Protein AF-A0AAV9GHD7-F1 (afdb_monomer_lite)

Foldseek 3Di:
DDDDDDDDDDDDDDDDDDDDPPPDPDDDDDDDDPVPVVVVVVVVVVVVVVVVVVVCVVVVVVVVVVVVVVVVVVVVVVVVVVVVVVVVVVVVVVVVVVVVVVVVVVVVVVVVVVVVVVVVVVVVVVVVVVVVVVCVVCVPVVPPPPPPDDDDPDPDDDDDDDDDDDDDDDDDDDDDDDDDDDDPDDDDPDDPPPPDPLAAADELCRQQVVLPPPDQGFQKDWDQDDPVPDDRPDTFIWWFAQPVVRDGQPDPLDDPQHSLNVLLVCCVPPVPDNDQDSVNSCSRGIHTYPPDDPLSNCVRVVVSNPPLPADALDWDWDQDPVVRFIWTKGFHFQFDACVVNVDGDTCQVCQLVADPQWDDDPSGFDQDPPRGTDTDPQCDRSGPCVVVDDTDMDTPDTDDPPDPDDDD

Sequence (408 aa):
MTGIVVSNTNNVSPELRHQDDRRQFYSSLIKTSDYRCGLHIECERRQAEKKKIRLFEPIAAKEKAIKDEEAIDISTALALHAQRREIDRQLRELEDRTKLREVAKQEVLKLRSEWEQEAAAIDAEVAGRRSWWQRVENPEAAIPTLVALPDSPSLADLKAKPDGDAEANCETRKRKQTDDQPEPAKQKKTKPDSNNHGYPTIEFDEVYHDGVANGKPHEIMRYTGKPASLQKGTGSWYVLQCGVHGLRFASDGGTLDSPLRAATRHWGQFHGDSDCADELAISKFGKMVLNCTDSKVEMNNAMILGLINPEPGRPYVWFDRKHHTWSVVMVLPTGGSFSPFGLTGCFDDYADNAPLCYLRVSGRLFRGEHGKLHWAQNFGAGEPRVRKRKVLVHRFGNLQTLEHGKVD

Radius of gyration: 45.44 Å; chains: 1; bounding box: 84×94×168 Å

pLDDT: mean 74.25, std 19.32, range [31.89, 98.12]

Structure (mmCIF, N/CA/C/O backbone):
data_AF-A0AAV9GHD7-F1
#
_entry.id   AF-A0AAV9GHD7-F1
#
loop_
_atom_site.group_PDB
_atom_site.id
_atom_site.type_symbol
_atom_site.label_atom_id
_atom_site.label_alt_id
_atom_site.label_comp_id
_atom_site.label_asym_id
_atom_site.label_entity_id
_atom_site.label_seq_id
_atom_site.pdbx_PDB_ins_code
_atom_site.Cartn_x
_atom_site.Cartn_y
_atom_site.Cartn_z
_atom_site.occupancy
_atom_site.B_iso_or_equiv
_atom_site.auth_seq_id
_atom_site.auth_comp_id
_atom_site.auth_asym_id
_atom_site.auth_atom_id
_atom_site.pdbx_PDB_model_num
ATOM 1 N N . MET A 1 1 ? 15.854 -1.718 31.591 1.00 39.44 1 MET A N 1
ATOM 2 C CA . MET A 1 1 ? 16.206 -0.458 32.279 1.00 39.44 1 MET A CA 1
ATOM 3 C C . MET A 1 1 ? 15.107 0.556 32.002 1.00 39.44 1 MET A C 1
ATOM 5 O O . MET A 1 1 ? 14.564 0.524 30.907 1.00 39.44 1 MET A O 1
ATOM 9 N N . THR A 1 2 ? 14.761 1.337 33.033 1.00 37.47 2 THR A N 1
ATOM 10 C CA . THR A 1 2 ? 13.671 2.336 33.146 1.00 37.47 2 THR A CA 1
ATOM 11 C C . THR A 1 2 ? 12.238 1.815 32.975 1.00 37.47 2 THR A C 1
ATOM 13 O O . THR A 1 2 ? 11.650 1.900 31.902 1.00 37.47 2 THR A O 1
ATOM 16 N N . GLY A 1 3 ? 11.676 1.303 34.077 1.00 31.89 3 GLY A N 1
ATOM 17 C CA . GLY A 1 3 ? 10.233 1.209 34.307 1.00 31.89 3 GLY A CA 1
ATOM 18 C C . GLY A 1 3 ? 9.756 2.410 35.131 1.00 31.89 3 GLY A C 1
ATOM 19 O O . GLY A 1 3 ? 10.459 2.854 36.038 1.00 31.89 3 GLY A O 1
ATOM 20 N N . ILE A 1 4 ? 8.582 2.939 34.791 1.00 41.38 4 ILE A N 1
ATOM 21 C CA . ILE A 1 4 ? 7.908 4.029 35.501 1.00 41.38 4 ILE A CA 1
ATOM 22 C C . ILE A 1 4 ? 6.938 3.390 36.500 1.00 41.38 4 ILE A C 1
ATOM 24 O O . ILE A 1 4 ? 6.017 2.674 36.112 1.00 41.38 4 ILE A O 1
ATOM 28 N N . VAL A 1 5 ? 7.179 3.639 37.786 1.00 38.88 5 VAL A N 1
ATOM 29 C CA . VAL A 1 5 ? 6.296 3.297 38.905 1.00 38.88 5 VAL A CA 1
ATOM 30 C C . VAL A 1 5 ? 5.434 4.522 39.198 1.00 38.88 5 VAL A C 1
ATOM 32 O O . VAL A 1 5 ? 5.967 5.595 39.467 1.00 38.88 5 VAL A O 1
ATOM 35 N N . VAL A 1 6 ? 4.111 4.369 39.141 1.00 42.38 6 VAL A N 1
ATOM 36 C CA . VAL A 1 6 ? 3.154 5.381 39.611 1.00 42.38 6 VAL A CA 1
ATOM 37 C C . VAL A 1 6 ? 2.835 5.060 41.068 1.00 42.38 6 VAL A C 1
ATOM 39 O O . VAL A 1 6 ? 2.155 4.078 41.362 1.00 42.38 6 VAL A O 1
ATOM 42 N N . SER A 1 7 ? 3.375 5.859 41.984 1.00 37.72 7 SER A N 1
ATOM 43 C CA . SER A 1 7 ? 3.077 5.804 43.412 1.00 37.72 7 SER A CA 1
ATOM 44 C C . SER A 1 7 ? 1.814 6.602 43.735 1.00 37.72 7 SER A C 1
ATOM 46 O O . SER A 1 7 ? 1.628 7.743 43.322 1.00 37.72 7 SER A O 1
ATOM 48 N N . ASN A 1 8 ? 0.947 5.943 44.495 1.00 38.12 8 ASN A N 1
ATOM 49 C CA . ASN A 1 8 ? -0.317 6.414 45.035 1.00 38.12 8 ASN A CA 1
ATOM 50 C C . ASN A 1 8 ? -0.044 7.147 46.360 1.00 38.12 8 ASN A C 1
ATOM 52 O O . ASN A 1 8 ? 0.446 6.529 47.305 1.00 38.12 8 ASN A O 1
ATOM 56 N N . THR A 1 9 ? -0.327 8.447 46.443 1.00 40.94 9 THR A N 1
ATOM 57 C CA . THR A 1 9 ? -0.191 9.232 47.679 1.00 40.94 9 THR A CA 1
ATOM 58 C C . THR A 1 9 ? -1.569 9.580 48.231 1.00 40.94 9 THR A C 1
ATOM 60 O O . THR A 1 9 ? -2.150 10.605 47.880 1.00 40.94 9 THR A O 1
ATOM 63 N N . ASN A 1 10 ? -2.069 8.736 49.132 1.00 38.22 10 ASN A N 1
ATOM 64 C CA . ASN A 1 10 ? -3.073 9.125 50.115 1.00 38.22 10 ASN A CA 1
ATOM 65 C C . ASN A 1 10 ? -2.349 9.764 51.307 1.00 38.22 10 ASN A C 1
ATOM 67 O O . ASN A 1 10 ? -1.789 9.064 52.148 1.00 38.22 10 ASN A O 1
ATOM 71 N N . ASN A 1 11 ? -2.362 11.096 51.364 1.00 38.94 11 ASN A N 1
ATOM 72 C CA . ASN A 1 11 ? -2.028 11.857 52.564 1.00 38.94 11 ASN A CA 1
ATOM 73 C C . ASN A 1 11 ? -3.262 11.892 53.475 1.00 38.94 11 ASN A C 1
ATOM 75 O O . ASN A 1 11 ? -4.194 12.657 53.237 1.00 38.94 11 ASN A O 1
ATOM 79 N N . VAL A 1 12 ? -3.257 11.070 54.524 1.00 42.75 12 VAL A N 1
ATOM 80 C CA . VAL A 1 12 ? -4.120 11.254 55.696 1.00 42.75 12 VAL A CA 1
ATOM 81 C C . VAL A 1 12 ? -3.250 11.868 56.784 1.00 42.75 12 VAL A C 1
ATOM 83 O O . VAL A 1 12 ? -2.304 11.245 57.259 1.00 42.75 12 VAL A O 1
ATOM 86 N N . SER A 1 13 ? -3.558 13.114 57.133 1.00 41.19 13 SER A N 1
ATOM 87 C CA . SER A 1 13 ? -2.923 13.846 58.228 1.00 41.19 13 SER A CA 1
ATOM 88 C C . SER A 1 13 ? -3.456 13.338 59.576 1.00 41.19 13 SER A C 1
ATOM 90 O O . SER A 1 13 ? -4.671 13.163 59.705 1.00 41.19 13 SER A O 1
ATOM 92 N N . PRO A 1 14 ? -2.602 13.115 60.589 1.00 54.38 14 PRO A N 1
ATOM 93 C CA . PRO A 1 14 ? -3.030 12.935 61.968 1.00 54.38 14 PRO A CA 1
ATOM 94 C C . PRO A 1 14 ? -3.110 14.298 62.680 1.00 54.38 14 PRO A C 1
ATOM 96 O O . PRO A 1 14 ? -2.682 15.309 62.136 1.00 54.38 14 PRO A O 1
ATOM 99 N N . GLU A 1 15 ? -3.609 14.277 63.918 1.00 39.12 15 GLU A N 1
ATOM 100 C CA . GLU A 1 15 ? -3.595 15.367 64.912 1.00 39.12 15 GLU A CA 1
ATOM 101 C C . GLU A 1 15 ? -4.783 16.338 64.915 1.00 39.12 15 GLU A C 1
ATOM 103 O O . GLU A 1 15 ? -4.783 17.392 64.294 1.00 39.12 15 GLU A O 1
ATOM 108 N N . LEU A 1 16 ? -5.764 16.012 65.763 1.00 40.94 16 LEU A N 1
ATOM 109 C CA . LEU A 1 16 ? -6.344 16.962 66.719 1.00 40.94 16 LEU A CA 1
ATOM 110 C C . LEU A 1 16 ? -7.000 16.172 67.863 1.00 40.94 16 LEU A C 1
ATOM 112 O O . LEU A 1 16 ? -8.202 15.928 67.907 1.00 40.94 16 LEU A O 1
ATOM 116 N N . ARG A 1 17 ? -6.151 15.726 68.797 1.00 47.44 17 ARG A N 1
ATOM 117 C CA . ARG A 1 17 ? -6.541 15.421 70.177 1.00 47.44 17 ARG A CA 1
ATOM 118 C C . ARG A 1 17 ? -6.403 16.716 70.970 1.00 47.44 17 ARG A C 1
ATOM 120 O O . ARG A 1 17 ? -5.280 17.131 71.212 1.00 47.44 17 ARG A O 1
ATOM 127 N N . HIS A 1 18 ? -7.517 17.324 71.358 1.00 50.34 18 HIS A N 1
ATOM 128 C CA . HIS A 1 18 ? -7.693 18.014 72.641 1.00 50.34 18 HIS A CA 1
ATOM 129 C C . HIS A 1 18 ? -9.016 18.773 72.630 1.00 50.34 18 HIS A C 1
ATOM 131 O O . HIS A 1 18 ? -9.112 19.807 71.984 1.00 50.34 18 HIS A O 1
ATOM 137 N N . GLN A 1 19 ? -9.994 18.256 73.374 1.00 47.16 19 GLN A N 1
ATOM 138 C CA . GLN A 1 19 ? -10.974 18.987 74.190 1.00 47.16 19 GLN A CA 1
ATOM 139 C C . GLN A 1 19 ? -12.179 18.074 74.400 1.00 47.16 19 GLN A C 1
ATOM 141 O O . GLN A 1 19 ? -13.071 18.049 73.568 1.00 47.16 19 GLN A O 1
ATOM 146 N N . ASP A 1 20 ? -12.189 17.318 75.498 1.00 43.88 20 ASP A N 1
ATOM 147 C CA . ASP A 1 20 ? -13.440 16.942 76.170 1.00 43.88 20 ASP A CA 1
ATOM 148 C C . ASP A 1 20 ? -13.141 16.343 77.552 1.00 43.88 20 ASP A C 1
ATOM 150 O O . ASP A 1 20 ? -13.371 15.173 77.824 1.00 43.88 20 ASP A O 1
ATOM 154 N N . ASP A 1 21 ? -12.601 17.184 78.440 1.00 43.78 21 ASP A N 1
ATOM 155 C CA . ASP A 1 21 ? -12.350 16.850 79.854 1.00 43.78 21 ASP A CA 1
ATOM 156 C C . ASP A 1 21 ? -12.985 17.883 80.809 1.00 43.78 21 ASP A C 1
ATOM 158 O O . ASP A 1 21 ? -12.449 18.239 81.857 1.00 43.78 21 ASP A O 1
ATOM 162 N N . ARG A 1 22 ? -14.163 18.419 80.454 1.00 46.66 22 ARG A N 1
ATOM 163 C CA . ARG A 1 22 ? -14.908 19.367 81.313 1.00 46.66 22 ARG A CA 1
ATOM 164 C C . ARG A 1 22 ? -16.416 19.122 81.387 1.00 46.66 22 ARG A C 1
ATOM 166 O O . ARG A 1 22 ? -17.208 20.061 81.408 1.00 46.66 22 ARG A O 1
ATOM 173 N N . ARG A 1 23 ? -16.836 17.860 81.506 1.00 45.59 23 ARG A N 1
ATOM 174 C CA . ARG A 1 23 ? -18.217 17.507 81.897 1.00 45.59 23 ARG A CA 1
ATOM 175 C C . ARG A 1 23 ? -18.274 16.372 82.917 1.00 45.59 23 ARG A C 1
ATOM 177 O O . ARG A 1 23 ? -18.974 15.386 82.742 1.00 45.59 23 ARG A O 1
ATOM 184 N N . GLN A 1 24 ? -17.578 16.549 84.032 1.00 47.59 24 GLN A N 1
ATOM 185 C CA . GLN A 1 24 ? -17.869 15.812 85.261 1.00 47.59 24 GLN A CA 1
ATOM 186 C C . GLN A 1 24 ? -17.739 16.740 86.462 1.00 47.59 24 GLN A C 1
ATOM 188 O O . GLN A 1 24 ? -16.850 16.562 87.266 1.00 47.59 24 GLN A O 1
ATOM 193 N N . PHE A 1 25 ? -18.585 17.761 86.576 1.00 46.50 25 PHE A N 1
ATOM 194 C CA . PHE A 1 25 ? -18.836 18.440 87.854 1.00 46.50 25 PHE A CA 1
ATOM 195 C C . PHE A 1 25 ? -20.078 19.311 87.678 1.00 46.50 25 PHE A C 1
ATOM 197 O O . PHE A 1 25 ? -19.978 20.387 87.115 1.00 46.50 25 PHE A O 1
ATOM 204 N N . TYR A 1 26 ? -21.243 18.759 88.025 1.00 43.41 26 TYR A N 1
ATOM 205 C CA . TYR A 1 26 ? -22.494 19.398 88.483 1.00 43.41 26 TYR A CA 1
ATOM 206 C C . TYR A 1 26 ? -23.615 18.354 88.348 1.00 43.41 26 TYR A C 1
ATOM 208 O O . TYR A 1 26 ? -24.490 18.434 87.493 1.00 43.41 26 TYR A O 1
ATOM 216 N N . SER A 1 27 ? -23.545 17.313 89.180 1.00 43.62 27 SER A N 1
ATOM 217 C CA . SER A 1 27 ? -24.625 16.334 89.369 1.00 43.62 27 SER A CA 1
ATOM 218 C C . SER A 1 27 ? -24.845 16.106 90.863 1.00 43.62 27 SER A C 1
ATOM 220 O O . SER A 1 27 ? -24.870 14.980 91.360 1.00 43.62 27 SER A O 1
ATOM 222 N N . SER A 1 28 ? -24.983 17.195 91.607 1.00 50.19 28 SER A N 1
ATOM 223 C CA . SER A 1 28 ? -25.476 17.136 92.973 1.00 50.19 28 SER A CA 1
ATOM 224 C C . SER A 1 28 ? -26.380 18.335 93.236 1.00 50.19 28 SER A C 1
ATOM 226 O O . SER A 1 28 ? -25.997 19.483 93.042 1.00 50.19 28 SER A O 1
ATOM 228 N N . LEU A 1 29 ? -27.597 18.008 93.681 1.00 52.00 29 LEU A N 1
ATOM 229 C CA . LEU A 1 29 ? -28.625 18.885 94.245 1.00 52.00 29 LEU A CA 1
ATOM 230 C C . LEU A 1 29 ? -29.410 19.793 93.287 1.00 52.00 29 LEU A C 1
ATOM 232 O O . LEU A 1 29 ? -29.269 21.009 93.330 1.00 52.00 29 LEU A O 1
ATOM 236 N N . ILE A 1 30 ? -30.404 19.225 92.591 1.00 47.97 30 ILE A N 1
ATOM 237 C CA . ILE A 1 30 ? -31.698 19.912 92.430 1.00 47.97 30 ILE A CA 1
ATOM 238 C C . ILE A 1 30 ? -32.834 18.945 92.769 1.00 47.97 30 ILE A C 1
ATOM 240 O O . ILE A 1 30 ? -32.892 17.806 92.311 1.00 47.97 30 ILE A O 1
ATOM 244 N N . LYS A 1 31 ? -33.700 19.434 93.653 1.00 47.34 31 LYS A N 1
ATOM 245 C CA . LYS A 1 31 ? -34.805 18.746 94.308 1.00 47.34 31 LYS A CA 1
ATOM 246 C C . LYS A 1 31 ? -35.835 18.230 93.298 1.00 47.34 31 LYS A C 1
ATOM 248 O O . LYS A 1 31 ? -36.307 18.944 92.419 1.00 47.34 31 LYS A O 1
ATOM 253 N N . THR A 1 32 ? -36.194 16.970 93.481 1.00 53.81 32 THR A N 1
ATOM 254 C CA . THR A 1 32 ? -37.260 16.235 92.808 1.00 53.81 32 THR A CA 1
ATOM 255 C C . THR A 1 32 ? -38.636 16.696 93.298 1.00 53.81 32 THR A C 1
ATOM 257 O O . THR A 1 32 ? -38.968 16.455 94.456 1.00 53.81 32 THR A O 1
ATOM 260 N N . SER A 1 33 ? -39.452 17.317 92.442 1.00 47.78 33 SER A N 1
ATOM 261 C CA . SER A 1 33 ? -40.903 17.017 92.354 1.00 47.78 33 SER A CA 1
ATOM 262 C C . SER A 1 33 ? -41.636 17.800 91.259 1.00 47.78 33 SER A C 1
ATOM 264 O O . SER A 1 33 ? -42.476 17.195 90.606 1.00 47.78 33 SER A O 1
ATOM 266 N N . ASP A 1 34 ? -41.253 19.040 90.934 1.00 49.38 34 ASP A N 1
ATOM 267 C CA . ASP A 1 34 ? -42.045 19.858 89.984 1.00 49.38 34 ASP A CA 1
ATOM 268 C C . ASP A 1 34 ? -41.522 19.900 88.531 1.00 49.38 34 ASP A C 1
ATOM 270 O O . ASP A 1 34 ? -42.239 20.292 87.612 1.00 49.38 34 ASP A O 1
ATOM 274 N N . TYR A 1 35 ? -40.313 19.395 88.257 1.00 48.94 35 TYR A N 1
ATOM 275 C CA . TYR A 1 35 ? -39.756 19.324 86.889 1.00 48.94 35 TYR A CA 1
ATOM 276 C C . TYR A 1 35 ? -40.306 18.174 86.027 1.00 48.94 35 TYR A C 1
ATOM 278 O O . TYR A 1 35 ? -40.030 18.111 84.827 1.00 48.94 35 TYR A O 1
ATOM 286 N N . ARG A 1 36 ? -41.098 17.256 86.601 1.00 49.16 36 ARG A N 1
ATOM 287 C CA . ARG A 1 36 ? -41.667 16.122 85.848 1.00 49.16 36 ARG A CA 1
ATOM 288 C C . ARG A 1 36 ? -42.751 16.540 84.851 1.00 49.16 36 ARG A C 1
ATOM 290 O O . ARG A 1 36 ? -42.945 15.827 83.874 1.00 49.16 36 ARG A O 1
ATOM 297 N N . CYS A 1 37 ? -43.408 17.686 85.047 1.00 51.81 37 CYS A N 1
ATOM 298 C CA . CYS A 1 37 ? -44.487 18.132 84.159 1.00 51.81 37 CYS A CA 1
ATOM 299 C C . CYS A 1 37 ? -43.961 18.876 82.911 1.00 51.81 37 CYS A C 1
ATOM 301 O O . CYS A 1 37 ? -44.372 18.576 81.792 1.00 51.81 37 CYS A O 1
ATOM 303 N N . GLY A 1 38 ? -42.967 19.765 83.059 1.00 55.44 38 GLY A N 1
ATOM 304 C CA . GLY A 1 38 ? -42.378 20.503 81.927 1.00 55.44 38 GLY A CA 1
ATOM 305 C C . GLY A 1 38 ? -41.585 19.622 80.951 1.00 55.44 38 GLY A C 1
ATOM 306 O O . GLY A 1 38 ? -41.715 19.765 79.736 1.00 55.44 38 GLY A O 1
ATOM 307 N N . LEU A 1 39 ? -40.833 18.641 81.468 1.00 58.50 39 LEU A N 1
ATOM 308 C CA . LEU A 1 39 ? -40.078 17.691 80.638 1.00 58.50 39 LEU A CA 1
ATOM 309 C C . LEU A 1 39 ? -40.987 16.748 79.836 1.00 58.50 39 LEU A C 1
ATOM 311 O O . LEU A 1 39 ? -40.603 16.313 78.751 1.00 58.50 39 LEU A O 1
ATOM 315 N N . HIS A 1 40 ? -42.191 16.447 80.333 1.00 66.44 40 HIS A N 1
ATOM 316 C CA . HIS A 1 40 ? -43.161 15.634 79.600 1.00 66.44 40 HIS A CA 1
ATOM 317 C C . HIS A 1 40 ? -43.729 16.399 78.400 1.00 66.44 40 HIS A C 1
ATOM 319 O O . HIS A 1 40 ? -43.755 15.865 77.294 1.00 66.44 40 HIS A O 1
ATOM 325 N N . ILE A 1 41 ? -44.100 17.671 78.588 1.00 72.12 41 ILE A N 1
ATOM 326 C CA . ILE A 1 41 ? -44.628 18.528 77.515 1.00 72.12 41 ILE A CA 1
ATOM 327 C C . ILE A 1 41 ? -43.558 18.783 76.441 1.00 72.12 41 ILE A C 1
ATOM 329 O O . ILE A 1 41 ? -43.847 18.710 75.246 1.00 72.12 41 ILE A O 1
ATOM 333 N N . GLU A 1 42 ? -42.301 19.022 76.826 1.00 77.06 42 GLU A N 1
ATOM 334 C CA . GLU A 1 42 ? -41.203 19.145 75.857 1.00 77.06 42 GLU A CA 1
ATOM 335 C C . GLU A 1 42 ? -40.892 17.827 75.137 1.00 77.06 42 GLU A C 1
ATOM 337 O O . GLU A 1 42 ? -40.576 17.834 73.944 1.00 77.06 42 GLU A O 1
ATOM 342 N N . CYS A 1 43 ? -41.001 16.689 75.828 1.00 76.31 43 CYS A N 1
ATOM 343 C CA . CYS A 1 43 ? -40.843 15.375 75.212 1.00 76.31 43 CYS A CA 1
ATOM 344 C C . CYS A 1 43 ? -41.944 15.122 74.176 1.00 76.31 43 CYS A C 1
ATOM 346 O O . CYS A 1 43 ? -41.636 14.745 73.046 1.00 76.31 43 CYS A O 1
ATOM 348 N N . GLU A 1 44 ? -43.203 15.403 74.508 1.00 78.81 44 GLU A N 1
ATOM 349 C CA . GLU A 1 44 ? -44.328 15.278 73.579 1.00 78.81 44 GLU A CA 1
ATOM 350 C C . GLU A 1 44 ? -44.218 16.248 72.405 1.00 78.81 44 GLU A C 1
ATOM 352 O O . GLU A 1 44 ? -44.439 15.845 71.264 1.00 78.81 44 GLU A O 1
ATOM 357 N N . ARG A 1 45 ? -43.779 17.492 72.635 1.00 80.44 45 ARG A N 1
ATOM 358 C CA . ARG A 1 45 ? -43.517 18.456 71.558 1.00 80.44 45 ARG A CA 1
ATOM 359 C C . ARG A 1 45 ? -42.406 17.970 70.626 1.00 80.44 45 ARG A C 1
ATOM 361 O O . ARG A 1 45 ? -42.586 17.994 69.411 1.00 80.44 45 ARG A O 1
ATOM 368 N N . ARG A 1 46 ? -41.301 17.441 71.164 1.00 80.88 46 ARG A N 1
ATOM 369 C CA . ARG A 1 46 ? -40.222 16.830 70.363 1.00 80.88 46 ARG A CA 1
ATOM 370 C C . ARG A 1 46 ? -40.684 15.569 69.638 1.00 80.88 46 ARG A C 1
ATOM 372 O O . ARG A 1 46 ? -40.247 15.316 68.519 1.00 80.88 46 ARG A O 1
ATOM 379 N N . GLN A 1 47 ? -41.556 14.765 70.242 1.00 80.62 47 GLN A N 1
ATOM 380 C CA . GLN A 1 47 ? -42.144 13.598 69.585 1.00 80.62 47 GLN A CA 1
ATOM 381 C C . GLN A 1 47 ? -43.114 14.005 68.468 1.00 80.62 47 GLN A C 1
ATOM 383 O O . GLN A 1 47 ? -43.112 13.373 67.413 1.00 80.62 47 GLN A O 1
ATOM 388 N N . ALA A 1 48 ? -43.887 15.076 68.653 1.00 79.50 48 ALA A N 1
ATOM 389 C CA . ALA A 1 48 ? -44.767 15.644 67.638 1.00 79.50 48 ALA A CA 1
ATOM 390 C C . ALA A 1 48 ? -43.976 16.278 66.480 1.00 79.50 48 ALA A C 1
ATOM 392 O O . ALA A 1 48 ? -44.318 16.059 65.319 1.00 79.50 48 ALA A O 1
ATOM 393 N N . GLU A 1 49 ? -42.879 16.986 66.763 1.00 80.69 49 GLU A N 1
ATOM 394 C CA . GLU A 1 49 ? -41.956 17.503 65.742 1.00 80.69 49 GLU A CA 1
ATOM 395 C C . GLU A 1 49 ? -41.256 16.371 64.984 1.00 80.69 49 GLU A C 1
ATOM 397 O O . GLU A 1 49 ? -41.231 16.385 63.756 1.00 80.69 49 GLU A O 1
ATOM 402 N N . LYS A 1 50 ? -40.790 15.322 65.676 1.00 80.38 50 LYS A N 1
ATOM 403 C CA . LYS A 1 50 ? -40.251 14.114 65.027 1.00 80.38 50 LYS A CA 1
ATOM 404 C C . LYS A 1 50 ? -41.298 13.401 64.169 1.00 80.38 50 LYS A C 1
ATOM 406 O O . LYS A 1 50 ? -40.964 12.921 63.090 1.00 80.38 50 LYS A O 1
ATOM 411 N N . LYS A 1 51 ? -42.560 13.339 64.613 1.00 81.06 51 LYS A N 1
ATOM 412 C CA . LYS A 1 51 ? -43.671 12.800 63.809 1.00 81.06 51 LYS A CA 1
ATOM 413 C C . LYS A 1 51 ? -43.950 13.662 62.578 1.00 81.06 51 LYS A C 1
ATOM 415 O O . LYS A 1 51 ? -44.150 13.097 61.510 1.00 81.06 51 LYS A O 1
ATOM 420 N N . LYS A 1 52 ? -43.913 14.996 62.694 1.00 80.88 52 LYS A N 1
ATOM 421 C CA . LYS A 1 52 ? -44.016 15.902 61.539 1.00 80.88 52 LYS A CA 1
ATOM 422 C C . LYS A 1 52 ? -42.875 15.673 60.550 1.00 80.88 52 LYS A C 1
ATOM 424 O O . LYS A 1 52 ? -43.151 15.470 59.379 1.00 80.88 52 LYS A O 1
ATOM 429 N N . ILE A 1 53 ? -41.624 15.623 61.009 1.00 76.31 53 ILE A N 1
ATOM 430 C CA . ILE A 1 53 ? -40.459 15.374 60.141 1.00 76.31 53 ILE A CA 1
ATOM 431 C C . ILE A 1 53 ? -40.601 14.032 59.402 1.00 76.31 53 ILE A C 1
ATOM 433 O O . ILE A 1 53 ? -40.472 13.995 58.181 1.00 76.31 53 ILE A O 1
ATOM 437 N N . ARG A 1 54 ? -41.000 12.961 60.103 1.00 74.06 54 ARG A N 1
ATOM 438 C CA . ARG A 1 54 ? -41.256 11.643 59.489 1.00 74.06 54 ARG A CA 1
ATOM 439 C C . ARG A 1 54 ? -42.384 11.637 58.454 1.00 74.06 54 ARG A C 1
ATOM 441 O O . ARG A 1 54 ? -42.388 10.777 57.583 1.00 74.06 54 ARG A O 1
ATOM 448 N N . LEU A 1 55 ? -43.345 12.558 58.543 1.00 77.81 55 LEU A N 1
ATOM 449 C CA . LEU A 1 55 ? -44.412 12.697 57.545 1.00 77.81 55 LEU A CA 1
ATOM 450 C C . LEU A 1 55 ? -43.941 13.433 56.279 1.00 77.81 55 LEU A C 1
ATOM 452 O O . LEU A 1 55 ? -44.513 13.207 55.216 1.00 77.81 55 LEU A O 1
ATOM 456 N N . PHE A 1 56 ? -42.900 14.271 56.366 1.00 77.19 56 PHE A N 1
ATOM 457 C CA . PHE A 1 56 ? -42.359 15.024 55.225 1.00 77.19 56 PHE A CA 1
ATOM 458 C C . PHE A 1 56 ? -41.196 14.322 54.506 1.00 77.19 56 PHE A C 1
ATOM 460 O O . PHE A 1 56 ? -41.008 14.548 53.311 1.00 77.19 56 PHE A O 1
ATOM 467 N N . GLU A 1 57 ? -40.458 13.429 55.174 1.00 81.00 57 GLU A N 1
ATOM 468 C CA . GLU A 1 57 ? -39.398 12.615 54.549 1.00 81.00 57 GLU A CA 1
ATOM 469 C C . GLU A 1 57 ? -39.853 11.851 53.281 1.00 81.00 57 GLU A C 1
ATOM 471 O O . GLU A 1 5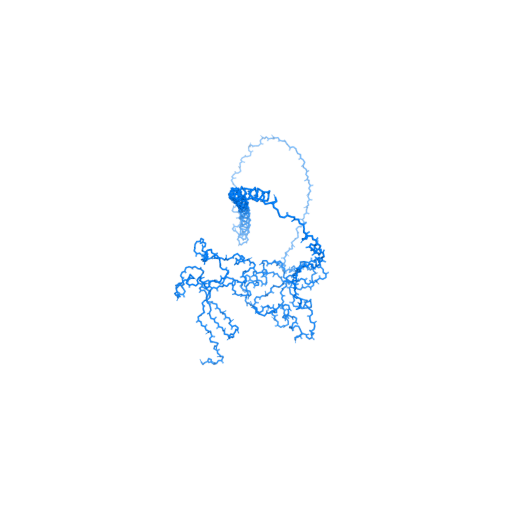7 ? -39.137 11.900 52.278 1.00 81.00 57 GLU A O 1
ATOM 476 N N . PRO A 1 58 ? -41.044 11.212 53.236 1.00 84.25 58 PRO A N 1
ATOM 477 C CA . PRO A 1 58 ? -41.517 10.519 52.038 1.00 84.25 58 PRO A CA 1
ATOM 478 C C . PRO A 1 58 ? -41.830 11.469 50.877 1.00 84.25 58 PRO A C 1
ATOM 480 O O . PRO A 1 58 ? -41.707 11.079 49.718 1.00 84.25 58 PRO A O 1
ATOM 483 N N . ILE A 1 59 ? -42.247 12.705 51.173 1.00 82.75 59 ILE A N 1
ATOM 484 C CA . ILE A 1 59 ? -42.579 13.714 50.157 1.00 82.75 59 ILE A CA 1
ATOM 485 C C . ILE A 1 59 ? -41.288 14.238 49.522 1.00 82.75 59 ILE A C 1
ATOM 487 O O . ILE A 1 59 ? -41.162 14.216 48.301 1.00 82.75 59 ILE A O 1
ATOM 491 N N . ALA A 1 60 ? -40.292 14.594 50.338 1.00 83.06 60 ALA A N 1
ATOM 492 C CA . ALA A 1 60 ? -38.981 15.021 49.849 1.00 83.06 60 ALA A CA 1
ATOM 493 C C . ALA A 1 60 ? -38.270 13.916 49.043 1.00 83.06 60 ALA A C 1
ATOM 495 O O . ALA A 1 60 ? -37.631 14.196 48.029 1.00 83.06 60 ALA A O 1
ATOM 496 N N . ALA A 1 61 ? -38.416 12.649 49.452 1.00 84.69 61 ALA A N 1
ATOM 497 C CA . ALA A 1 61 ? -37.883 11.511 48.704 1.00 84.69 61 ALA A CA 1
ATOM 498 C C . ALA A 1 61 ? -38.551 11.346 47.326 1.00 84.69 61 ALA A C 1
ATOM 500 O O . ALA A 1 61 ? -37.859 11.082 46.345 1.00 84.69 61 ALA A O 1
ATOM 501 N N . LYS A 1 62 ? -39.874 11.544 47.232 1.00 88.56 62 LYS A N 1
ATOM 502 C CA . LYS A 1 62 ? -40.604 11.504 45.953 1.00 88.56 62 LYS A CA 1
ATOM 503 C C . LYS A 1 62 ? -40.237 12.666 45.032 1.00 88.56 62 LYS A C 1
ATOM 505 O O . LYS A 1 62 ? -40.011 12.435 43.852 1.00 88.56 62 LYS A O 1
ATOM 510 N N . GLU A 1 63 ? -40.125 13.887 45.554 1.00 88.81 63 GLU A N 1
ATOM 511 C CA . GLU A 1 63 ? -39.680 15.041 44.757 1.00 88.81 63 GLU A CA 1
ATOM 512 C C . GLU A 1 63 ? -38.261 14.857 44.220 1.00 88.81 63 GLU A C 1
ATOM 514 O O . GLU A 1 63 ? -37.980 15.219 43.079 1.00 88.81 63 GLU A O 1
ATOM 519 N N . LYS A 1 64 ? -37.364 14.278 45.027 1.00 90.38 64 LYS A N 1
ATOM 520 C CA . LYS A 1 64 ? -36.016 13.939 44.572 1.00 90.38 64 LYS A CA 1
ATOM 521 C C . LYS A 1 64 ? -36.054 12.897 43.450 1.00 90.38 64 LYS A C 1
ATOM 523 O O . LYS A 1 64 ? -35.401 13.104 42.438 1.00 90.38 64 LYS A O 1
ATOM 528 N N . ALA A 1 65 ? -36.851 11.837 43.598 1.00 85.25 65 ALA A N 1
ATOM 529 C CA . ALA A 1 65 ? -36.981 10.800 42.574 1.00 85.25 65 ALA A CA 1
ATOM 530 C C . ALA A 1 65 ? -37.497 11.351 41.231 1.00 85.25 65 ALA A C 1
ATOM 532 O O . ALA A 1 65 ? -36.943 11.007 40.195 1.00 85.25 65 ALA A O 1
ATOM 533 N N . ILE A 1 66 ? -38.487 12.255 41.250 1.00 87.56 66 ILE A N 1
ATOM 534 C CA . ILE A 1 66 ? -39.007 12.907 40.033 1.00 87.56 66 ILE A CA 1
ATOM 535 C C . ILE A 1 66 ? -37.922 13.760 39.360 1.00 87.56 66 ILE A C 1
ATOM 537 O O . ILE A 1 66 ? -37.735 13.680 38.151 1.00 87.56 66 ILE A O 1
ATOM 541 N N . LYS A 1 67 ? -37.162 14.545 40.136 1.00 89.31 67 LYS A N 1
ATOM 542 C CA . LYS A 1 67 ? -36.060 15.362 39.595 1.00 89.31 67 LYS A CA 1
ATOM 543 C C . LYS A 1 67 ? -34.929 14.510 39.022 1.00 89.31 67 LYS A C 1
ATOM 545 O O . LYS A 1 67 ? -34.339 14.887 38.013 1.00 89.31 67 LYS A O 1
ATOM 550 N N . ASP A 1 68 ? -34.622 13.387 39.665 1.00 85.88 68 ASP A N 1
ATOM 551 C CA . ASP A 1 68 ? -33.611 12.445 39.186 1.00 85.88 68 ASP A CA 1
ATOM 552 C C . ASP A 1 68 ? -34.068 11.782 37.865 1.00 85.88 68 ASP A C 1
ATOM 554 O O . ASP A 1 68 ? -33.253 11.612 36.961 1.00 85.88 68 ASP A O 1
ATOM 558 N N . GLU A 1 69 ? -35.365 11.484 37.705 1.00 84.69 69 GLU A N 1
ATOM 559 C CA . GLU A 1 69 ? -35.955 10.957 36.462 1.00 84.69 69 GLU A CA 1
ATOM 560 C C . GLU A 1 69 ? -35.936 11.994 35.321 1.00 84.69 69 GLU A C 1
ATOM 562 O O . GLU A 1 69 ? -35.423 11.708 34.239 1.00 84.69 69 GLU A O 1
ATOM 567 N N . GLU A 1 70 ? -36.354 13.240 35.579 1.00 90.31 70 GLU A N 1
ATOM 568 C CA . GLU A 1 70 ? -36.259 14.338 34.599 1.00 90.31 70 GLU A CA 1
ATOM 569 C C . GLU A 1 70 ? -34.805 14.613 34.168 1.00 90.31 70 GLU A C 1
ATOM 571 O O . GLU A 1 70 ? -34.527 14.899 32.999 1.00 90.31 70 GLU A O 1
ATOM 576 N N . ALA A 1 71 ? -33.845 14.502 35.093 1.00 88.19 71 ALA A N 1
ATOM 577 C CA . ALA A 1 71 ? -32.427 14.668 34.783 1.00 88.19 71 ALA A CA 1
ATOM 578 C C . ALA A 1 71 ? -31.895 13.560 33.854 1.00 88.19 71 ALA A C 1
ATOM 580 O O . ALA A 1 71 ? -31.054 13.834 32.988 1.00 88.19 71 ALA A O 1
ATOM 581 N N . ILE A 1 72 ? -32.390 12.325 33.998 1.00 88.69 72 ILE A N 1
ATOM 582 C CA . ILE A 1 72 ? -32.050 11.203 33.110 1.00 88.69 72 ILE A CA 1
ATOM 583 C C . ILE A 1 72 ? -32.599 11.452 31.699 1.00 88.69 72 ILE A C 1
ATOM 585 O O . ILE A 1 72 ? -31.866 11.254 30.722 1.00 88.69 72 ILE A O 1
ATOM 589 N N . ASP A 1 73 ? -33.828 11.954 31.577 1.00 92.50 73 ASP A N 1
ATOM 590 C CA . ASP A 1 73 ? -34.442 12.263 30.281 1.00 92.50 73 ASP A CA 1
ATOM 591 C C . ASP A 1 73 ? -33.703 13.388 29.545 1.00 92.50 73 ASP A C 1
ATOM 593 O O . ASP A 1 73 ? -33.382 13.256 28.359 1.00 92.50 73 ASP A O 1
ATOM 597 N N . ILE A 1 74 ? -33.330 14.464 30.248 1.00 92.94 74 ILE A N 1
ATOM 598 C CA . ILE A 1 74 ? -32.548 15.566 29.663 1.00 92.94 74 ILE A CA 1
ATOM 599 C C . ILE A 1 74 ? -31.161 15.080 29.226 1.00 92.94 74 ILE A C 1
ATOM 601 O O . ILE A 1 74 ? -30.709 15.401 28.123 1.00 92.94 74 ILE A O 1
ATOM 605 N N . SER A 1 75 ? -30.482 14.283 30.056 1.00 93.00 75 SER A N 1
ATOM 606 C CA . SER A 1 75 ? -29.173 13.707 29.720 1.00 93.00 75 SER A CA 1
ATOM 607 C C . SER A 1 75 ? -29.251 12.832 28.463 1.00 93.00 75 SER A C 1
ATOM 609 O O . SER A 1 75 ? -28.440 12.971 27.542 1.00 93.00 75 SER A O 1
ATOM 611 N N . THR A 1 76 ? -30.287 11.994 28.371 1.00 93.88 76 THR A N 1
ATOM 612 C CA . THR A 1 76 ? -30.536 11.129 27.211 1.00 93.88 76 THR A CA 1
ATOM 613 C C . THR A 1 76 ? -30.831 11.949 25.954 1.00 93.88 76 THR A C 1
ATOM 615 O O . THR A 1 76 ? -30.254 11.688 24.896 1.00 93.88 76 THR A O 1
ATOM 618 N N . ALA A 1 77 ? -31.652 12.998 26.059 1.00 93.62 77 ALA A N 1
ATOM 619 C CA . ALA A 1 77 ? -31.943 13.901 24.948 1.00 93.62 77 ALA A CA 1
ATOM 620 C C . ALA A 1 77 ? -30.683 14.627 24.439 1.00 93.62 77 ALA A C 1
ATOM 622 O O . ALA A 1 77 ? -30.469 14.732 23.227 1.00 93.62 77 ALA A O 1
ATOM 623 N N . LEU A 1 78 ? -29.805 15.079 25.341 1.00 95.62 78 LEU A N 1
ATOM 624 C CA . LEU A 1 78 ? -28.529 15.703 24.977 1.00 95.62 78 LEU A CA 1
ATOM 625 C C . LEU A 1 78 ? -27.577 14.715 24.293 1.00 95.62 78 LEU A C 1
ATOM 627 O O . LEU A 1 78 ? -26.926 15.081 23.309 1.00 95.62 78 LEU A O 1
ATOM 631 N N . ALA A 1 79 ? -27.521 13.468 24.768 1.00 94.06 79 ALA A N 1
ATOM 632 C CA . ALA A 1 79 ? -26.725 12.412 24.149 1.00 94.06 79 ALA A CA 1
ATOM 633 C C . ALA A 1 79 ? -27.212 12.099 22.723 1.00 94.06 79 ALA A C 1
ATOM 635 O O . ALA A 1 79 ? -26.406 12.062 21.790 1.00 94.06 79 ALA A O 1
ATOM 636 N N . LEU A 1 80 ? -28.527 11.970 22.524 1.00 94.50 80 LEU A N 1
ATOM 637 C CA . LEU A 1 80 ? -29.129 11.772 21.201 1.00 94.50 80 LEU A CA 1
ATOM 638 C C . LEU A 1 80 ? -28.874 12.964 20.269 1.00 94.50 80 LEU A C 1
ATOM 640 O O . LEU A 1 80 ? -28.538 12.783 19.099 1.00 94.50 80 LEU A O 1
ATOM 644 N N . HIS A 1 81 ? -28.958 14.194 20.779 1.00 95.44 81 HIS A N 1
ATOM 645 C CA . HIS A 1 81 ? -28.640 15.389 19.999 1.00 95.44 81 HIS A CA 1
ATOM 646 C C . HIS A 1 81 ? -27.151 15.455 19.606 1.00 95.44 81 HIS A C 1
ATOM 648 O O . HIS A 1 81 ? -26.809 15.886 18.503 1.00 95.44 81 HIS A O 1
ATOM 654 N N . ALA A 1 82 ? -26.241 15.013 20.479 1.00 94.56 82 ALA A N 1
ATOM 655 C CA . ALA A 1 82 ? -24.822 14.888 20.148 1.00 94.56 82 ALA A CA 1
ATOM 656 C C . ALA A 1 82 ? -24.582 13.825 19.063 1.00 94.56 82 ALA A C 1
ATOM 658 O O . ALA A 1 82 ? -23.874 14.104 18.096 1.00 94.56 82 ALA A O 1
ATOM 659 N N . GLN A 1 83 ? -25.230 12.660 19.168 1.00 95.50 83 GLN A N 1
ATOM 660 C CA . GLN A 1 83 ? -25.166 11.617 18.140 1.00 95.50 83 GLN A CA 1
ATOM 661 C C . GLN A 1 83 ? -25.692 12.108 16.788 1.00 95.50 83 GLN A C 1
ATOM 663 O O . GLN A 1 83 ? -25.047 11.888 15.766 1.00 95.50 83 GLN A O 1
ATOM 668 N N . ARG A 1 84 ? -26.816 12.835 16.769 1.00 96.50 84 ARG A N 1
ATOM 669 C CA . ARG A 1 84 ? -27.363 13.413 15.535 1.00 96.50 84 ARG A CA 1
ATOM 670 C C . ARG A 1 84 ? -26.379 14.368 14.857 1.00 96.50 84 ARG A C 1
ATOM 672 O O . ARG A 1 84 ? -26.166 14.264 13.655 1.00 96.50 84 ARG A O 1
ATOM 679 N N . ARG A 1 85 ? -25.727 15.250 15.624 1.00 96.94 85 ARG A N 1
ATOM 680 C CA . ARG A 1 85 ? -24.705 16.167 15.084 1.00 96.94 85 ARG A CA 1
ATOM 681 C C . ARG A 1 85 ? -23.509 15.430 14.485 1.00 96.94 85 ARG A C 1
ATOM 683 O O . ARG A 1 85 ? -22.968 15.878 13.476 1.00 96.94 85 ARG A O 1
ATOM 690 N N . GLU A 1 86 ? -23.107 14.318 15.093 1.00 96.62 86 GLU A N 1
ATOM 691 C CA . GLU A 1 86 ? -22.031 13.475 14.570 1.00 96.62 86 GLU A CA 1
ATOM 692 C C . GLU A 1 86 ? -22.440 12.774 13.265 1.00 96.62 86 GLU A C 1
ATOM 694 O O . GLU A 1 86 ? -21.666 12.773 12.310 1.00 96.62 86 GLU A O 1
ATOM 699 N N . ILE A 1 87 ? -23.676 12.275 13.167 1.00 92.94 87 ILE A N 1
ATOM 700 C CA . ILE A 1 87 ? -24.222 11.718 11.917 1.00 92.94 87 ILE A CA 1
ATOM 701 C C . ILE A 1 87 ? -24.253 12.786 10.814 1.00 92.94 87 ILE A C 1
ATOM 703 O O . ILE A 1 87 ? -23.773 12.540 9.708 1.00 92.94 87 ILE A O 1
ATOM 707 N N . ASP A 1 88 ? -24.730 13.997 11.112 1.00 95.88 88 ASP A N 1
ATOM 708 C CA . ASP A 1 88 ? -24.764 15.101 10.141 1.00 95.88 88 ASP A CA 1
ATOM 709 C C . ASP A 1 88 ? -23.354 15.503 9.672 1.00 95.88 88 ASP A C 1
ATOM 711 O O . ASP A 1 88 ? -23.154 15.888 8.517 1.00 95.88 88 ASP A O 1
ATOM 715 N N . ARG A 1 89 ? -22.350 15.416 10.556 1.00 97.75 89 ARG A N 1
ATOM 716 C CA . ARG A 1 89 ? -20.940 15.637 10.203 1.00 97.75 89 ARG A CA 1
ATOM 717 C C . ARG A 1 89 ? -20.445 14.567 9.228 1.00 97.75 89 ARG A C 1
ATOM 719 O O . ARG A 1 89 ? -19.829 14.916 8.224 1.00 97.75 89 ARG A O 1
ATOM 726 N N . GLN A 1 90 ? -20.734 13.296 9.505 1.00 95.31 90 GLN A N 1
ATOM 727 C CA . GLN A 1 90 ? -20.347 12.174 8.647 1.00 95.31 90 GLN A CA 1
ATOM 728 C C . GLN A 1 90 ? -21.027 12.234 7.272 1.00 95.31 90 GLN A C 1
ATOM 730 O O . GLN A 1 90 ? -20.386 11.938 6.265 1.00 95.31 90 GLN A O 1
ATOM 735 N N . LEU A 1 91 ? -22.290 12.669 7.206 1.00 95.44 91 LEU A N 1
ATOM 736 C CA . LEU A 1 91 ? -23.000 12.865 5.938 1.00 95.44 91 LEU A CA 1
ATOM 737 C C . LEU A 1 91 ? -22.333 13.932 5.063 1.00 95.44 91 LEU A C 1
ATOM 739 O O . LEU A 1 91 ? -22.063 13.664 3.895 1.00 95.44 91 LEU A O 1
ATOM 743 N N . ARG A 1 92 ? -21.974 15.093 5.629 1.00 96.00 92 ARG A N 1
ATOM 744 C CA . ARG A 1 92 ? -21.233 16.135 4.891 1.00 96.00 92 ARG A CA 1
ATOM 745 C C . ARG A 1 92 ? -19.879 15.636 4.383 1.00 96.00 92 ARG A C 1
ATOM 747 O O . ARG A 1 92 ? -19.520 15.881 3.238 1.00 96.00 92 ARG A O 1
ATOM 754 N N . GLU A 1 93 ? -19.152 14.881 5.206 1.00 95.62 93 GLU A N 1
ATOM 755 C CA . GLU A 1 93 ? -17.868 14.289 4.813 1.00 95.62 93 GLU A CA 1
ATOM 756 C C . GLU A 1 93 ? -18.025 13.299 3.642 1.00 95.62 93 GLU A C 1
ATOM 758 O O . GLU A 1 93 ? -17.199 13.267 2.726 1.00 95.62 93 GLU A O 1
ATOM 763 N N . LEU A 1 94 ? -19.103 12.509 3.624 1.00 90.19 94 LEU A N 1
ATOM 764 C CA . LEU A 1 94 ? -19.419 11.623 2.502 1.00 90.19 94 LEU A CA 1
ATOM 765 C C . LEU A 1 94 ? -19.793 12.403 1.236 1.00 90.19 94 LEU A C 1
ATOM 767 O O . LEU A 1 94 ? -19.297 12.061 0.161 1.00 90.19 94 LEU A O 1
ATOM 771 N N . GLU A 1 95 ? -20.604 13.455 1.347 1.00 97.00 95 GLU A N 1
ATOM 772 C CA . GLU A 1 95 ? -20.941 14.330 0.218 1.00 97.00 95 GLU A CA 1
ATOM 773 C C . GLU A 1 95 ? -19.682 14.946 -0.405 1.00 97.00 95 GLU A C 1
ATOM 775 O O . GLU A 1 95 ? -19.486 14.859 -1.619 1.00 97.00 95 GLU A O 1
ATOM 780 N N . ASP A 1 96 ? -18.769 15.477 0.407 1.00 96.56 96 ASP A N 1
ATOM 781 C CA . ASP A 1 96 ? -17.516 16.058 -0.083 1.00 96.56 96 ASP A CA 1
ATOM 782 C C . ASP A 1 96 ? -16.625 15.011 -0.763 1.00 96.56 96 ASP A C 1
ATOM 784 O O . ASP A 1 96 ? -16.071 15.258 -1.838 1.00 96.56 96 ASP A O 1
ATOM 788 N N . ARG A 1 97 ? -16.562 13.786 -0.226 1.00 91.69 97 ARG A N 1
ATOM 789 C CA . ARG A 1 97 ? -15.861 12.670 -0.884 1.00 91.69 97 ARG A CA 1
ATOM 790 C C . ARG A 1 97 ? -16.487 12.294 -2.225 1.00 91.69 97 ARG A C 1
ATOM 792 O O . ARG A 1 97 ? -15.754 11.939 -3.148 1.00 91.69 97 ARG A O 1
ATOM 799 N N . THR A 1 98 ? -17.813 12.349 -2.361 1.00 94.94 98 THR A N 1
ATOM 800 C CA . THR A 1 98 ? -18.471 12.084 -3.652 1.00 94.94 98 THR A CA 1
ATOM 801 C C . THR A 1 98 ? -18.188 13.179 -4.674 1.00 94.94 98 THR A C 1
ATOM 803 O O . THR A 1 98 ? -17.870 12.854 -5.817 1.00 94.94 98 THR A O 1
ATOM 806 N N . LYS A 1 99 ? -18.182 14.453 -4.258 1.00 96.88 99 LYS A N 1
ATOM 807 C CA . LYS A 1 99 ? -17.789 15.580 -5.116 1.00 96.88 99 LYS A CA 1
ATOM 808 C C . LYS A 1 99 ? -16.341 15.442 -5.588 1.00 96.88 99 LYS A C 1
ATOM 810 O O . LYS A 1 99 ? -16.083 15.558 -6.781 1.00 96.88 99 LYS A O 1
ATOM 815 N N . LEU A 1 100 ? -15.411 15.108 -4.688 1.00 93.31 100 LEU A N 1
ATOM 816 C CA . LEU A 1 100 ? -14.004 14.864 -5.038 1.00 93.31 100 LEU A CA 1
ATOM 817 C C . LEU A 1 100 ? -13.840 13.707 -6.032 1.00 93.31 100 LEU A C 1
ATOM 819 O O . LEU A 1 100 ? -13.051 13.806 -6.968 1.00 93.31 100 LEU A O 1
ATOM 823 N N . ARG A 1 101 ? -14.603 12.619 -5.866 1.00 91.81 101 ARG A N 1
ATOM 824 C CA . ARG A 1 101 ? -14.607 11.505 -6.828 1.00 91.81 101 ARG A CA 1
ATOM 825 C C . ARG A 1 101 ? -15.107 11.932 -8.201 1.00 91.81 101 ARG A C 1
ATOM 827 O O . ARG A 1 101 ? -14.577 11.451 -9.195 1.00 91.81 101 ARG A O 1
ATOM 834 N N . GLU A 1 102 ? -16.114 12.795 -8.264 1.00 96.81 102 GLU A N 1
ATOM 835 C CA . GLU A 1 102 ? -16.634 13.278 -9.541 1.00 96.81 102 GLU A CA 1
ATOM 836 C C . GLU A 1 102 ? -15.628 14.196 -10.243 1.00 96.81 102 GLU A C 1
ATOM 838 O O . GLU A 1 102 ? -15.362 14.001 -11.424 1.00 96.81 102 GLU A O 1
ATOM 843 N N . VAL A 1 103 ? -14.964 15.095 -9.509 1.00 96.38 103 VAL A N 1
ATOM 844 C CA . VAL A 1 103 ? -13.852 15.900 -10.048 1.00 96.38 103 VAL A CA 1
ATOM 845 C C . VAL A 1 103 ? -12.735 15.003 -10.593 1.00 96.38 103 VAL A C 1
ATOM 847 O O . VAL A 1 103 ? -12.312 15.182 -11.732 1.00 96.38 103 VAL A O 1
ATOM 850 N N . ALA A 1 104 ? -12.318 13.983 -9.835 1.00 90.88 104 ALA A N 1
ATOM 851 C CA . ALA A 1 104 ? -11.288 13.044 -10.279 1.00 90.88 104 ALA A CA 1
ATOM 852 C C . ALA A 1 104 ? -11.696 12.269 -11.546 1.00 90.88 104 ALA A C 1
ATOM 854 O O . ALA A 1 104 ? -10.869 12.044 -12.426 1.00 90.88 104 ALA A O 1
ATOM 855 N N . LYS A 1 105 ? -12.971 11.878 -11.684 1.00 96.06 105 LYS A N 1
ATOM 856 C CA . LYS A 1 105 ? -13.467 11.248 -12.920 1.00 96.06 105 LYS A CA 1
ATOM 857 C C . LYS A 1 105 ? -13.387 12.191 -14.117 1.00 96.06 105 LYS A C 1
ATOM 859 O O . LYS A 1 105 ? -12.979 11.752 -15.189 1.00 96.06 105 LYS A O 1
ATOM 864 N N . GLN A 1 106 ? -13.767 13.458 -13.946 1.00 97.69 106 GLN A N 1
ATOM 865 C CA . GLN A 1 106 ? -13.679 14.456 -15.016 1.00 97.69 106 GLN A CA 1
ATOM 866 C C . GLN A 1 106 ? -12.225 14.678 -15.450 1.00 97.69 106 GLN A C 1
ATOM 868 O O . GLN A 1 106 ? -11.941 14.756 -16.642 1.00 97.69 106 GLN A O 1
ATOM 873 N N . GLU A 1 107 ? -11.290 14.698 -14.500 1.00 97.06 107 GLU A N 1
ATOM 874 C CA . GLU A 1 107 ? -9.859 14.818 -14.790 1.00 97.06 107 GLU A CA 1
ATOM 875 C C . GLU A 1 107 ? -9.312 13.597 -15.544 1.00 97.06 107 GLU A C 1
ATOM 877 O O . GLU A 1 107 ? -8.608 13.755 -16.538 1.00 97.06 107 GLU A O 1
ATOM 882 N N . VAL A 1 108 ? -9.713 12.379 -15.163 1.00 94.94 108 VAL A N 1
ATOM 883 C CA . VAL A 1 108 ? -9.359 11.154 -15.903 1.00 94.94 108 VAL A CA 1
ATOM 884 C C . VAL A 1 108 ? -9.921 11.169 -17.328 1.00 94.94 108 VAL A C 1
ATOM 886 O O . VAL A 1 108 ? -9.220 10.784 -18.261 1.00 94.94 108 VAL A O 1
ATOM 889 N N . LEU A 1 109 ? -11.165 11.621 -17.523 1.00 97.19 109 LEU A N 1
ATOM 890 C CA . LEU A 1 109 ? -11.757 11.749 -18.860 1.00 97.19 109 LEU A CA 1
ATOM 891 C C . LEU A 1 109 ? -11.013 12.776 -19.720 1.00 97.19 109 LEU A C 1
ATOM 893 O O . LEU A 1 109 ? -10.807 12.533 -20.907 1.00 97.19 109 LEU A O 1
ATOM 897 N N . LYS A 1 110 ? -10.579 13.887 -19.119 1.00 97.94 110 LYS A N 1
ATOM 898 C CA . LYS A 1 110 ? -9.765 14.901 -19.792 1.00 97.94 110 LYS A CA 1
ATOM 899 C C . LYS A 1 110 ? -8.397 14.351 -20.204 1.00 97.94 110 LYS A C 1
ATOM 901 O O . LYS A 1 110 ? -8.011 14.490 -21.355 1.00 97.94 110 LYS A O 1
ATOM 906 N N . LEU A 1 111 ? -7.689 13.677 -19.297 1.00 95.75 111 LEU A N 1
ATOM 907 C CA . LEU A 1 111 ? -6.399 13.055 -19.617 1.00 95.75 111 LEU A CA 1
ATOM 908 C C . LEU A 1 111 ? -6.545 12.001 -20.718 1.00 95.75 111 LEU A C 1
ATOM 910 O O . LEU A 1 111 ? -5.712 11.917 -21.614 1.00 95.75 111 LEU A O 1
ATOM 914 N N . ARG A 1 112 ? -7.633 11.224 -20.692 1.00 96.94 112 ARG A N 1
ATOM 915 C CA . ARG A 1 112 ? -7.922 10.247 -21.741 1.00 96.94 112 ARG A CA 1
ATOM 916 C C . ARG A 1 112 ? -8.096 10.906 -23.111 1.00 96.94 112 ARG A C 1
ATOM 918 O O . ARG A 1 112 ? -7.545 10.396 -24.079 1.00 96.94 112 ARG A O 1
ATOM 925 N N . SER A 1 113 ? -8.838 12.010 -23.205 1.00 97.94 113 SER A N 1
ATOM 926 C CA . SER A 1 113 ? -9.021 12.696 -24.489 1.00 97.94 113 SER A CA 1
ATOM 927 C C . SER A 1 113 ? -7.731 13.351 -24.991 1.00 97.94 113 SER A C 1
ATOM 929 O O . SER A 1 113 ? -7.477 13.322 -26.192 1.00 97.94 113 SER A O 1
ATOM 931 N N . GLU A 1 114 ? -6.889 13.878 -24.097 1.00 97.31 114 GLU A N 1
ATOM 932 C CA . GLU A 1 114 ? -5.549 14.380 -24.439 1.00 97.31 114 GLU A CA 1
ATOM 933 C C . GLU A 1 114 ? -4.665 13.258 -25.014 1.00 97.31 114 GLU A C 1
ATOM 935 O O . GLU A 1 114 ? -4.054 13.432 -26.068 1.00 97.31 114 GLU A O 1
ATOM 940 N N . TRP A 1 115 ? -4.669 12.075 -24.392 1.00 96.38 115 TRP A N 1
ATOM 941 C CA . TRP A 1 115 ? -3.921 10.908 -24.878 1.00 96.38 115 TRP A CA 1
ATOM 942 C C . TRP A 1 115 ? -4.440 10.390 -26.223 1.00 96.38 115 TRP A C 1
ATOM 944 O O . TRP A 1 115 ? -3.651 10.011 -27.084 1.00 96.38 115 TRP A O 1
ATOM 954 N N . GLU A 1 116 ? -5.760 10.376 -26.429 1.00 97.75 116 GLU A N 1
ATOM 955 C CA . GLU A 1 116 ? -6.362 9.986 -27.711 1.00 97.75 116 GLU A CA 1
ATOM 956 C C . GLU A 1 116 ? -5.977 10.967 -28.837 1.00 97.75 116 GLU A C 1
ATOM 958 O O . GLU A 1 116 ? -5.709 10.538 -29.961 1.00 97.75 116 GLU A O 1
ATOM 963 N N . GLN A 1 117 ? -5.876 12.269 -28.542 1.00 97.75 117 GLN A N 1
ATOM 964 C CA . GLN A 1 117 ? -5.390 13.275 -29.495 1.00 97.75 117 GLN A CA 1
ATOM 965 C C . GLN A 1 117 ? -3.900 13.107 -29.812 1.00 97.75 117 GLN A C 1
ATOM 967 O O . GLN A 1 117 ? -3.512 13.188 -30.978 1.00 97.75 117 GLN A O 1
ATOM 972 N N . GLU A 1 118 ? -3.070 12.854 -28.800 1.00 97.56 118 GLU A N 1
ATOM 973 C CA . GLU A 1 118 ? -1.635 12.619 -28.986 1.00 97.56 118 GLU A CA 1
ATOM 974 C C . GLU A 1 118 ? -1.377 11.348 -29.806 1.00 97.56 118 GLU A C 1
ATOM 976 O O . GLU A 1 118 ? -0.603 11.373 -30.763 1.00 97.56 118 GLU A O 1
ATOM 981 N N . ALA A 1 119 ? -2.094 10.260 -29.511 1.00 95.75 119 ALA A N 1
ATOM 982 C CA . ALA A 1 119 ? -2.023 9.024 -30.285 1.00 95.75 119 ALA A CA 1
ATOM 983 C C . ALA A 1 119 ? -2.410 9.249 -31.757 1.00 95.75 119 ALA A C 1
ATOM 985 O O . ALA A 1 119 ? -1.686 8.823 -32.657 1.00 95.75 119 ALA A O 1
ATOM 986 N N . ALA A 1 120 ? -3.495 9.988 -32.017 1.00 97.75 120 ALA A N 1
ATOM 987 C CA . ALA A 1 120 ? -3.909 10.326 -33.377 1.00 97.75 120 ALA A CA 1
ATOM 988 C C . ALA A 1 120 ? -2.868 11.190 -34.118 1.00 97.75 120 ALA A C 1
ATOM 990 O O . ALA A 1 120 ? -2.658 11.011 -35.321 1.00 97.75 120 ALA A O 1
ATOM 991 N N . ALA A 1 121 ? -2.193 12.107 -33.418 1.00 97.75 121 ALA A N 1
ATOM 992 C CA . ALA A 1 121 ? -1.115 12.912 -33.990 1.00 97.75 121 ALA A CA 1
ATOM 993 C C . ALA A 1 121 ? 0.102 12.051 -34.373 1.00 97.75 121 ALA A C 1
ATOM 995 O O . ALA A 1 121 ? 0.653 12.217 -35.465 1.00 97.75 121 ALA A O 1
ATOM 996 N N . ILE A 1 122 ? 0.478 11.094 -33.519 1.00 96.62 122 ILE A N 1
ATOM 997 C CA . ILE A 1 122 ? 1.552 10.131 -33.797 1.00 96.62 122 ILE A CA 1
ATOM 998 C C . ILE A 1 122 ? 1.192 9.262 -35.006 1.00 96.62 122 ILE A C 1
ATOM 1000 O O . ILE A 1 122 ? 2.012 9.105 -35.910 1.00 96.62 122 ILE A O 1
ATOM 1004 N N . ASP A 1 123 ? -0.034 8.741 -35.074 1.00 97.00 123 ASP A N 1
ATOM 1005 C CA . ASP A 1 123 ? -0.490 7.930 -36.208 1.00 97.00 123 ASP A CA 1
ATOM 1006 C C . ASP A 1 123 ? -0.450 8.713 -37.528 1.00 97.00 123 ASP A C 1
ATOM 1008 O O . ASP A 1 123 ? -0.005 8.186 -38.554 1.00 97.00 123 ASP A O 1
ATOM 1012 N N . ALA A 1 124 ? -0.844 9.991 -37.510 1.00 97.75 124 ALA A N 1
ATOM 1013 C CA . ALA A 1 124 ? -0.742 10.872 -38.670 1.00 97.75 124 ALA A CA 1
ATOM 1014 C C . ALA A 1 124 ? 0.720 11.097 -39.100 1.00 97.75 124 ALA A C 1
ATOM 1016 O O . ALA A 1 124 ? 1.030 11.044 -40.296 1.00 97.75 124 ALA A O 1
ATOM 1017 N N . GLU A 1 125 ? 1.640 11.290 -38.149 1.00 98.12 125 GLU A N 1
ATOM 1018 C CA . GLU A 1 125 ? 3.071 11.413 -38.440 1.00 98.12 125 GLU A CA 1
ATOM 1019 C C . GLU A 1 125 ? 3.636 10.117 -39.040 1.00 98.12 125 GLU A C 1
ATOM 1021 O O . GLU A 1 125 ? 4.338 10.145 -40.057 1.00 98.12 125 GLU A O 1
ATOM 1026 N N . VAL A 1 126 ? 3.300 8.965 -38.454 1.00 97.38 126 VAL A N 1
ATOM 1027 C CA . VAL A 1 126 ? 3.721 7.644 -38.937 1.00 97.38 126 VAL A CA 1
ATOM 1028 C C . VAL A 1 126 ? 3.185 7.384 -40.345 1.00 97.38 126 VAL A C 1
ATOM 1030 O O . VAL A 1 126 ? 3.935 6.911 -41.204 1.00 97.38 126 VAL A O 1
ATOM 1033 N N . ALA A 1 127 ? 1.929 7.736 -40.627 1.00 97.12 127 ALA A N 1
ATOM 1034 C CA . ALA A 1 127 ? 1.346 7.643 -41.964 1.00 97.12 127 ALA A CA 1
ATOM 1035 C C . ALA A 1 127 ? 2.071 8.551 -42.974 1.00 97.12 127 ALA A C 1
ATOM 1037 O O . ALA A 1 127 ? 2.376 8.119 -44.093 1.00 97.12 127 ALA A O 1
ATOM 1038 N N . GLY A 1 128 ? 2.419 9.777 -42.569 1.00 96.81 128 GLY A N 1
ATOM 1039 C CA . GLY A 1 128 ? 3.219 10.704 -43.371 1.00 96.81 128 GLY A CA 1
ATOM 1040 C C . GLY A 1 128 ? 4.606 10.144 -43.701 1.00 96.81 128 GLY A C 1
ATOM 1041 O O . GLY A 1 128 ? 5.013 10.133 -44.866 1.00 96.81 128 GLY A O 1
ATOM 1042 N N . ARG A 1 129 ? 5.305 9.591 -42.701 1.00 96.62 129 ARG A N 1
ATOM 1043 C CA . ARG A 1 129 ? 6.611 8.934 -42.882 1.00 96.62 129 ARG A CA 1
ATOM 1044 C C . ARG A 1 129 ? 6.507 7.703 -43.779 1.00 96.62 129 ARG A C 1
ATOM 1046 O O . ARG A 1 129 ? 7.335 7.538 -44.667 1.00 96.62 129 ARG A O 1
ATOM 1053 N N . ARG A 1 130 ? 5.486 6.859 -43.603 1.00 96.31 130 ARG A N 1
ATOM 1054 C CA . ARG A 1 130 ? 5.256 5.678 -44.455 1.00 96.31 130 ARG A CA 1
ATOM 1055 C C . ARG A 1 130 ? 5.032 6.072 -45.916 1.00 96.31 130 ARG A C 1
ATOM 1057 O O . ARG A 1 130 ? 5.627 5.473 -46.805 1.00 96.31 130 ARG A O 1
ATOM 1064 N N . SER A 1 131 ? 4.240 7.115 -46.156 1.00 93.56 131 SER A N 1
ATOM 1065 C CA . SER A 1 131 ? 3.995 7.650 -47.504 1.00 93.56 131 SER A CA 1
ATOM 1066 C C . SER A 1 131 ? 5.264 8.239 -48.132 1.00 93.56 131 SER A C 1
ATOM 1068 O O . SER A 1 131 ? 5.471 8.166 -49.341 1.00 93.56 131 SER A O 1
ATOM 1070 N N . TRP A 1 132 ? 6.137 8.843 -47.322 1.00 94.12 132 TRP A N 1
ATOM 1071 C CA . TRP A 1 132 ? 7.457 9.277 -47.774 1.00 94.12 132 TRP A CA 1
ATOM 1072 C C . TRP A 1 132 ? 8.345 8.087 -48.161 1.00 94.12 132 TRP A C 1
ATOM 1074 O O . TRP A 1 132 ? 8.879 8.085 -49.266 1.00 94.12 132 TRP A O 1
ATOM 1084 N N . TRP A 1 133 ? 8.424 7.048 -47.324 1.00 93.75 133 TRP A N 1
ATOM 1085 C CA . TRP A 1 133 ? 9.200 5.835 -47.615 1.00 93.75 133 TRP A CA 1
ATOM 1086 C C . TRP A 1 133 ? 8.761 5.140 -48.906 1.00 93.75 133 TRP A C 1
ATOM 1088 O O . TRP A 1 133 ? 9.606 4.798 -49.725 1.00 93.75 133 TRP A O 1
ATOM 1098 N N . GLN A 1 134 ? 7.453 5.024 -49.149 1.00 92.38 134 GLN A N 1
ATOM 1099 C CA . GLN A 1 134 ? 6.932 4.446 -50.394 1.00 92.38 134 GLN A CA 1
ATOM 1100 C C . GLN A 1 134 ? 7.382 5.214 -51.649 1.00 92.38 134 GLN A C 1
ATOM 1102 O O . GLN A 1 134 ? 7.642 4.600 -52.681 1.00 92.38 134 GLN A O 1
ATOM 1107 N N . ARG A 1 135 ? 7.519 6.546 -51.567 1.00 88.94 135 ARG A N 1
ATOM 1108 C CA . ARG A 1 135 ? 8.050 7.363 -52.675 1.00 88.94 135 ARG A CA 1
ATOM 1109 C C . ARG A 1 135 ? 9.546 7.151 -52.900 1.00 88.94 135 ARG A C 1
ATOM 1111 O O . ARG A 1 135 ? 9.997 7.251 -54.034 1.00 88.94 135 ARG A O 1
ATOM 1118 N N . VAL A 1 136 ? 10.302 6.878 -51.838 1.00 92.56 136 VAL A N 1
ATOM 1119 C CA . VAL A 1 136 ? 11.744 6.597 -51.924 1.00 92.56 136 VAL A CA 1
ATOM 1120 C C . VAL A 1 136 ? 12.000 5.209 -52.515 1.00 92.56 136 VAL A C 1
ATOM 1122 O O . VAL A 1 136 ? 12.895 5.064 -53.340 1.00 92.56 136 VAL A O 1
ATOM 1125 N N . GLU A 1 137 ? 11.211 4.202 -52.131 1.00 93.12 137 GLU A N 1
ATOM 1126 C CA . GLU A 1 137 ? 11.359 2.828 -52.636 1.00 93.12 137 GLU A CA 1
ATOM 1127 C C . GLU A 1 137 ? 10.900 2.662 -54.090 1.00 93.12 137 GLU A C 1
ATOM 1129 O O . GLU A 1 137 ? 11.414 1.797 -54.796 1.00 93.12 137 GLU A O 1
ATOM 1134 N N . ASN A 1 138 ? 9.961 3.489 -54.558 1.00 91.50 138 ASN A N 1
ATOM 1135 C CA . ASN A 1 138 ? 9.461 3.437 -55.929 1.00 91.50 138 ASN A CA 1
ATOM 1136 C C . ASN A 1 138 ? 9.461 4.828 -56.594 1.00 91.50 138 ASN A C 1
ATOM 1138 O O . ASN A 1 138 ? 8.404 5.453 -56.735 1.00 91.50 138 ASN A O 1
ATOM 1142 N N . PRO A 1 139 ? 10.637 5.329 -57.013 1.00 83.00 139 PRO A N 1
ATOM 1143 C CA . PRO A 1 139 ? 10.756 6.655 -57.615 1.00 83.00 139 PRO A CA 1
ATOM 1144 C C . PRO A 1 139 ? 10.049 6.765 -58.977 1.00 83.00 139 PRO A C 1
ATOM 1146 O O . PRO A 1 139 ? 9.616 7.856 -59.343 1.00 83.00 139 PRO A O 1
ATOM 1149 N N . GLU A 1 140 ? 9.875 5.658 -59.709 1.00 79.31 140 GLU A N 1
ATOM 1150 C CA . GLU A 1 140 ? 9.193 5.645 -61.014 1.00 79.31 140 GLU A CA 1
ATOM 1151 C C . GLU A 1 140 ? 7.667 5.764 -60.885 1.00 79.31 140 GLU A C 1
ATOM 1153 O O . GLU A 1 140 ? 7.036 6.447 -61.690 1.00 79.31 140 GLU A O 1
ATOM 1158 N N . ALA A 1 141 ? 7.065 5.189 -59.836 1.00 70.81 141 ALA A N 1
ATOM 1159 C CA . ALA A 1 141 ? 5.638 5.371 -59.542 1.00 70.81 141 ALA A CA 1
ATOM 1160 C C . ALA A 1 141 ? 5.304 6.755 -58.954 1.00 70.81 141 ALA A C 1
ATOM 1162 O O . ALA A 1 141 ? 4.132 7.121 -58.868 1.00 70.81 141 ALA A O 1
ATOM 1163 N N . ALA A 1 142 ? 6.317 7.519 -58.532 1.00 63.12 142 ALA A N 1
ATOM 1164 C CA . ALA A 1 142 ? 6.163 8.858 -57.971 1.00 63.12 142 ALA A CA 1
ATOM 1165 C C . ALA A 1 142 ? 6.299 9.981 -59.011 1.00 63.12 142 ALA A C 1
ATOM 1167 O O . ALA A 1 142 ? 6.118 11.147 -58.651 1.00 63.12 142 ALA A O 1
ATOM 1168 N N . ILE A 1 143 ? 6.587 9.664 -60.282 1.00 67.62 143 ILE A N 1
ATOM 1169 C CA . ILE A 1 143 ? 6.426 10.634 -61.366 1.00 67.62 143 ILE A CA 1
ATOM 1170 C C . ILE A 1 143 ? 4.928 10.939 -61.406 1.00 67.62 143 ILE A C 1
ATOM 1172 O O . ILE A 1 143 ? 4.147 10.026 -61.686 1.00 67.62 143 ILE A O 1
ATOM 1176 N N . PRO A 1 144 ? 4.490 12.174 -61.095 1.00 64.94 144 PRO A N 1
ATOM 1177 C CA . PRO A 1 144 ? 3.101 12.533 -61.288 1.00 64.94 144 PRO A CA 1
ATOM 1178 C C . PRO A 1 144 ? 2.821 12.231 -62.748 1.00 64.94 144 PRO A C 1
ATOM 1180 O O . PRO A 1 144 ? 3.462 12.825 -63.620 1.00 64.94 144 PRO A O 1
ATOM 1183 N N . THR A 1 145 ? 1.923 11.284 -63.021 1.00 60.78 145 THR A N 1
ATOM 1184 C CA . THR A 1 145 ? 1.307 11.183 -64.336 1.00 60.78 145 THR A CA 1
ATOM 1185 C C . THR A 1 145 ? 0.897 12.607 -64.656 1.00 60.78 145 THR A C 1
ATOM 1187 O O . THR A 1 145 ? 0.060 13.174 -63.952 1.00 60.78 145 THR A O 1
ATOM 1190 N N . LEU A 1 146 ? 1.591 13.222 -65.615 1.00 55.12 146 LEU A N 1
ATOM 1191 C CA . LEU A 1 146 ? 1.256 14.513 -66.185 1.00 55.12 146 LEU A CA 1
ATOM 1192 C C . LEU A 1 146 ? -0.117 14.299 -66.815 1.00 55.12 146 LEU A C 1
ATOM 1194 O O . LEU A 1 146 ? -0.241 13.963 -67.989 1.00 55.12 146 LEU A O 1
ATOM 1198 N N . VAL A 1 147 ? -1.153 14.371 -65.980 1.00 56.59 147 VAL A N 1
ATOM 1199 C CA . VAL A 1 147 ? -2.530 14.469 -66.413 1.00 56.59 147 VAL A CA 1
ATOM 1200 C C . VAL A 1 147 ? -2.521 15.697 -67.294 1.00 56.59 147 VAL A C 1
ATOM 1202 O O . VAL A 1 147 ? -2.131 16.779 -66.849 1.00 56.59 147 VAL A O 1
ATOM 1205 N N . ALA A 1 148 ? -2.832 15.457 -68.565 1.00 57.22 148 ALA A N 1
ATOM 1206 C CA . ALA A 1 148 ? -2.977 16.465 -69.587 1.00 57.22 148 ALA A CA 1
ATOM 1207 C C . ALA A 1 148 ? -3.600 17.715 -68.966 1.00 57.22 148 ALA A C 1
ATOM 1209 O O . ALA A 1 148 ? -4.668 17.641 -68.352 1.00 57.22 148 ALA A O 1
ATOM 1210 N N . LEU A 1 149 ? -2.874 18.829 -69.080 1.00 52.34 149 LEU A N 1
ATOM 1211 C CA . LEU A 1 149 ? -3.397 20.153 -68.797 1.00 52.34 149 LEU A CA 1
ATOM 1212 C C . LEU A 1 149 ? -4.805 20.230 -69.405 1.00 52.34 149 LEU A C 1
ATOM 1214 O O . LEU A 1 149 ? -4.915 20.054 -70.621 1.00 52.34 149 LEU A O 1
ATOM 1218 N N . PRO A 1 150 ? -5.873 20.445 -68.616 1.00 58.44 150 PRO A N 1
ATOM 1219 C CA . PRO A 1 150 ? -7.133 20.849 -69.208 1.00 58.44 150 PRO A CA 1
ATOM 1220 C C . PRO A 1 150 ? -6.860 22.125 -70.001 1.00 58.44 150 PRO A C 1
ATOM 1222 O O . PRO A 1 150 ? -6.145 23.015 -69.527 1.00 58.44 150 PRO A O 1
ATOM 1225 N N . ASP A 1 151 ? -7.368 22.146 -71.230 1.00 49.28 151 ASP A N 1
ATOM 1226 C CA . ASP A 1 151 ? -7.180 23.223 -72.186 1.00 49.28 151 ASP A CA 1
ATOM 1227 C C . ASP A 1 151 ? -7.301 24.587 -71.512 1.00 49.28 151 ASP A C 1
ATOM 1229 O O . ASP A 1 151 ? -8.229 24.872 -70.750 1.00 49.28 151 ASP A O 1
ATOM 1233 N N . SER A 1 152 ? -6.297 25.412 -71.787 1.00 54.34 152 SER A N 1
ATOM 1234 C CA . SER A 1 152 ? -6.182 26.770 -71.289 1.00 54.34 152 SER A CA 1
ATOM 1235 C C . SER A 1 152 ? -7.503 27.522 -71.492 1.00 54.34 152 SER A C 1
ATOM 1237 O O . SER A 1 152 ? -7.964 27.620 -72.633 1.00 54.34 152 SER A O 1
ATOM 1239 N N . PRO A 1 153 ? -8.122 28.091 -70.441 1.00 49.75 153 PRO A N 1
ATOM 1240 C CA . PRO A 1 153 ? -9.221 29.011 -70.651 1.00 49.75 153 PRO A CA 1
ATOM 1241 C C . PRO A 1 153 ? -8.703 30.219 -71.438 1.00 49.75 153 PRO A C 1
ATOM 1243 O O . PRO A 1 153 ? -7.711 30.858 -71.087 1.00 49.75 153 PRO A O 1
ATOM 1246 N N . SER A 1 154 ? -9.390 30.459 -72.550 1.00 53.06 154 SER A N 1
ATOM 1247 C CA . SER A 1 154 ? -9.248 31.576 -73.475 1.00 53.06 154 SER A CA 1
ATOM 1248 C C . SER A 1 154 ? -8.934 32.912 -72.788 1.00 53.06 154 SER A C 1
ATOM 1250 O O . SER A 1 154 ? -9.586 33.328 -71.832 1.00 53.06 154 SER A O 1
ATOM 1252 N N . LEU A 1 155 ? -7.963 33.609 -73.374 1.00 48.72 155 LEU A N 1
ATOM 1253 C CA . LEU A 1 155 ? -7.346 34.886 -73.001 1.00 48.72 155 LEU A CA 1
ATOM 1254 C C . LEU A 1 155 ? -8.279 36.113 -73.174 1.00 48.72 155 LEU A C 1
ATOM 1256 O O . LEU A 1 155 ? -7.816 37.187 -73.552 1.00 48.72 155 LEU A O 1
ATOM 1260 N N . ALA A 1 156 ? -9.590 35.970 -72.948 1.00 51.69 156 ALA A N 1
ATOM 1261 C CA . ALA A 1 156 ? -10.579 36.996 -73.300 1.00 51.69 156 ALA A CA 1
ATOM 1262 C C . ALA A 1 156 ? -11.131 37.841 -72.136 1.00 51.69 156 ALA A C 1
ATOM 1264 O O . ALA A 1 156 ? -11.576 38.952 -72.399 1.00 51.69 156 ALA A O 1
ATOM 1265 N N . ASP A 1 157 ? -11.060 37.413 -70.872 1.00 51.56 157 ASP A N 1
ATOM 1266 C CA . ASP A 1 157 ? -11.772 38.116 -69.788 1.00 51.56 157 ASP A CA 1
ATOM 1267 C C . ASP A 1 157 ? -10.905 38.394 -68.555 1.00 51.56 157 ASP A C 1
ATOM 1269 O O . ASP A 1 157 ? -11.067 37.778 -67.508 1.00 51.56 157 ASP A O 1
ATOM 1273 N N . LEU A 1 158 ? -10.008 39.381 -68.650 1.00 43.53 158 LEU A N 1
ATOM 1274 C CA . LEU A 1 158 ? -9.475 40.090 -67.477 1.00 43.53 158 LEU A CA 1
ATOM 1275 C C . LEU A 1 158 ? -9.324 41.591 -67.777 1.00 43.53 158 LEU A C 1
ATOM 1277 O O . LEU A 1 158 ? -8.233 42.118 -67.991 1.00 43.53 158 LEU A O 1
ATOM 1281 N N . LYS A 1 159 ? -10.457 42.300 -67.757 1.00 52.94 159 LYS A N 1
ATOM 1282 C CA . LYS A 1 159 ? -10.534 43.739 -67.471 1.00 52.94 159 LYS A CA 1
ATOM 1283 C C . LYS A 1 159 ? -11.245 43.908 -66.128 1.00 52.94 159 LYS A C 1
ATOM 1285 O O . LYS A 1 159 ? -12.465 43.846 -66.096 1.00 52.94 159 LYS A O 1
ATOM 1290 N N . ALA A 1 160 ? -10.488 44.137 -65.056 1.00 44.62 160 ALA A N 1
ATOM 1291 C CA . ALA A 1 160 ? -10.839 45.054 -63.963 1.00 44.62 160 ALA A CA 1
ATOM 1292 C C . ALA A 1 160 ? -9.790 44.987 -62.839 1.00 44.62 160 ALA A C 1
ATOM 1294 O O . ALA A 1 160 ? -9.676 44.005 -62.113 1.00 44.62 160 ALA A O 1
ATOM 1295 N N . LYS A 1 161 ? -9.049 46.088 -62.715 1.00 48.00 161 LYS A N 1
ATOM 1296 C CA . LYS A 1 161 ? -8.431 46.620 -61.487 1.00 48.00 161 LYS A CA 1
ATOM 1297 C C . LYS A 1 161 ? -9.515 46.868 -60.405 1.00 48.00 161 LYS A C 1
ATOM 1299 O O . LYS A 1 161 ? -10.665 47.061 -60.807 1.00 48.00 161 LYS A O 1
ATOM 1304 N N . PRO A 1 162 ? -9.208 46.903 -59.086 1.00 56.81 162 PRO A N 1
ATOM 1305 C CA . PRO A 1 162 ? -8.367 47.964 -58.511 1.00 56.81 162 PRO A CA 1
ATOM 1306 C C . PRO A 1 162 ? -7.363 47.547 -57.421 1.00 56.81 162 PRO A C 1
ATOM 1308 O O . PRO A 1 162 ? -7.636 46.728 -56.552 1.00 56.81 162 PRO A O 1
ATOM 1311 N N . ASP A 1 163 ? -6.179 48.149 -57.544 1.00 51.25 163 ASP A N 1
ATOM 1312 C CA . ASP A 1 163 ? -5.464 48.976 -56.564 1.00 51.25 163 ASP A CA 1
ATOM 1313 C C . ASP A 1 163 ? -5.715 48.713 -55.061 1.00 51.25 163 ASP A C 1
ATOM 1315 O O . ASP A 1 163 ? -6.817 48.875 -54.539 1.00 51.25 163 ASP A O 1
ATOM 1319 N N . GLY A 1 164 ? -4.627 48.396 -54.358 1.00 41.41 164 GLY A N 1
ATOM 1320 C CA . GLY A 1 164 ? -4.559 48.283 -52.905 1.00 41.41 164 GLY A CA 1
ATOM 1321 C C . GLY A 1 164 ? -3.104 48.147 -52.471 1.00 41.41 164 GLY A C 1
ATOM 1322 O O . GLY A 1 164 ? -2.580 47.041 -52.373 1.00 41.41 164 GLY A O 1
ATOM 1323 N N . ASP A 1 165 ? -2.457 49.296 -52.311 1.00 45.31 165 ASP A N 1
ATOM 1324 C CA . ASP A 1 165 ? -1.062 49.484 -51.922 1.00 45.31 165 ASP A CA 1
ATOM 1325 C C . ASP A 1 165 ? -0.726 48.896 -50.540 1.00 45.31 165 ASP A C 1
ATOM 1327 O O . ASP A 1 165 ? -1.564 48.912 -49.641 1.00 45.31 165 ASP A O 1
ATOM 1331 N N . ALA A 1 166 ? 0.534 48.465 -50.374 1.00 43.53 166 ALA A N 1
ATOM 1332 C CA . ALA A 1 166 ? 1.454 48.890 -49.303 1.00 43.53 166 ALA A CA 1
ATOM 1333 C C . ALA A 1 166 ? 2.392 47.775 -48.783 1.00 43.53 166 ALA A C 1
ATOM 1335 O O . ALA A 1 166 ? 1.971 46.782 -48.200 1.00 43.53 166 ALA A O 1
ATOM 1336 N N . GLU A 1 167 ? 3.688 48.059 -48.960 1.00 44.25 167 GLU A N 1
ATOM 1337 C CA . GLU A 1 167 ? 4.830 47.728 -48.089 1.00 44.25 167 GLU A CA 1
ATOM 1338 C C . GLU A 1 167 ? 5.276 46.255 -48.009 1.00 44.25 167 GLU A C 1
ATOM 1340 O O . GLU A 1 167 ? 4.776 45.431 -47.257 1.00 44.25 167 GLU A O 1
ATOM 1345 N N . ALA A 1 168 ? 6.212 45.828 -48.859 1.00 47.91 168 ALA A N 1
ATOM 1346 C CA . ALA A 1 168 ? 7.658 46.041 -48.705 1.00 47.91 168 ALA A CA 1
ATOM 1347 C C . ALA A 1 168 ? 8.230 45.510 -47.375 1.00 47.91 168 ALA A C 1
ATOM 1349 O O . ALA A 1 168 ? 8.321 46.237 -46.394 1.00 47.91 168 ALA A O 1
ATOM 1350 N N . ASN A 1 169 ? 8.790 44.297 -47.399 1.00 46.91 169 ASN A N 1
ATOM 1351 C CA . ASN A 1 169 ? 10.152 44.143 -46.895 1.00 46.91 169 ASN A CA 1
ATOM 1352 C C . ASN A 1 169 ? 10.904 43.038 -47.646 1.00 46.91 169 ASN A C 1
ATOM 1354 O O . ASN A 1 169 ? 10.482 41.885 -47.725 1.00 46.91 169 ASN A O 1
ATOM 1358 N N . CYS A 1 170 ? 12.022 43.458 -48.218 1.00 36.09 170 CYS A N 1
ATOM 1359 C CA . CYS A 1 170 ? 12.996 42.683 -48.953 1.00 36.09 170 CYS A CA 1
ATOM 1360 C C . CYS A 1 170 ? 14.095 42.281 -47.973 1.00 36.09 170 CYS A C 1
ATOM 1362 O O . CYS A 1 170 ? 14.731 43.158 -47.405 1.00 36.09 170 CYS A O 1
ATOM 1364 N N . GLU A 1 171 ? 14.394 40.988 -47.846 1.00 43.03 171 GLU A N 1
ATOM 1365 C CA . GLU A 1 171 ? 15.771 40.598 -47.550 1.00 43.03 171 GLU A CA 1
ATOM 1366 C C . GLU A 1 171 ? 16.109 39.236 -48.160 1.00 43.03 171 GLU A C 1
ATOM 1368 O O . GLU A 1 171 ? 15.833 38.151 -47.649 1.00 43.03 171 GLU A O 1
ATOM 1373 N N . THR A 1 172 ? 16.745 39.326 -49.322 1.00 49.19 172 THR A N 1
ATOM 1374 C CA . THR A 1 172 ? 17.496 38.264 -49.977 1.00 49.19 172 THR A CA 1
ATOM 1375 C C . THR A 1 172 ? 18.620 37.746 -49.080 1.00 49.19 172 THR A C 1
ATOM 1377 O O . THR A 1 172 ? 19.580 38.467 -48.803 1.00 49.19 172 THR A O 1
ATOM 1380 N N . ARG A 1 173 ? 18.607 36.450 -48.752 1.00 43.47 173 ARG A N 1
ATOM 1381 C CA . ARG A 1 173 ? 19.827 35.709 -48.403 1.00 43.47 173 ARG A CA 1
ATOM 1382 C C . ARG A 1 173 ? 20.016 34.525 -49.339 1.00 43.47 173 ARG A C 1
ATOM 1384 O O . ARG A 1 173 ? 19.425 33.465 -49.178 1.00 43.47 173 ARG A O 1
ATOM 1391 N N . LYS A 1 174 ? 20.927 34.726 -50.294 1.00 51.12 174 LYS A N 1
ATOM 1392 C CA . LYS A 1 174 ? 21.666 33.664 -50.980 1.00 51.12 174 LYS A CA 1
ATOM 1393 C C . LYS A 1 174 ? 22.279 32.749 -49.917 1.00 51.12 174 LYS A C 1
ATOM 1395 O O . LYS A 1 174 ? 23.111 33.209 -49.134 1.00 51.12 174 LYS A O 1
ATOM 1400 N N . ARG A 1 175 ? 21.939 31.459 -49.917 1.00 42.88 175 ARG A N 1
ATOM 1401 C CA . ARG A 1 175 ? 22.794 30.445 -49.298 1.00 42.88 175 ARG A CA 1
ATOM 1402 C C . ARG A 1 175 ? 23.120 29.339 -50.286 1.00 42.88 175 ARG A C 1
ATOM 1404 O O . ARG A 1 175 ? 22.266 28.764 -50.946 1.00 42.88 175 ARG A O 1
ATOM 1411 N N . LYS A 1 176 ? 24.432 29.180 -50.377 1.00 44.38 176 LYS A N 1
ATOM 1412 C CA . LYS A 1 176 ? 25.244 28.297 -51.187 1.00 44.38 176 LYS A CA 1
ATOM 1413 C C . LYS A 1 176 ? 24.971 26.856 -50.765 1.00 44.38 176 LYS A C 1
ATOM 1415 O O . LYS A 1 176 ? 25.030 26.540 -49.581 1.00 44.38 176 LYS A O 1
ATOM 1420 N N . GLN A 1 177 ? 24.662 26.038 -51.755 1.00 47.56 177 GLN A N 1
ATOM 1421 C CA . GLN A 1 177 ? 24.580 24.591 -51.683 1.00 47.56 177 GLN A CA 1
ATOM 1422 C C . GLN A 1 177 ? 25.998 24.052 -51.435 1.00 47.56 177 GLN A C 1
ATOM 1424 O O . GLN A 1 177 ? 26.895 24.278 -52.248 1.00 47.56 177 GLN A O 1
ATOM 1429 N N . THR A 1 178 ? 26.210 23.406 -50.292 1.00 40.50 178 THR A N 1
ATOM 1430 C CA . THR A 1 178 ? 27.337 22.497 -50.064 1.00 40.50 178 THR A CA 1
ATOM 1431 C C . THR A 1 178 ? 26.758 21.171 -49.611 1.00 40.50 178 THR A C 1
ATOM 1433 O O . THR A 1 178 ? 26.028 21.097 -48.625 1.00 40.50 178 THR A O 1
ATOM 1436 N N . ASP A 1 179 ? 27.048 20.189 -50.445 1.00 49.72 179 ASP A N 1
ATOM 1437 C CA . ASP A 1 179 ? 26.847 18.762 -50.302 1.00 49.72 179 ASP A CA 1
ATOM 1438 C C . ASP A 1 179 ? 27.766 18.257 -49.179 1.00 49.72 179 ASP A C 1
ATOM 1440 O O . ASP A 1 179 ? 28.980 18.399 -49.286 1.00 49.72 179 ASP A O 1
ATOM 1444 N N . ASP A 1 180 ? 27.186 17.754 -48.090 1.00 41.38 180 ASP A N 1
ATOM 1445 C CA . ASP A 1 180 ? 27.881 16.992 -47.050 1.00 41.38 180 ASP A CA 1
ATOM 1446 C C . ASP A 1 180 ? 26.884 15.977 -46.472 1.00 41.38 180 ASP A C 1
ATOM 1448 O O . ASP A 1 180 ? 25.935 16.319 -45.760 1.00 41.38 180 ASP A O 1
ATOM 1452 N N . GLN A 1 181 ? 27.089 14.706 -46.821 1.00 47.72 181 GLN A N 1
ATOM 1453 C CA . GLN A 1 181 ? 26.426 13.565 -46.195 1.00 47.72 181 GLN A CA 1
ATOM 1454 C C . GLN A 1 181 ? 26.789 13.483 -44.702 1.00 47.72 181 GLN A C 1
ATOM 1456 O O . GLN A 1 181 ? 27.977 13.472 -44.373 1.00 47.72 181 GLN A O 1
ATOM 1461 N N . PRO A 1 182 ? 25.825 13.298 -43.783 1.00 45.03 182 PRO A N 1
ATOM 1462 C CA . PRO A 1 182 ? 26.147 12.858 -42.437 1.00 45.03 182 PRO A CA 1
ATOM 1463 C C . PRO A 1 182 ? 26.269 11.328 -42.391 1.00 45.03 182 PRO A C 1
ATOM 1465 O O . PRO A 1 182 ? 25.292 10.595 -42.556 1.00 45.03 182 PRO A O 1
ATOM 1468 N N . GLU A 1 183 ? 27.487 10.858 -42.114 1.00 51.00 183 GLU A N 1
ATOM 1469 C CA . GLU A 1 183 ? 27.766 9.530 -41.556 1.00 51.00 183 GLU A CA 1
ATOM 1470 C C . GLU A 1 183 ? 26.852 9.241 -40.343 1.00 51.00 183 GLU A C 1
ATOM 1472 O O . GLU A 1 183 ? 26.557 10.152 -39.558 1.00 51.00 183 GLU A O 1
ATOM 1477 N N . PRO A 1 184 ? 26.431 7.980 -40.117 1.00 44.31 184 PRO A N 1
ATOM 1478 C CA . PRO A 1 184 ? 25.593 7.629 -38.979 1.00 44.31 184 PRO A CA 1
ATOM 1479 C C . PRO A 1 184 ? 26.344 7.875 -37.665 1.00 44.31 184 PRO A C 1
ATOM 1481 O O . PRO A 1 184 ? 27.249 7.135 -37.269 1.00 44.31 184 PRO A O 1
ATOM 1484 N N . ALA A 1 185 ? 25.937 8.937 -36.970 1.00 43.59 185 ALA A N 1
ATOM 1485 C CA . ALA A 1 185 ? 26.435 9.292 -35.656 1.00 43.59 185 ALA A CA 1
ATOM 1486 C C . ALA A 1 185 ? 26.207 8.131 -34.678 1.00 43.59 185 ALA A C 1
ATOM 1488 O O . ALA A 1 185 ? 25.079 7.801 -34.304 1.00 43.59 185 ALA A O 1
ATOM 1489 N N . LYS A 1 186 ? 27.314 7.535 -34.226 1.00 43.31 186 LYS A N 1
ATOM 1490 C CA . LYS A 1 186 ? 27.367 6.683 -33.037 1.00 43.31 186 LYS A CA 1
ATOM 1491 C C . LYS A 1 186 ? 26.625 7.395 -31.908 1.00 43.31 186 LYS A C 1
ATOM 1493 O O . LYS A 1 186 ? 26.990 8.514 -31.544 1.00 43.31 186 LYS A O 1
ATOM 1498 N N . GLN A 1 187 ? 25.601 6.741 -31.365 1.00 43.09 187 GLN A N 1
ATOM 1499 C CA . GLN A 1 187 ? 24.834 7.214 -30.217 1.00 43.09 187 GLN A CA 1
ATOM 1500 C C . GL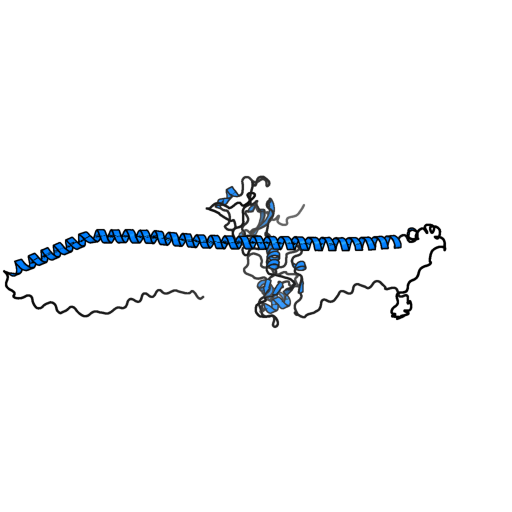N A 1 187 ? 25.797 7.581 -29.078 1.00 43.09 187 GLN A C 1
ATOM 1502 O O . GLN A 1 187 ? 26.349 6.720 -28.388 1.00 43.09 187 GLN A O 1
ATOM 1507 N N . LYS A 1 188 ? 26.031 8.884 -28.896 1.00 40.00 188 LYS A N 1
ATOM 1508 C CA . LYS A 1 188 ? 26.662 9.422 -27.695 1.00 40.00 188 LYS A CA 1
ATOM 1509 C C . LYS A 1 188 ? 25.700 9.136 -26.551 1.00 40.00 188 LYS A C 1
ATOM 1511 O O . LYS A 1 188 ? 24.667 9.788 -26.449 1.00 40.00 188 LYS A O 1
ATOM 1516 N N . LYS A 1 189 ? 26.054 8.174 -25.694 1.00 45.41 189 LYS A N 1
ATOM 1517 C CA . LYS A 1 189 ? 25.488 8.063 -24.347 1.00 45.41 189 LYS A CA 1
ATOM 1518 C C . LYS A 1 189 ? 25.595 9.443 -23.702 1.00 45.41 189 LYS A C 1
ATOM 1520 O O . LYS A 1 189 ? 26.702 9.914 -23.430 1.00 45.41 189 LYS A O 1
ATOM 1525 N N . THR A 1 190 ? 24.462 10.105 -23.526 1.00 37.78 190 THR A N 1
ATOM 1526 C CA . THR A 1 190 ? 24.336 11.291 -22.689 1.00 37.78 190 THR A CA 1
ATOM 1527 C C . THR A 1 190 ? 24.846 10.905 -21.306 1.00 37.78 190 THR A C 1
ATOM 1529 O O . THR A 1 190 ? 24.328 9.991 -20.668 1.00 37.78 190 THR A O 1
ATOM 1532 N N . LYS A 1 191 ? 25.948 11.533 -20.881 1.00 43.03 191 LYS A N 1
ATOM 1533 C CA . LYS A 1 191 ? 26.407 11.434 -19.496 1.00 43.03 191 LYS A CA 1
ATOM 1534 C C . LYS A 1 191 ? 25.292 12.034 -18.632 1.00 43.03 191 LYS A C 1
ATOM 1536 O O . LYS A 1 191 ? 24.945 13.184 -18.893 1.00 43.03 191 LYS A O 1
ATOM 1541 N N . PRO A 1 192 ? 24.721 11.295 -17.668 1.00 44.97 192 PRO A N 1
ATOM 1542 C CA . PRO A 1 192 ? 23.772 11.883 -16.737 1.00 44.97 192 PRO A CA 1
ATOM 1543 C C . PRO A 1 192 ? 24.483 12.989 -15.956 1.00 44.97 192 PRO A C 1
ATOM 1545 O O . PRO A 1 192 ? 25.636 12.814 -15.549 1.00 44.97 192 PRO A O 1
ATOM 1548 N N . ASP A 1 193 ? 23.807 14.128 -15.804 1.00 43.12 193 ASP A N 1
ATOM 1549 C CA . ASP A 1 193 ? 24.295 15.278 -15.052 1.00 43.12 193 ASP A CA 1
ATOM 1550 C C . ASP A 1 193 ? 24.727 14.831 -13.655 1.00 43.12 193 ASP A C 1
ATOM 1552 O O . ASP A 1 193 ? 23.931 14.435 -12.802 1.00 43.12 193 ASP A O 1
ATOM 1556 N N . SER A 1 194 ? 26.039 14.854 -13.441 1.00 46.06 194 SER A N 1
ATOM 1557 C CA . SER A 1 194 ? 26.697 14.432 -12.218 1.00 46.06 194 SER A CA 1
ATOM 1558 C C . SER A 1 194 ? 26.534 15.503 -11.143 1.00 46.06 194 SER A C 1
ATOM 1560 O O . SER A 1 194 ? 27.510 16.127 -10.733 1.00 46.06 194 SER A O 1
ATOM 1562 N N . ASN A 1 195 ? 25.314 15.702 -10.646 1.00 47.38 195 ASN A N 1
ATOM 1563 C CA . ASN A 1 195 ? 25.093 16.410 -9.387 1.00 47.38 195 ASN A CA 1
ATOM 1564 C C . ASN A 1 195 ? 25.252 15.439 -8.201 1.00 47.38 195 ASN A C 1
ATOM 1566 O O . ASN A 1 195 ? 24.335 15.100 -7.467 1.00 47.38 195 ASN A O 1
ATOM 1570 N N . ASN A 1 196 ? 26.481 14.933 -8.100 1.00 53.62 196 ASN A N 1
ATOM 1571 C CA . ASN A 1 196 ? 27.322 14.886 -6.908 1.00 53.62 196 ASN A CA 1
ATOM 1572 C C . ASN A 1 196 ? 26.675 14.560 -5.543 1.00 53.62 196 ASN A C 1
ATOM 1574 O O . ASN A 1 196 ? 26.773 15.334 -4.591 1.00 53.62 196 ASN A O 1
ATOM 1578 N N . HIS A 1 197 ? 26.099 13.366 -5.404 1.00 55.28 197 HIS A N 1
ATOM 1579 C CA . HIS A 1 197 ? 25.803 12.789 -4.084 1.00 55.28 197 HIS A CA 1
ATOM 1580 C C . HIS A 1 197 ? 26.813 11.733 -3.617 1.00 55.28 197 HIS A C 1
ATOM 1582 O O . HIS A 1 197 ? 26.645 11.182 -2.539 1.00 55.28 197 HIS A O 1
ATOM 1588 N N . GLY A 1 198 ? 27.896 11.478 -4.359 1.00 78.81 198 GLY A N 1
ATOM 1589 C CA . GLY A 1 198 ? 29.009 10.611 -3.932 1.00 78.81 198 GLY A CA 1
ATOM 1590 C C . GLY A 1 198 ? 28.696 9.108 -3.826 1.00 78.81 198 GLY A C 1
ATOM 1591 O O . GLY A 1 198 ? 29.622 8.302 -3.853 1.00 78.81 198 GLY A O 1
ATOM 1592 N N . TYR A 1 199 ? 27.421 8.718 -3.763 1.00 82.88 199 TYR A N 1
ATOM 1593 C CA . TYR A 1 199 ? 26.972 7.326 -3.763 1.00 82.88 199 TYR A CA 1
ATOM 1594 C C . TYR A 1 199 ? 26.561 6.879 -5.172 1.00 82.88 199 TYR A C 1
ATOM 1596 O O . TYR A 1 199 ? 25.977 7.670 -5.919 1.00 82.88 199 TYR A O 1
ATOM 1604 N N . PRO A 1 200 ? 26.803 5.608 -5.536 1.00 92.06 200 PRO A N 1
ATOM 1605 C CA . PRO A 1 200 ? 26.184 5.007 -6.709 1.00 92.06 200 PRO A CA 1
ATOM 1606 C C . PRO A 1 200 ? 24.655 5.108 -6.625 1.00 92.06 200 PRO A C 1
ATOM 1608 O O . PRO A 1 200 ? 24.076 4.914 -5.554 1.00 92.06 200 PRO A O 1
ATOM 1611 N N . THR A 1 201 ? 23.994 5.387 -7.744 1.00 94.25 201 THR A N 1
ATOM 1612 C CA . THR A 1 201 ? 22.531 5.488 -7.824 1.00 94.25 201 THR A CA 1
ATOM 1613 C C . THR A 1 201 ? 21.937 4.332 -8.624 1.00 94.25 201 THR A C 1
ATOM 1615 O O . THR A 1 201 ? 22.626 3.705 -9.430 1.00 94.25 201 THR A O 1
ATOM 1618 N N . ILE A 1 202 ? 20.664 4.034 -8.379 1.00 94.62 202 ILE A N 1
ATOM 1619 C CA . ILE A 1 202 ? 19.863 3.053 -9.118 1.00 94.62 202 ILE A CA 1
ATOM 1620 C C . ILE A 1 202 ? 18.426 3.572 -9.228 1.00 94.62 202 ILE A C 1
ATOM 1622 O O . ILE A 1 202 ? 17.904 4.124 -8.262 1.00 94.62 202 ILE A O 1
ATOM 1626 N N . GLU A 1 203 ? 17.785 3.444 -10.387 1.00 95.00 203 GLU A N 1
ATOM 1627 C CA . GLU A 1 203 ? 16.372 3.823 -10.533 1.00 95.00 203 GLU A CA 1
ATOM 1628 C C . GLU A 1 203 ? 15.459 2.788 -9.861 1.00 95.00 203 GLU A C 1
ATOM 1630 O O . GLU A 1 203 ? 15.777 1.600 -9.826 1.00 95.00 203 GLU A O 1
ATOM 1635 N N . PHE A 1 204 ? 14.311 3.211 -9.319 1.00 94.50 204 PHE A N 1
ATOM 1636 C CA . PHE A 1 204 ? 13.381 2.282 -8.657 1.00 94.50 204 PHE A CA 1
ATOM 1637 C C . PHE A 1 204 ? 12.945 1.128 -9.571 1.00 94.50 204 PHE A C 1
ATOM 1639 O O . PHE A 1 204 ? 12.872 -0.014 -9.118 1.00 94.50 204 PHE A O 1
ATOM 1646 N N . ASP A 1 205 ? 12.701 1.407 -10.849 1.00 91.94 205 ASP A N 1
ATOM 1647 C CA . ASP A 1 205 ? 12.217 0.407 -11.805 1.00 91.94 205 ASP A CA 1
ATOM 1648 C C . ASP A 1 205 ? 13.281 -0.678 -12.069 1.00 91.94 205 ASP A C 1
ATOM 1650 O O . ASP A 1 205 ? 12.950 -1.851 -12.246 1.00 91.94 205 ASP A O 1
ATOM 1654 N N . GLU A 1 206 ? 14.570 -0.322 -11.970 1.00 91.19 206 GLU A N 1
ATOM 1655 C CA . GLU A 1 206 ? 15.686 -1.277 -12.014 1.00 91.19 206 GLU A CA 1
ATOM 1656 C C . GLU A 1 206 ? 15.783 -2.136 -10.747 1.00 91.19 206 GLU A C 1
ATOM 1658 O O . GLU A 1 206 ? 16.340 -3.228 -10.790 1.00 91.19 206 GLU A O 1
ATOM 1663 N N . VAL A 1 207 ? 15.268 -1.665 -9.609 1.00 91.69 207 VAL A N 1
ATOM 1664 C CA . VAL A 1 207 ? 15.226 -2.442 -8.361 1.00 91.69 207 VAL A CA 1
ATOM 1665 C C . VAL A 1 207 ? 14.024 -3.388 -8.345 1.00 91.69 207 VAL A C 1
ATOM 1667 O O . VAL A 1 207 ? 14.155 -4.548 -7.949 1.00 91.69 207 VAL A O 1
ATOM 1670 N N . TYR A 1 208 ? 12.863 -2.886 -8.767 1.00 88.81 208 TYR A N 1
ATOM 1671 C CA . TYR A 1 208 ? 11.577 -3.573 -8.682 1.00 88.81 208 TYR A CA 1
ATOM 1672 C C . TYR A 1 208 ? 11.372 -4.618 -9.792 1.00 88.81 208 TYR A C 1
ATOM 1674 O O . TYR A 1 208 ? 10.772 -5.666 -9.540 1.00 88.81 208 TYR A O 1
ATOM 1682 N N . HIS A 1 209 ? 11.887 -4.361 -11.004 1.00 84.25 209 HIS A N 1
ATOM 1683 C CA . HIS A 1 209 ? 11.761 -5.236 -12.180 1.00 84.25 209 HIS A CA 1
ATOM 1684 C C . HIS A 1 209 ? 10.322 -5.718 -12.459 1.00 84.25 209 HIS A C 1
ATOM 1686 O O . HIS A 1 209 ? 10.120 -6.887 -12.791 1.00 84.25 209 HIS A O 1
ATOM 1692 N N . ASP A 1 210 ? 9.316 -4.861 -12.257 1.00 76.06 210 ASP A N 1
ATOM 1693 C CA . ASP A 1 210 ? 7.885 -5.183 -12.414 1.00 76.06 210 ASP A CA 1
ATOM 1694 C C . ASP A 1 210 ? 7.419 -6.451 -11.670 1.00 76.06 210 ASP A C 1
ATOM 1696 O O . ASP A 1 210 ? 6.431 -7.089 -12.031 1.00 76.06 210 ASP A O 1
ATOM 1700 N N . GLY A 1 211 ? 8.142 -6.850 -10.620 1.00 67.00 211 GLY A N 1
ATOM 1701 C CA . GLY A 1 211 ? 7.899 -8.096 -9.895 1.00 67.00 211 GLY A CA 1
ATOM 1702 C C . GLY A 1 211 ? 8.313 -9.381 -10.606 1.00 67.00 211 GLY A C 1
ATOM 1703 O O . GLY A 1 211 ? 8.008 -10.469 -10.120 1.00 67.00 211 GLY A O 1
ATOM 1704 N N . VAL A 1 212 ? 9.047 -9.276 -11.713 1.00 62.72 212 VAL A N 1
ATOM 1705 C CA . VAL A 1 212 ? 9.549 -10.402 -12.519 1.00 62.72 212 VAL A CA 1
ATOM 1706 C C . VAL A 1 212 ? 11.061 -10.583 -12.332 1.00 62.72 212 VAL A C 1
ATOM 1708 O O . VAL A 1 212 ? 11.736 -11.185 -13.161 1.00 62.72 212 VAL A O 1
ATOM 1711 N N . ALA A 1 213 ? 11.640 -10.054 -11.248 1.00 56.00 213 ALA A N 1
ATOM 1712 C CA . ALA A 1 213 ? 13.077 -10.145 -11.015 1.00 56.00 213 ALA A CA 1
ATOM 1713 C C . ALA A 1 213 ? 13.548 -11.614 -11.085 1.00 56.00 213 ALA A C 1
ATOM 1715 O O . ALA A 1 213 ? 13.250 -12.420 -10.206 1.00 56.00 213 ALA A O 1
ATOM 1716 N N . ASN A 1 214 ? 14.353 -11.945 -12.104 1.00 50.00 214 ASN A N 1
ATOM 1717 C CA . ASN A 1 214 ? 14.988 -13.259 -12.310 1.00 50.00 214 ASN A CA 1
ATOM 1718 C C . ASN A 1 214 ? 16.047 -13.603 -11.228 1.00 50.00 214 ASN A C 1
ATOM 1720 O O . ASN A 1 214 ? 16.922 -14.441 -11.428 1.00 50.00 214 ASN A O 1
ATOM 1724 N N . GLY A 1 215 ? 16.001 -12.939 -10.071 1.00 66.75 215 GLY A N 1
ATOM 1725 C CA . GLY A 1 215 ? 16.887 -13.118 -8.931 1.00 66.75 215 GLY A CA 1
ATOM 1726 C C . GLY A 1 215 ? 16.237 -12.600 -7.648 1.00 66.75 215 GLY A C 1
ATOM 1727 O O . GLY A 1 215 ? 15.175 -11.989 -7.678 1.00 66.75 215 GLY A O 1
ATOM 1728 N N . LYS A 1 216 ? 16.881 -12.833 -6.497 1.00 72.06 216 LYS A N 1
ATOM 1729 C CA . LYS A 1 216 ? 16.345 -12.409 -5.191 1.00 72.06 216 LYS A CA 1
ATOM 1730 C C . LYS A 1 216 ? 16.146 -10.883 -5.168 1.00 72.06 216 LYS A C 1
ATOM 1732 O O . LYS A 1 216 ? 17.155 -10.183 -5.301 1.00 72.06 216 LYS A O 1
ATOM 1737 N N . PRO A 1 217 ? 14.916 -10.366 -5.016 1.00 81.69 217 PRO A N 1
ATOM 1738 C CA . PRO A 1 217 ? 14.659 -8.927 -5.032 1.00 81.69 217 PRO A CA 1
ATOM 1739 C C . PRO A 1 217 ? 15.477 -8.200 -3.952 1.00 81.69 217 PRO A C 1
ATOM 1741 O O . PRO A 1 217 ? 15.780 -8.763 -2.898 1.00 81.69 217 PRO A O 1
ATOM 1744 N N . HIS A 1 218 ? 15.898 -6.969 -4.245 1.00 89.25 218 HIS A N 1
ATOM 1745 C CA . HIS A 1 218 ? 16.675 -6.150 -3.314 1.00 89.25 218 HIS A CA 1
ATOM 1746 C C . HIS A 1 218 ? 15.752 -5.491 -2.292 1.00 89.25 218 HIS A C 1
ATOM 1748 O O . HIS A 1 218 ? 14.768 -4.868 -2.680 1.00 89.25 218 HIS A O 1
ATOM 1754 N N . GLU A 1 219 ? 16.092 -5.556 -1.005 1.00 92.31 219 GLU A N 1
ATOM 1755 C CA . GLU A 1 219 ? 15.356 -4.809 0.017 1.00 92.31 219 GLU A CA 1
ATOM 1756 C C . GLU A 1 219 ? 15.773 -3.349 0.029 1.00 92.31 219 GLU A C 1
ATOM 1758 O O . GLU A 1 219 ? 16.956 -3.027 0.152 1.00 92.31 219 GLU A O 1
ATOM 1763 N N . ILE A 1 220 ? 14.779 -2.472 -0.106 1.00 94.12 220 ILE A N 1
ATOM 1764 C CA . ILE A 1 220 ? 14.969 -1.031 -0.036 1.00 94.12 220 ILE A CA 1
ATOM 1765 C C . ILE A 1 220 ? 14.783 -0.605 1.416 1.00 94.12 220 ILE A C 1
ATOM 1767 O O . ILE A 1 220 ? 13.715 -0.780 2.000 1.00 94.12 220 ILE A O 1
ATOM 1771 N N . MET A 1 221 ? 15.810 -0.012 2.009 1.00 94.12 221 MET A N 1
ATOM 1772 C CA . MET A 1 221 ? 15.760 0.515 3.369 1.00 94.12 221 MET A CA 1
ATOM 1773 C C . MET A 1 221 ? 15.876 2.036 3.380 1.00 94.12 221 MET A C 1
ATOM 1775 O O . MET A 1 221 ? 16.593 2.628 2.572 1.00 94.12 221 MET A O 1
ATOM 1779 N N . ARG A 1 222 ? 15.190 2.676 4.332 1.00 93.00 222 ARG A N 1
ATOM 1780 C CA . ARG A 1 222 ? 15.387 4.100 4.614 1.00 93.00 222 ARG A CA 1
ATOM 1781 C C . ARG A 1 222 ? 16.591 4.271 5.520 1.00 93.00 222 ARG A C 1
ATOM 1783 O O . ARG A 1 222 ? 16.655 3.631 6.568 1.00 93.00 222 ARG A O 1
ATOM 1790 N N . TYR A 1 223 ? 17.483 5.186 5.173 1.00 91.06 223 TYR A N 1
ATOM 1791 C CA . TYR A 1 223 ? 18.537 5.623 6.074 1.00 91.06 223 TYR A CA 1
ATOM 1792 C C . TYR A 1 223 ? 18.369 7.098 6.427 1.00 91.06 223 TYR A C 1
ATOM 1794 O O . TYR A 1 223 ? 18.326 7.964 5.555 1.00 91.06 223 TYR A O 1
ATOM 1802 N N . THR A 1 224 ? 18.247 7.372 7.725 1.00 86.44 224 THR A N 1
ATOM 1803 C CA . THR A 1 224 ? 18.051 8.717 8.288 1.00 86.44 224 THR A CA 1
ATOM 1804 C C . THR A 1 224 ? 19.300 9.259 8.981 1.00 86.44 224 THR A C 1
ATOM 1806 O O . THR A 1 224 ? 19.223 10.318 9.607 1.00 86.44 224 THR A O 1
ATOM 1809 N N . GLY A 1 225 ? 20.430 8.541 8.925 1.00 79.44 225 GLY A N 1
ATOM 1810 C CA . GLY A 1 225 ? 21.711 9.090 9.373 1.00 79.44 225 GLY A CA 1
ATOM 1811 C C . GLY A 1 225 ? 22.053 10.342 8.571 1.00 79.44 225 GLY A C 1
ATOM 1812 O O . GLY A 1 225 ? 21.457 10.582 7.525 1.00 79.44 225 GLY A O 1
ATOM 1813 N N . LYS A 1 226 ? 22.955 11.186 9.076 1.00 61.03 226 LYS A N 1
ATOM 1814 C CA . LYS A 1 226 ? 23.329 12.430 8.394 1.00 61.03 226 LYS A CA 1
ATOM 1815 C C . LYS A 1 226 ? 24.304 12.112 7.251 1.00 61.03 226 LYS A C 1
ATOM 1817 O O . LYS A 1 226 ? 25.494 12.008 7.530 1.00 61.03 226 LYS A O 1
ATOM 1822 N N . PRO A 1 227 ? 23.920 12.083 5.962 1.00 53.03 227 PRO A N 1
ATOM 1823 C CA . PRO A 1 227 ? 24.865 12.583 4.983 1.00 53.03 227 PRO A CA 1
ATOM 1824 C C . PRO A 1 227 ? 25.001 14.082 5.275 1.00 53.03 227 PRO A C 1
ATOM 1826 O O . PRO A 1 227 ? 24.002 14.775 5.479 1.00 53.03 227 PRO A O 1
ATOM 1829 N N . ALA A 1 228 ? 26.228 14.589 5.350 1.00 51.91 228 ALA A N 1
ATOM 1830 C CA . ALA A 1 228 ? 26.548 15.962 5.749 1.00 51.91 228 ALA A CA 1
ATOM 1831 C C . ALA A 1 228 ? 25.862 17.081 4.917 1.00 51.91 228 ALA A C 1
ATOM 1833 O O . ALA A 1 228 ? 26.086 18.255 5.196 1.00 51.91 228 ALA A O 1
ATOM 1834 N N . SER A 1 229 ? 25.021 16.754 3.926 1.00 49.44 229 SER A N 1
ATOM 1835 C CA . SER A 1 229 ? 24.422 17.693 2.974 1.00 49.44 229 SER A CA 1
ATOM 1836 C C . SER A 1 229 ? 22.890 17.671 2.848 1.00 49.44 229 SER A C 1
ATOM 1838 O O . SER A 1 229 ? 22.375 18.438 2.039 1.00 49.44 229 SER A O 1
ATOM 1840 N N . LEU A 1 230 ? 22.136 16.833 3.575 1.00 51.12 230 LEU A N 1
ATOM 1841 C CA . LEU A 1 230 ? 20.670 16.766 3.411 1.00 51.12 230 LEU A CA 1
ATOM 1842 C C . LEU A 1 230 ? 19.918 17.258 4.650 1.00 51.12 230 LEU A C 1
ATOM 1844 O O . LEU A 1 230 ? 20.252 16.937 5.791 1.00 51.12 230 LEU A O 1
ATOM 1848 N N . GLN A 1 231 ? 18.897 18.082 4.398 1.00 50.97 231 GLN A N 1
ATOM 1849 C CA . GLN A 1 231 ? 18.047 18.698 5.411 1.00 50.97 231 GLN A CA 1
ATOM 1850 C C . GLN A 1 231 ? 17.515 17.651 6.397 1.00 50.97 231 GLN A C 1
ATOM 1852 O O . GLN A 1 231 ? 16.950 16.620 6.023 1.00 50.97 231 GLN A O 1
ATOM 1857 N N . LYS A 1 232 ? 17.698 17.959 7.683 1.00 50.69 232 LYS A N 1
ATOM 1858 C CA . LYS A 1 232 ? 17.267 17.176 8.845 1.00 50.69 232 LYS A CA 1
ATOM 1859 C C . LYS A 1 232 ? 15.829 16.661 8.642 1.00 50.69 232 LYS A C 1
ATOM 1861 O O . LYS A 1 232 ? 14.888 17.442 8.703 1.00 50.69 232 LYS A O 1
ATOM 1866 N N . GLY A 1 233 ? 15.669 15.355 8.420 1.00 59.12 233 GLY A N 1
ATOM 1867 C CA . GLY A 1 233 ? 14.361 14.680 8.404 1.00 59.12 233 GLY A CA 1
ATOM 1868 C C . GLY A 1 233 ? 13.980 13.959 7.108 1.00 59.12 233 GLY A C 1
ATOM 1869 O O . GLY A 1 233 ? 13.093 13.108 7.140 1.00 59.12 233 GLY A O 1
ATOM 1870 N N . THR A 1 234 ? 14.664 14.203 5.987 1.00 71.38 234 THR A N 1
ATOM 1871 C CA . THR A 1 234 ? 14.400 13.482 4.728 1.00 71.38 234 THR A CA 1
ATOM 1872 C C . THR A 1 234 ? 15.410 12.346 4.544 1.00 71.38 234 THR A C 1
ATOM 1874 O O . THR A 1 234 ? 16.422 12.483 3.873 1.00 71.38 234 THR A O 1
ATOM 1877 N N . GLY A 1 235 ? 15.184 11.207 5.212 1.00 82.75 235 GLY A N 1
ATOM 1878 C CA . GLY A 1 235 ? 16.023 10.019 4.984 1.00 82.75 235 GLY A CA 1
ATOM 1879 C C . GLY A 1 235 ? 15.935 9.539 3.532 1.00 82.75 235 GLY A C 1
ATOM 1880 O O . GLY A 1 235 ? 14.836 9.543 2.977 1.00 82.75 235 GLY A O 1
ATOM 1881 N N . SER A 1 236 ? 17.058 9.119 2.948 1.00 91.75 236 SER A N 1
ATOM 1882 C CA . SER A 1 236 ? 17.132 8.595 1.575 1.00 91.75 236 SER A CA 1
ATOM 1883 C C . SER A 1 236 ? 16.965 7.072 1.548 1.00 91.75 236 SER A C 1
ATOM 1885 O O . SER A 1 236 ? 17.136 6.393 2.566 1.00 91.75 236 SER A O 1
ATOM 1887 N N . TRP A 1 237 ? 16.622 6.536 0.380 1.00 94.94 237 TRP A N 1
ATOM 1888 C CA . TRP A 1 237 ? 16.376 5.112 0.167 1.00 94.94 237 TRP A CA 1
ATOM 1889 C C . TRP A 1 237 ? 17.604 4.425 -0.412 1.00 94.94 237 TRP A C 1
ATOM 1891 O O . TRP A 1 237 ? 18.213 4.942 -1.346 1.00 94.94 237 TRP A O 1
ATOM 1901 N N . TYR A 1 238 ? 17.953 3.256 0.119 1.00 95.75 238 TYR A N 1
ATOM 1902 C CA . TYR A 1 238 ? 19.125 2.500 -0.308 1.00 95.75 238 TYR A CA 1
ATOM 1903 C C . TYR A 1 238 ? 18.808 1.021 -0.472 1.00 95.75 238 TYR A C 1
ATOM 1905 O O . TYR A 1 238 ? 18.057 0.449 0.318 1.00 95.75 238 TYR A O 1
ATOM 1913 N N . VAL A 1 239 ? 19.459 0.394 -1.446 1.00 95.62 239 VAL A N 1
ATOM 191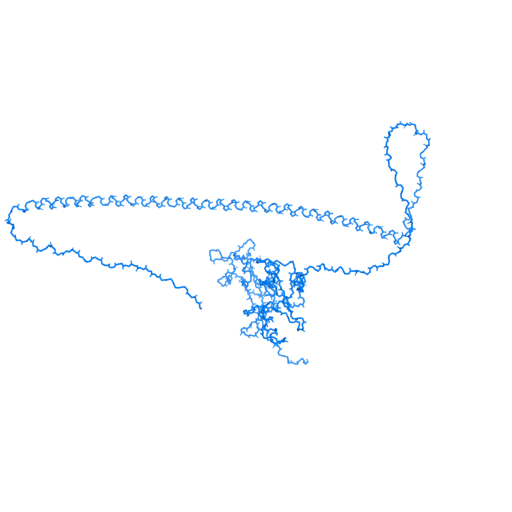4 C CA . VAL A 1 239 ? 19.659 -1.059 -1.490 1.00 95.62 239 VAL A CA 1
ATOM 1915 C C . VAL A 1 239 ? 21.107 -1.360 -1.134 1.00 95.62 239 VAL A C 1
ATOM 1917 O O . VAL A 1 239 ? 22.008 -0.625 -1.540 1.00 95.62 239 VAL A O 1
ATOM 1920 N N . LEU A 1 240 ? 21.348 -2.430 -0.379 1.00 95.94 240 LEU A N 1
ATOM 1921 C CA . LEU A 1 240 ? 22.696 -2.801 0.049 1.00 95.94 240 LEU A CA 1
ATOM 1922 C C . LEU A 1 240 ? 23.158 -4.078 -0.668 1.00 95.94 240 LEU A C 1
ATOM 1924 O O . LEU A 1 240 ? 22.506 -5.125 -0.595 1.00 95.94 240 LEU A O 1
ATOM 1928 N N . GLN A 1 241 ? 24.303 -4.010 -1.347 1.00 95.50 241 GLN A N 1
ATOM 1929 C CA . GLN A 1 241 ? 24.919 -5.156 -2.015 1.00 95.50 241 GLN A CA 1
ATOM 1930 C C . GLN A 1 241 ? 26.447 -5.076 -1.961 1.00 95.50 241 GLN A C 1
ATOM 1932 O O . GLN A 1 241 ? 27.043 -4.054 -2.290 1.00 95.50 241 GLN A O 1
ATOM 1937 N N . CYS A 1 242 ? 27.097 -6.188 -1.623 1.00 96.38 242 CYS A N 1
ATOM 1938 C CA . CYS A 1 242 ? 28.537 -6.327 -1.784 1.00 96.38 242 CYS A CA 1
ATOM 1939 C C . CYS A 1 242 ? 28.880 -6.623 -3.248 1.00 96.38 242 CYS A C 1
ATOM 1941 O O . CYS A 1 242 ? 28.511 -7.671 -3.778 1.00 96.38 242 CYS A O 1
ATOM 1943 N N . GLY A 1 243 ? 29.602 -5.709 -3.901 1.00 94.06 243 GLY A N 1
ATOM 1944 C CA . GLY A 1 243 ? 30.042 -5.883 -5.288 1.00 94.06 243 GLY A CA 1
ATOM 1945 C C . GLY A 1 243 ? 31.084 -6.992 -5.470 1.00 94.06 243 GLY A C 1
ATOM 1946 O O . GLY A 1 243 ? 31.085 -7.647 -6.504 1.00 94.06 243 GLY A O 1
ATOM 1947 N N . VAL A 1 244 ? 31.926 -7.240 -4.458 1.00 94.88 244 VAL A N 1
ATOM 1948 C CA . VAL A 1 244 ? 32.998 -8.254 -4.513 1.00 94.88 244 VAL A CA 1
ATOM 1949 C C . VAL A 1 244 ? 32.426 -9.670 -4.432 1.00 94.88 244 VAL A C 1
ATOM 1951 O O . VAL A 1 244 ? 32.789 -10.532 -5.223 1.00 94.88 244 VAL A O 1
ATOM 1954 N N . HIS A 1 245 ? 31.504 -9.902 -3.496 1.00 94.19 245 HIS A N 1
ATOM 1955 C CA . HIS A 1 245 ? 30.935 -11.229 -3.237 1.00 94.19 245 HIS A CA 1
ATOM 1956 C C . HIS A 1 245 ? 29.568 -11.451 -3.903 1.00 94.19 245 HIS A C 1
ATOM 1958 O O . HIS A 1 245 ? 28.975 -12.516 -3.754 1.00 94.19 245 HIS A O 1
ATOM 1964 N N . GLY A 1 246 ? 29.007 -10.433 -4.563 1.00 91.38 246 GLY A N 1
ATOM 1965 C CA . GLY A 1 246 ? 27.653 -10.466 -5.126 1.00 91.38 246 GLY A CA 1
ATOM 1966 C C . GLY A 1 246 ? 26.526 -10.568 -4.086 1.00 91.38 246 GLY A C 1
ATOM 1967 O O . GLY A 1 246 ? 25.358 -10.682 -4.464 1.00 91.38 246 GLY A O 1
ATOM 1968 N N . LEU A 1 247 ? 26.843 -10.519 -2.787 1.00 92.19 247 LEU A N 1
ATOM 1969 C CA . LEU A 1 247 ? 25.898 -10.735 -1.693 1.00 92.19 247 LEU A CA 1
ATOM 1970 C C . LEU A 1 247 ? 24.942 -9.545 -1.550 1.00 92.19 247 LEU A C 1
ATOM 1972 O O . LEU A 1 247 ? 25.372 -8.416 -1.324 1.00 92.19 247 LEU A O 1
ATOM 1976 N N . ARG A 1 248 ? 23.638 -9.807 -1.660 1.00 92.19 248 ARG A N 1
ATOM 1977 C CA . ARG A 1 248 ? 22.573 -8.830 -1.398 1.00 92.19 248 ARG A CA 1
ATOM 1978 C C . ARG A 1 248 ? 22.164 -8.928 0.064 1.00 92.19 248 ARG A C 1
ATOM 1980 O O . ARG A 1 248 ? 21.868 -10.024 0.539 1.00 92.19 248 ARG A O 1
ATOM 1987 N N . PHE A 1 249 ? 22.138 -7.798 0.758 1.00 93.00 249 PHE A N 1
ATOM 1988 C CA . PHE A 1 249 ? 21.685 -7.757 2.140 1.00 93.00 249 PHE A CA 1
ATOM 1989 C C . PHE A 1 249 ? 20.185 -7.487 2.157 1.00 93.00 249 PHE A C 1
ATOM 1991 O O . PHE A 1 249 ? 19.720 -6.473 1.644 1.00 93.00 249 PHE A O 1
ATOM 1998 N N . ALA A 1 250 ? 19.442 -8.417 2.738 1.00 89.06 250 ALA A N 1
ATOM 1999 C CA . ALA A 1 250 ? 18.023 -8.291 3.018 1.00 89.06 250 ALA A CA 1
ATOM 2000 C C . ALA A 1 250 ? 17.785 -8.817 4.434 1.00 89.06 250 ALA A C 1
ATOM 2002 O O . ALA A 1 250 ? 18.497 -9.716 4.895 1.00 89.06 250 ALA A O 1
ATOM 2003 N N . SER A 1 251 ? 16.790 -8.270 5.116 1.00 82.75 251 SER A N 1
ATOM 2004 C CA . SER A 1 251 ? 16.196 -8.874 6.288 1.00 82.75 251 SER A CA 1
ATOM 2005 C C . SER A 1 251 ? 15.668 -10.234 5.873 1.00 82.75 251 SER A C 1
ATOM 2007 O O . SER A 1 251 ? 14.817 -10.383 4.998 1.00 82.75 251 SER A O 1
ATOM 2009 N N . ASP A 1 252 ? 16.187 -11.268 6.512 1.00 67.12 252 ASP A N 1
ATOM 2010 C CA . ASP A 1 252 ? 15.834 -12.654 6.248 1.00 67.12 252 ASP A CA 1
ATOM 2011 C C . ASP A 1 252 ? 14.446 -13.014 6.812 1.00 67.12 252 ASP A C 1
ATOM 2013 O O . ASP A 1 252 ? 14.261 -14.095 7.367 1.00 67.12 252 ASP A O 1
ATOM 2017 N N . GLY A 1 253 ? 13.455 -12.126 6.695 1.00 56.97 253 GLY A N 1
ATOM 2018 C CA . GLY A 1 253 ? 12.052 -12.365 7.040 1.00 56.97 253 GLY A CA 1
ATOM 2019 C C . GLY A 1 253 ? 11.791 -12.856 8.471 1.00 56.97 253 GLY A C 1
ATOM 2020 O O . GLY A 1 253 ? 10.706 -13.371 8.732 1.00 56.97 253 GLY A O 1
ATOM 2021 N N . GLY A 1 254 ? 12.758 -12.756 9.394 1.00 44.34 254 GLY A N 1
ATOM 2022 C CA . GLY A 1 254 ? 12.601 -13.339 10.727 1.00 44.34 254 GLY A CA 1
ATOM 2023 C C . GLY A 1 254 ? 13.732 -13.131 11.731 1.00 44.34 254 GLY A C 1
ATOM 2024 O O . GLY A 1 254 ? 13.476 -13.319 12.919 1.00 44.34 254 GLY A O 1
ATOM 2025 N N . THR A 1 255 ? 14.943 -12.732 11.334 1.00 46.78 255 THR A N 1
ATOM 2026 C CA . THR A 1 255 ? 15.912 -12.197 12.301 1.00 46.78 255 THR A CA 1
ATOM 2027 C C . THR A 1 255 ? 15.701 -10.700 12.474 1.00 46.78 255 THR A C 1
ATOM 2029 O O . THR A 1 255 ? 15.231 -9.995 11.582 1.00 46.78 255 THR A O 1
ATOM 2032 N N . LEU A 1 256 ? 16.037 -10.205 13.664 1.00 50.09 256 LEU A N 1
ATOM 2033 C CA . LEU A 1 256 ? 15.985 -8.784 14.004 1.00 50.09 256 LEU A CA 1
ATOM 2034 C C . LEU A 1 256 ? 17.083 -7.967 13.290 1.00 50.09 256 LEU A C 1
ATOM 2036 O O . LEU A 1 256 ? 17.293 -6.801 13.625 1.00 50.09 256 LEU A O 1
ATOM 2040 N N . ASP A 1 257 ? 17.826 -8.580 12.365 1.00 63.78 257 ASP A N 1
ATOM 2041 C CA . ASP A 1 257 ? 18.932 -7.940 11.676 1.00 63.78 257 ASP A CA 1
ATOM 2042 C C . ASP A 1 257 ? 18.392 -7.143 10.485 1.00 63.78 257 ASP A C 1
ATOM 2044 O O . ASP A 1 257 ? 17.846 -7.676 9.514 1.00 63.78 257 ASP A O 1
ATOM 2048 N N . SER A 1 258 ? 18.538 -5.822 10.577 1.00 86.25 258 SER A N 1
ATOM 2049 C CA . SER A 1 258 ? 18.321 -4.927 9.446 1.00 86.25 258 SER A CA 1
ATOM 2050 C C . SER A 1 258 ? 19.327 -5.248 8.328 1.00 86.25 258 SER A C 1
ATOM 2052 O O . SER A 1 258 ? 20.435 -5.718 8.625 1.00 86.25 258 SER A O 1
ATOM 2054 N N . PRO A 1 259 ? 19.013 -4.952 7.050 1.00 92.50 259 PRO A N 1
ATOM 2055 C CA . PRO A 1 259 ? 19.967 -5.113 5.949 1.00 92.50 259 PRO A CA 1
ATOM 2056 C C . PRO A 1 259 ? 21.310 -4.434 6.250 1.00 92.50 259 PRO A C 1
ATOM 2058 O O . PRO A 1 259 ? 22.374 -4.958 5.928 1.00 92.50 259 PRO A O 1
ATOM 2061 N N . LEU A 1 260 ? 21.251 -3.302 6.955 1.00 93.12 260 LEU A N 1
ATOM 2062 C CA . LEU A 1 260 ? 22.403 -2.541 7.419 1.00 93.12 260 LEU A CA 1
ATOM 2063 C C . LEU A 1 260 ? 23.286 -3.330 8.388 1.00 93.12 260 LEU A C 1
ATOM 2065 O O . LEU A 1 260 ? 24.490 -3.427 8.183 1.00 93.12 260 LEU A O 1
ATOM 2069 N N . ARG A 1 261 ? 22.694 -3.982 9.393 1.00 91.75 261 ARG A N 1
ATOM 2070 C CA . ARG A 1 261 ? 23.443 -4.807 10.348 1.00 91.75 261 ARG A CA 1
ATOM 2071 C C . ARG A 1 261 ? 24.086 -6.018 9.670 1.00 91.75 261 ARG A C 1
ATOM 2073 O O . ARG A 1 261 ? 25.214 -6.381 10.006 1.00 91.75 261 ARG A O 1
ATOM 2080 N N . ALA A 1 262 ? 23.396 -6.626 8.703 1.00 91.69 262 ALA A N 1
ATOM 2081 C CA . ALA A 1 262 ? 23.954 -7.709 7.895 1.00 91.69 262 ALA A CA 1
ATOM 2082 C C . ALA A 1 262 ? 25.156 -7.236 7.058 1.00 91.69 262 ALA A C 1
ATOM 2084 O O . ALA A 1 262 ? 26.164 -7.942 6.989 1.00 91.69 262 ALA A O 1
ATOM 2085 N N . ALA A 1 263 ? 25.074 -6.031 6.490 1.00 93.81 263 ALA A N 1
ATOM 2086 C CA . ALA A 1 263 ? 26.158 -5.405 5.744 1.00 93.81 263 ALA A CA 1
ATOM 2087 C C . ALA A 1 263 ? 27.370 -5.080 6.638 1.00 93.81 263 ALA A C 1
ATOM 2089 O O . ALA A 1 263 ? 28.490 -5.470 6.314 1.00 93.81 263 ALA A O 1
ATOM 2090 N N . THR A 1 264 ? 27.146 -4.469 7.803 1.00 93.62 264 THR A N 1
ATOM 2091 C CA . THR A 1 264 ? 28.173 -4.183 8.821 1.00 93.62 264 THR A CA 1
ATOM 2092 C C . THR A 1 264 ? 28.894 -5.452 9.279 1.00 93.62 264 THR A C 1
ATOM 2094 O O . THR A 1 264 ? 30.124 -5.503 9.302 1.00 93.62 264 THR A O 1
ATOM 2097 N N . ARG A 1 265 ? 28.146 -6.526 9.570 1.00 92.50 265 ARG A N 1
ATOM 2098 C CA . ARG A 1 265 ? 28.724 -7.829 9.935 1.00 92.50 265 ARG A CA 1
ATOM 2099 C C . ARG A 1 265 ? 29.555 -8.423 8.796 1.00 92.50 265 ARG A C 1
ATOM 2101 O O . ARG A 1 265 ? 30.636 -8.950 9.043 1.00 92.50 265 ARG A O 1
ATOM 2108 N N . HIS A 1 266 ? 29.064 -8.338 7.559 1.00 93.50 266 HIS A N 1
ATOM 2109 C CA . HIS A 1 266 ? 29.799 -8.814 6.388 1.00 93.50 266 HIS A CA 1
ATOM 2110 C C . HIS A 1 266 ? 31.102 -8.038 6.171 1.00 93.50 266 HIS A C 1
ATOM 2112 O O . HIS A 1 266 ? 32.119 -8.653 5.857 1.00 93.50 266 HIS A O 1
ATOM 2118 N N . TRP A 1 267 ? 31.097 -6.718 6.387 1.00 93.94 267 TRP A N 1
ATOM 2119 C CA . TRP A 1 267 ? 32.313 -5.907 6.337 1.00 93.94 267 TRP A CA 1
ATOM 2120 C C . TRP A 1 267 ? 33.365 -6.409 7.326 1.00 93.94 267 TRP A C 1
ATOM 2122 O O . TRP A 1 267 ? 34.470 -6.753 6.912 1.00 93.94 267 TRP A O 1
ATOM 2132 N N . GLY A 1 268 ? 33.000 -6.545 8.604 1.00 92.19 268 GLY A N 1
ATOM 2133 C CA . GLY A 1 268 ? 33.936 -7.008 9.631 1.00 92.19 268 GLY A CA 1
ATOM 2134 C C . GLY A 1 268 ? 34.483 -8.413 9.378 1.00 92.19 268 GLY A C 1
ATOM 2135 O O . GLY A 1 268 ? 35.633 -8.692 9.699 1.00 92.19 268 GLY A O 1
ATOM 2136 N N . GLN A 1 269 ? 33.690 -9.292 8.757 1.00 93.19 269 GLN A N 1
ATOM 2137 C CA . GLN A 1 269 ? 34.095 -10.674 8.498 1.00 93.19 269 GLN A CA 1
ATOM 2138 C C . GLN A 1 269 ? 34.977 -10.841 7.252 1.00 93.19 269 GLN A C 1
ATOM 2140 O O . GLN A 1 269 ? 35.887 -11.666 7.268 1.00 93.19 269 GLN A O 1
ATOM 2145 N N . PHE A 1 270 ? 34.699 -10.108 6.169 1.00 93.56 270 PHE A N 1
ATOM 2146 C CA . PHE A 1 270 ? 35.316 -10.363 4.858 1.00 93.56 270 PHE A CA 1
ATOM 2147 C C . PHE A 1 270 ? 36.166 -9.208 4.318 1.00 93.56 270 PHE A C 1
ATOM 2149 O O . PHE A 1 270 ? 36.909 -9.410 3.360 1.00 93.56 270 PHE A O 1
ATOM 2156 N N . HIS A 1 271 ? 36.070 -8.012 4.904 1.00 91.50 271 HIS A N 1
ATOM 2157 C CA . HIS A 1 271 ? 36.785 -6.817 4.444 1.00 91.50 271 HIS A CA 1
ATOM 2158 C C . HIS A 1 271 ? 37.767 -6.235 5.477 1.00 91.50 271 HIS A C 1
ATOM 2160 O O . HIS A 1 271 ? 38.516 -5.330 5.130 1.00 91.50 271 HIS A O 1
ATOM 2166 N N . GLY A 1 272 ? 37.849 -6.806 6.688 1.00 75.94 272 GLY A N 1
ATOM 2167 C CA . GLY A 1 272 ? 39.014 -6.663 7.574 1.00 75.94 272 GLY A CA 1
ATOM 2168 C C . GLY A 1 272 ? 38.983 -5.540 8.616 1.00 75.94 272 GLY A C 1
ATOM 2169 O O . GLY A 1 272 ? 39.908 -5.491 9.421 1.00 75.94 272 GLY A O 1
ATOM 2170 N N . ASP A 1 273 ? 37.934 -4.710 8.681 1.00 76.25 273 ASP A N 1
ATOM 2171 C CA . ASP A 1 273 ? 37.777 -3.716 9.758 1.00 76.25 273 ASP A CA 1
ATOM 2172 C C . ASP A 1 273 ? 36.621 -4.103 10.687 1.00 76.25 273 ASP A C 1
ATOM 2174 O O . ASP A 1 273 ? 35.463 -4.154 10.266 1.00 76.25 273 ASP A O 1
ATOM 2178 N N . SER A 1 274 ? 36.914 -4.369 11.962 1.00 72.25 274 SER A N 1
ATOM 2179 C CA . SER A 1 274 ? 35.917 -4.831 12.939 1.00 72.25 274 SER A CA 1
ATOM 2180 C C . SER A 1 274 ? 34.851 -3.785 13.288 1.00 72.25 274 SER A C 1
ATOM 2182 O O . SER A 1 274 ? 33.755 -4.163 13.699 1.00 72.25 274 SER A O 1
ATOM 2184 N N . ASP A 1 275 ? 35.127 -2.498 13.055 1.00 77.69 275 ASP A N 1
ATOM 2185 C CA . ASP A 1 275 ? 34.253 -1.384 13.435 1.00 77.69 275 ASP A CA 1
ATOM 2186 C C . ASP A 1 275 ? 33.673 -0.679 12.202 1.00 77.69 275 ASP A C 1
ATOM 2188 O O . ASP A 1 275 ? 34.019 0.452 11.859 1.00 77.69 275 ASP A O 1
ATOM 2192 N N . CYS A 1 276 ? 32.762 -1.358 11.504 1.00 82.31 276 CYS A N 1
ATOM 2193 C CA . CYS A 1 276 ? 32.015 -0.733 10.418 1.00 82.31 276 CYS A CA 1
ATOM 2194 C C . CYS A 1 276 ? 30.826 0.051 10.988 1.00 82.31 276 CYS A C 1
ATOM 2196 O O . CYS A 1 276 ? 29.807 -0.524 11.372 1.00 82.31 276 CYS A O 1
ATOM 2198 N N . ALA A 1 277 ? 30.954 1.376 11.051 1.00 89.56 277 ALA A N 1
ATOM 2199 C CA . ALA A 1 277 ? 29.809 2.242 11.299 1.00 89.56 277 ALA A CA 1
ATOM 2200 C C . ALA A 1 277 ? 28.787 2.111 10.154 1.00 89.56 277 ALA A C 1
ATOM 2202 O O . ALA A 1 277 ? 29.158 1.924 8.995 1.00 89.56 277 ALA A O 1
ATOM 2203 N N . ASP A 1 278 ? 27.504 2.283 10.461 1.00 90.38 278 ASP A N 1
ATOM 2204 C CA . ASP A 1 278 ? 26.403 2.247 9.488 1.00 90.38 278 ASP A CA 1
ATOM 2205 C C . ASP A 1 278 ? 26.651 3.140 8.254 1.00 90.38 278 ASP A C 1
ATOM 2207 O O . ASP A 1 278 ? 26.343 2.766 7.123 1.00 90.38 278 ASP A O 1
ATOM 2211 N N . GLU A 1 279 ? 27.259 4.310 8.466 1.00 90.00 279 GLU A N 1
ATOM 2212 C CA . GLU A 1 279 ? 27.639 5.254 7.407 1.00 90.00 279 GLU A CA 1
ATOM 2213 C C . GLU A 1 279 ? 28.655 4.641 6.433 1.00 90.00 279 GLU A C 1
ATOM 2215 O O . GLU A 1 279 ? 28.534 4.794 5.215 1.00 90.00 279 GLU A O 1
ATOM 2220 N N . LEU A 1 280 ? 29.629 3.892 6.958 1.00 91.00 280 LEU A N 1
ATOM 2221 C CA . LEU A 1 280 ? 30.629 3.202 6.153 1.00 91.00 280 LEU A CA 1
ATOM 2222 C C . LEU A 1 280 ? 29.994 2.047 5.372 1.00 91.00 280 LEU A C 1
ATOM 2224 O O . LEU A 1 280 ? 30.274 1.898 4.184 1.00 91.00 280 LEU A O 1
ATOM 2228 N N . ALA A 1 281 ? 29.094 1.278 5.991 1.00 93.19 281 ALA A N 1
ATOM 2229 C CA . ALA A 1 281 ? 28.373 0.205 5.308 1.00 93.19 281 ALA A CA 1
ATOM 2230 C C . ALA A 1 281 ? 27.552 0.739 4.120 1.00 93.19 281 ALA A C 1
ATOM 2232 O O . ALA A 1 281 ? 27.567 0.149 3.039 1.00 93.19 281 ALA A O 1
ATOM 2233 N N . ILE A 1 282 ? 26.893 1.891 4.276 1.00 93.25 282 ILE A N 1
ATOM 2234 C CA . ILE A 1 282 ? 26.155 2.547 3.186 1.00 93.25 282 ILE A CA 1
ATOM 2235 C C . ILE A 1 282 ? 27.104 3.105 2.129 1.00 93.25 282 ILE A C 1
ATOM 2237 O O . ILE A 1 282 ? 26.846 2.942 0.942 1.00 93.25 282 ILE A O 1
ATOM 2241 N N . SER A 1 283 ? 28.231 3.695 2.524 1.00 92.38 283 SER A N 1
ATOM 2242 C CA . SER A 1 283 ? 29.252 4.159 1.577 1.00 92.38 283 SER A CA 1
ATOM 2243 C C . SER A 1 283 ? 29.842 3.034 0.732 1.00 92.38 283 SER A C 1
ATOM 2245 O O . SER A 1 283 ? 30.112 3.231 -0.452 1.00 92.38 283 SER A O 1
ATOM 2247 N N . LYS A 1 284 ? 30.021 1.847 1.313 1.00 93.94 284 LYS A N 1
ATOM 2248 C CA . LYS A 1 284 ? 30.659 0.715 0.634 1.00 93.94 284 LYS A CA 1
ATOM 2249 C C . LYS A 1 284 ? 29.683 -0.161 -0.142 1.00 93.94 284 LYS A C 1
ATOM 2251 O O . LYS A 1 284 ? 30.048 -0.666 -1.201 1.00 93.94 284 LYS A O 1
ATOM 2256 N N . PHE A 1 285 ? 28.469 -0.349 0.366 1.00 95.50 285 PHE A N 1
ATOM 2257 C CA . PHE A 1 285 ? 27.500 -1.298 -0.192 1.00 95.50 285 PHE A CA 1
ATOM 2258 C C . PHE A 1 285 ? 26.209 -0.653 -0.688 1.00 95.50 285 PHE A C 1
ATOM 2260 O O . PHE A 1 285 ? 25.430 -1.312 -1.378 1.00 95.50 285 PHE A O 1
ATOM 2267 N N . GLY A 1 286 ? 25.949 0.596 -0.311 1.00 95.25 286 GLY A N 1
ATOM 2268 C CA . GLY A 1 286 ? 24.712 1.289 -0.620 1.00 95.25 286 GLY A CA 1
ATOM 2269 C C . GLY A 1 286 ? 24.671 1.808 -2.046 1.00 95.25 286 GLY A C 1
ATOM 2270 O O . GLY A 1 286 ? 25.573 2.509 -2.501 1.00 95.25 286 GLY A O 1
ATOM 2271 N N . LYS A 1 287 ? 23.571 1.504 -2.734 1.00 95.75 287 LYS A N 1
ATOM 2272 C CA . LYS A 1 287 ? 23.143 2.217 -3.937 1.00 95.75 287 LYS A CA 1
ATOM 2273 C C . LYS A 1 287 ? 21.882 2.999 -3.602 1.00 95.75 287 LYS A C 1
ATOM 2275 O O . LYS A 1 287 ? 20.920 2.413 -3.104 1.00 95.75 287 LYS A O 1
ATOM 2280 N N . MET A 1 288 ? 21.899 4.306 -3.835 1.00 94.94 288 MET A N 1
ATOM 2281 C CA . MET A 1 288 ? 20.760 5.175 -3.559 1.00 94.94 288 MET A CA 1
ATOM 2282 C C . MET A 1 288 ? 19.669 4.953 -4.607 1.00 94.94 288 MET A C 1
ATOM 2284 O O . MET A 1 288 ? 19.938 5.044 -5.804 1.00 94.94 288 MET A O 1
ATOM 2288 N N . VAL A 1 289 ? 18.446 4.677 -4.158 1.00 95.25 289 VAL A N 1
ATOM 2289 C CA . VAL A 1 289 ? 17.301 4.429 -5.038 1.00 95.25 289 VAL A CA 1
ATOM 2290 C C . VAL A 1 289 ? 16.640 5.754 -5.404 1.00 95.25 289 VAL A C 1
ATOM 2292 O O . VAL A 1 289 ? 16.074 6.437 -4.546 1.00 95.25 289 VAL A O 1
ATOM 2295 N N . LEU A 1 290 ? 16.716 6.118 -6.680 1.00 94.56 290 LEU A N 1
ATOM 2296 C CA . LEU A 1 290 ? 16.094 7.312 -7.241 1.00 94.56 290 LEU A CA 1
ATOM 2297 C C . LEU A 1 290 ? 14.585 7.108 -7.412 1.00 94.56 290 LEU A C 1
ATOM 2299 O O . LEU A 1 290 ? 14.099 5.982 -7.540 1.00 94.56 290 LEU A O 1
ATOM 2303 N N . ASN A 1 291 ? 13.832 8.212 -7.372 1.00 93.25 291 ASN A N 1
ATOM 2304 C CA . ASN A 1 291 ? 12.381 8.233 -7.605 1.00 93.25 291 ASN A CA 1
ATOM 2305 C C . ASN A 1 291 ? 11.584 7.245 -6.730 1.00 93.25 291 ASN A C 1
ATOM 2307 O O . ASN A 1 291 ? 10.537 6.720 -7.136 1.00 93.25 291 ASN A O 1
ATOM 2311 N N . CYS A 1 292 ? 12.091 6.986 -5.522 1.00 93.50 292 CYS A N 1
ATOM 2312 C CA . CYS A 1 292 ? 11.528 6.041 -4.574 1.00 93.50 292 CYS A CA 1
ATOM 2313 C C . CYS A 1 292 ? 10.718 6.775 -3.495 1.00 93.50 292 CYS A C 1
ATOM 2315 O O . CYS A 1 292 ? 11.204 7.696 -2.838 1.00 93.50 292 CYS A O 1
ATOM 2317 N N . THR A 1 293 ? 9.463 6.367 -3.327 1.00 92.44 293 THR A N 1
ATOM 2318 C CA . THR A 1 293 ? 8.521 6.885 -2.325 1.00 92.44 293 THR A CA 1
ATOM 2319 C C . THR A 1 293 ? 8.210 5.799 -1.299 1.00 92.44 293 THR A C 1
ATOM 2321 O O . THR A 1 293 ? 8.426 4.621 -1.579 1.00 92.44 293 THR A O 1
ATOM 2324 N N . ASP A 1 294 ? 7.649 6.155 -0.138 1.00 87.81 294 ASP A N 1
ATOM 2325 C CA . ASP A 1 294 ? 7.256 5.159 0.874 1.00 87.81 294 ASP A CA 1
ATOM 2326 C C . ASP A 1 294 ? 6.349 4.060 0.275 1.00 87.81 294 ASP A C 1
ATOM 2328 O O . ASP A 1 294 ? 6.572 2.874 0.505 1.00 87.81 294 ASP A O 1
ATOM 2332 N N . SER A 1 295 ? 5.400 4.433 -0.594 1.00 86.19 295 SER A N 1
ATOM 2333 C CA . SER A 1 295 ? 4.510 3.482 -1.282 1.00 86.19 295 SER A CA 1
ATOM 2334 C C . SER A 1 295 ? 5.262 2.513 -2.208 1.00 86.19 295 SER A C 1
ATOM 2336 O O . SER A 1 295 ? 4.966 1.318 -2.233 1.00 86.19 295 SER A O 1
ATOM 2338 N N . LYS A 1 296 ? 6.273 3.002 -2.936 1.00 91.81 296 LYS A N 1
ATOM 2339 C CA . LYS A 1 296 ? 7.122 2.178 -3.808 1.00 91.81 296 LYS A CA 1
ATOM 2340 C C . LYS A 1 296 ? 7.995 1.207 -3.007 1.00 91.81 296 LYS A C 1
ATOM 2342 O O . LYS A 1 296 ? 8.137 0.047 -3.384 1.00 91.81 296 LYS A O 1
ATOM 2347 N N . VAL A 1 297 ? 8.536 1.652 -1.874 1.00 90.44 297 VAL A N 1
ATOM 2348 C CA . VAL A 1 297 ? 9.307 0.797 -0.956 1.00 90.44 297 VAL A CA 1
ATOM 2349 C C . VAL A 1 297 ? 8.441 -0.308 -0.385 1.00 90.44 297 VAL A C 1
ATOM 2351 O O . VAL A 1 297 ? 8.853 -1.466 -0.378 1.00 90.44 297 VAL A O 1
ATOM 2354 N N . GLU A 1 298 ? 7.234 0.033 0.066 1.00 84.75 298 GLU A N 1
ATOM 2355 C CA . GLU A 1 298 ? 6.276 -0.955 0.547 1.00 84.75 298 GLU A CA 1
ATOM 2356 C C . GLU A 1 298 ? 5.958 -1.982 -0.535 1.00 84.75 298 GLU A C 1
ATOM 2358 O O . GLU A 1 298 ? 6.017 -3.172 -0.247 1.00 84.75 298 GLU A O 1
ATOM 2363 N N . MET A 1 299 ? 5.704 -1.546 -1.772 1.00 83.38 299 MET A N 1
ATOM 2364 C CA . MET A 1 299 ? 5.441 -2.424 -2.916 1.00 83.38 299 MET A CA 1
ATOM 2365 C C . MET A 1 299 ? 6.621 -3.356 -3.234 1.00 83.38 299 MET A C 1
ATOM 2367 O O . MET A 1 299 ? 6.423 -4.553 -3.431 1.00 83.38 299 MET A O 1
ATOM 2371 N N . ASN A 1 300 ? 7.850 -2.841 -3.243 1.00 89.19 300 ASN A N 1
ATOM 2372 C CA . ASN A 1 300 ? 9.040 -3.645 -3.510 1.00 89.19 300 ASN A CA 1
ATOM 2373 C C . ASN A 1 300 ? 9.329 -4.637 -2.378 1.00 89.19 300 ASN A C 1
ATOM 2375 O O . ASN A 1 300 ? 9.434 -5.844 -2.596 1.00 89.19 300 ASN A O 1
ATOM 2379 N N . ASN A 1 301 ? 9.422 -4.147 -1.142 1.00 87.94 301 ASN A N 1
ATOM 2380 C CA . ASN A 1 301 ? 9.768 -4.989 0.002 1.00 87.94 301 ASN A CA 1
ATOM 2381 C C . ASN A 1 301 ? 8.677 -6.020 0.285 1.00 87.94 301 ASN A C 1
ATOM 2383 O O . ASN A 1 301 ? 8.947 -7.109 0.794 1.00 87.94 301 ASN A O 1
ATOM 2387 N N . ALA A 1 302 ? 7.443 -5.703 -0.099 1.00 76.94 302 ALA A N 1
ATOM 2388 C CA . ALA A 1 302 ? 6.346 -6.638 -0.085 1.00 76.94 302 ALA A CA 1
ATOM 2389 C C . ALA A 1 302 ? 6.593 -7.889 -0.935 1.00 76.94 302 ALA A C 1
ATOM 2391 O O . ALA A 1 302 ? 6.251 -8.997 -0.515 1.00 76.94 302 ALA A O 1
ATOM 2392 N N . MET A 1 303 ? 7.197 -7.719 -2.112 1.00 75.62 303 MET A N 1
ATOM 2393 C CA . MET A 1 303 ? 7.521 -8.831 -3.001 1.00 75.62 303 MET A CA 1
ATOM 2394 C C . MET A 1 303 ? 8.627 -9.721 -2.445 1.00 75.62 303 MET A C 1
ATOM 2396 O O . MET A 1 303 ? 8.562 -10.937 -2.599 1.00 75.62 303 MET A O 1
ATOM 2400 N N . ILE A 1 304 ? 9.596 -9.148 -1.727 1.00 75.06 304 ILE A N 1
ATOM 2401 C CA . ILE A 1 304 ? 10.685 -9.903 -1.081 1.00 75.06 304 ILE A CA 1
ATOM 2402 C C . ILE A 1 304 ? 10.139 -10.884 -0.045 1.00 75.06 304 ILE A C 1
ATOM 2404 O O . ILE A 1 304 ? 10.633 -12.002 0.085 1.00 75.06 304 ILE A O 1
ATOM 2408 N N . LEU A 1 305 ? 9.085 -10.481 0.667 1.00 66.44 305 LEU A N 1
ATOM 2409 C CA . LEU A 1 305 ? 8.407 -11.321 1.653 1.00 66.44 305 LEU A CA 1
ATOM 2410 C C . LEU A 1 305 ? 7.487 -12.381 1.014 1.00 66.44 305 LEU A C 1
ATOM 2412 O O . LEU A 1 305 ? 6.925 -13.208 1.729 1.00 66.44 305 LEU A O 1
ATOM 2416 N N . GLY A 1 306 ? 7.349 -12.389 -0.316 1.00 59.41 306 GLY A N 1
ATOM 2417 C CA . GLY A 1 306 ? 6.884 -13.539 -1.093 1.00 59.41 306 GLY A CA 1
ATOM 2418 C C . GLY A 1 306 ? 5.399 -13.903 -1.008 1.00 59.41 306 GLY A C 1
ATOM 2419 O O . GLY A 1 306 ? 5.014 -14.910 -1.591 1.00 59.41 306 GLY A O 1
ATOM 2420 N N . LEU A 1 307 ? 4.541 -13.139 -0.321 1.00 56.12 307 LEU A N 1
ATOM 2421 C CA . LEU A 1 307 ? 3.103 -13.456 -0.211 1.00 56.12 307 LEU A CA 1
ATOM 2422 C C . LEU A 1 307 ? 2.203 -12.215 -0.150 1.00 56.12 307 LEU A C 1
ATOM 2424 O O . LEU A 1 307 ? 1.220 -12.168 0.596 1.00 56.12 307 LEU A O 1
ATOM 2428 N N . ILE A 1 308 ? 2.499 -11.187 -0.941 1.00 54.69 308 ILE A N 1
ATOM 2429 C CA . ILE A 1 308 ? 1.587 -10.045 -1.048 1.00 54.69 308 ILE A CA 1
ATOM 2430 C C . ILE A 1 308 ? 0.656 -10.273 -2.229 1.00 54.69 308 ILE A C 1
ATOM 2432 O O . ILE A 1 308 ? 0.938 -9.929 -3.366 1.00 54.69 308 ILE A O 1
ATOM 2436 N N . ASN A 1 309 ? -0.472 -10.899 -1.883 1.00 62.06 309 ASN A N 1
ATOM 2437 C CA . ASN A 1 309 ? -1.559 -11.363 -2.752 1.00 62.06 309 ASN A CA 1
ATOM 2438 C C . ASN A 1 309 ? -1.273 -12.696 -3.460 1.00 62.06 309 ASN A C 1
ATOM 2440 O O . ASN A 1 309 ? -1.283 -12.758 -4.687 1.00 62.06 309 ASN A O 1
ATOM 2444 N N . PRO A 1 310 ? -1.056 -13.782 -2.699 1.00 72.44 310 PRO A N 1
ATOM 2445 C CA . PRO A 1 310 ? -1.123 -15.119 -3.273 1.00 72.44 310 PRO A CA 1
ATOM 2446 C C . PRO A 1 310 ? -2.469 -15.319 -3.988 1.00 72.44 310 PRO A C 1
ATOM 2448 O O . PRO A 1 310 ? -3.528 -15.016 -3.431 1.00 72.44 310 PRO A O 1
ATOM 2451 N N . GLU A 1 311 ? -2.425 -15.824 -5.216 1.00 77.56 311 GLU A N 1
ATOM 2452 C CA . GLU A 1 311 ? -3.613 -16.243 -5.946 1.00 77.56 311 GLU A CA 1
ATOM 2453 C C . GLU A 1 311 ? -4.214 -17.468 -5.245 1.00 77.56 311 GLU A C 1
ATOM 2455 O O . GLU A 1 311 ? -3.515 -18.473 -5.052 1.00 77.56 311 GLU A O 1
ATOM 2460 N N . PRO A 1 312 ? -5.499 -17.417 -4.850 1.00 81.25 312 PRO A N 1
ATOM 2461 C CA . PRO A 1 312 ? -6.170 -18.578 -4.300 1.00 81.25 312 PRO A CA 1
ATOM 2462 C C . PRO A 1 312 ? -6.080 -19.778 -5.240 1.00 81.25 312 PRO A C 1
ATOM 2464 O O . PRO A 1 312 ? -6.298 -19.646 -6.442 1.00 81.25 312 PRO A O 1
ATOM 2467 N N . GLY A 1 313 ? -5.771 -20.947 -4.688 1.00 79.19 313 GLY A N 1
ATOM 2468 C CA . GLY A 1 313 ? -5.658 -22.179 -5.462 1.00 79.19 313 GLY A CA 1
ATOM 2469 C C . GLY A 1 313 ? -4.302 -22.440 -6.105 1.00 79.19 313 GLY A C 1
ATOM 2470 O O . GLY A 1 313 ? -4.079 -23.550 -6.584 1.00 79.19 313 GLY A O 1
ATOM 2471 N N . ARG A 1 314 ? -3.371 -21.476 -6.105 1.00 81.88 314 ARG A N 1
ATOM 2472 C CA . ARG A 1 314 ? -2.003 -21.749 -6.558 1.00 81.88 314 ARG A CA 1
ATOM 2473 C C . ARG A 1 314 ? -1.174 -22.412 -5.454 1.00 81.88 314 ARG A C 1
ATOM 2475 O O . ARG A 1 314 ? -1.253 -21.987 -4.297 1.00 81.88 314 ARG A O 1
ATOM 2482 N N . PRO A 1 315 ? -0.371 -23.439 -5.783 1.00 81.50 315 PRO A N 1
ATOM 2483 C CA . PRO A 1 315 ? 0.617 -23.980 -4.865 1.00 81.50 315 PRO A CA 1
ATOM 2484 C C . PRO A 1 315 ? 1.824 -23.037 -4.759 1.00 81.50 315 PRO A C 1
ATOM 2486 O O . PRO A 1 315 ? 2.312 -22.493 -5.747 1.00 81.50 315 PRO A O 1
ATOM 2489 N N . TYR A 1 316 ? 2.328 -22.891 -3.544 1.00 80.44 316 TYR A N 1
ATOM 2490 C CA . TYR A 1 316 ? 3.503 -22.128 -3.153 1.00 80.44 316 TYR A CA 1
ATOM 2491 C C . TYR A 1 316 ? 4.425 -23.034 -2.347 1.00 80.44 316 TYR A C 1
ATOM 2493 O O . TYR A 1 316 ? 3.971 -23.956 -1.669 1.00 80.44 316 TYR A O 1
ATOM 2501 N N . VAL A 1 317 ? 5.725 -22.764 -2.380 1.00 76.44 317 VAL A N 1
ATOM 2502 C CA . VAL A 1 317 ? 6.680 -23.473 -1.529 1.00 76.44 317 VAL A CA 1
ATOM 2503 C C . VAL A 1 317 ? 6.927 -22.632 -0.280 1.00 76.44 317 VAL A C 1
ATOM 2505 O O . VAL A 1 317 ? 7.311 -21.468 -0.368 1.00 76.44 317 VAL A O 1
ATOM 2508 N N . TRP A 1 318 ? 6.701 -23.219 0.890 1.00 78.88 318 TRP A N 1
ATOM 2509 C CA . TRP A 1 318 ? 6.926 -22.594 2.188 1.00 78.88 318 TRP A CA 1
ATOM 2510 C C . TRP A 1 318 ? 8.035 -23.321 2.936 1.00 78.88 318 TRP A C 1
ATOM 2512 O O . TRP A 1 318 ? 8.001 -24.546 3.058 1.00 78.88 318 TRP A O 1
ATOM 2522 N N . PHE A 1 319 ? 8.998 -22.574 3.472 1.00 75.69 319 PHE A N 1
ATOM 2523 C CA . PHE A 1 319 ? 10.030 -23.129 4.342 1.00 75.69 319 PHE A CA 1
ATOM 2524 C C . PHE A 1 319 ? 9.650 -22.941 5.809 1.00 75.69 319 PHE A C 1
ATOM 2526 O O . PHE A 1 319 ? 9.649 -21.828 6.341 1.00 75.69 319 PHE A O 1
ATOM 2533 N N . ASP A 1 320 ? 9.344 -24.043 6.480 1.00 74.69 320 ASP A N 1
ATOM 2534 C CA . ASP A 1 320 ? 9.090 -24.068 7.909 1.00 74.69 320 ASP A CA 1
ATOM 2535 C C . ASP A 1 320 ? 10.411 -24.151 8.670 1.00 74.69 320 ASP A C 1
ATOM 2537 O O . ASP A 1 320 ? 11.002 -25.219 8.829 1.00 74.69 320 ASP A O 1
ATOM 2541 N N . ARG A 1 321 ? 10.876 -22.995 9.150 1.00 67.25 321 ARG A N 1
ATOM 2542 C CA . ARG A 1 321 ? 12.157 -22.875 9.856 1.00 67.25 321 ARG A CA 1
ATOM 2543 C C . ARG A 1 321 ? 12.219 -23.697 11.132 1.00 67.25 321 ARG A C 1
ATOM 2545 O O . ARG A 1 321 ? 13.272 -24.242 11.427 1.00 67.25 321 ARG A O 1
ATOM 2552 N N . LYS A 1 322 ? 11.113 -23.803 11.880 1.00 72.00 322 LYS A N 1
ATOM 2553 C CA . LYS A 1 322 ? 11.096 -24.542 13.152 1.00 72.00 322 LYS A CA 1
ATOM 2554 C C . LYS A 1 322 ? 11.428 -26.016 12.930 1.00 72.00 322 LYS A C 1
ATOM 2556 O O . LYS A 1 322 ? 12.058 -26.641 13.775 1.00 72.00 322 LYS A O 1
ATOM 2561 N N . HIS A 1 323 ? 10.999 -26.546 11.790 1.00 80.62 323 HIS A N 1
ATOM 2562 C CA . HIS A 1 323 ? 11.159 -27.946 11.432 1.00 80.62 323 HIS A CA 1
ATOM 2563 C C . HIS A 1 323 ? 12.194 -28.170 10.322 1.00 80.62 323 HIS A C 1
ATOM 2565 O O . HIS A 1 323 ? 12.358 -29.306 9.899 1.00 80.62 323 HIS A O 1
ATOM 2571 N N . HIS A 1 324 ? 12.866 -27.116 9.842 1.00 77.69 324 HIS A N 1
ATOM 2572 C CA . HIS A 1 324 ? 13.783 -27.141 8.695 1.00 77.69 324 HIS A CA 1
ATOM 2573 C C . HIS A 1 324 ? 13.234 -27.902 7.471 1.00 77.69 324 HIS A C 1
ATOM 2575 O O . HIS A 1 324 ? 13.976 -28.574 6.761 1.00 77.69 324 HIS A O 1
ATOM 2581 N N . THR A 1 325 ? 11.928 -27.800 7.207 1.00 81.38 325 THR A N 1
ATOM 2582 C CA . THR A 1 325 ? 11.258 -28.542 6.127 1.00 81.38 325 THR A CA 1
ATOM 2583 C C . THR A 1 325 ? 10.637 -27.602 5.110 1.00 81.38 325 THR A C 1
ATOM 2585 O O . THR A 1 325 ? 10.039 -26.582 5.452 1.00 81.38 325 THR A O 1
ATOM 2588 N N . TRP A 1 326 ? 10.747 -27.967 3.836 1.00 76.31 326 TRP A N 1
ATOM 2589 C CA . TRP A 1 326 ? 9.960 -27.347 2.780 1.00 76.31 326 TRP A CA 1
ATOM 2590 C C . TRP A 1 326 ? 8.584 -28.007 2.725 1.00 76.31 326 TRP A C 1
ATOM 2592 O O . TRP A 1 326 ? 8.427 -29.200 2.978 1.00 76.31 326 TRP A O 1
ATOM 2602 N N . SER A 1 327 ? 7.550 -27.241 2.418 1.00 80.81 327 SER A N 1
ATOM 2603 C CA . SER A 1 327 ? 6.195 -27.753 2.248 1.00 80.81 327 SER A CA 1
ATOM 2604 C C . SER A 1 327 ? 5.520 -27.056 1.092 1.00 80.81 327 SER A C 1
ATOM 2606 O O . SER A 1 327 ? 5.714 -25.859 0.890 1.00 80.81 327 SER A O 1
ATOM 2608 N N . VAL A 1 328 ? 4.692 -27.800 0.366 1.00 81.38 328 VAL A N 1
ATOM 2609 C CA . VAL A 1 328 ? 3.780 -27.188 -0.594 1.00 81.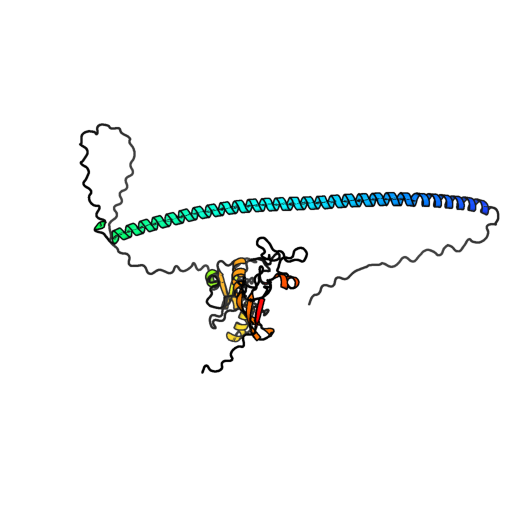38 328 VAL A CA 1
ATOM 2610 C C . VAL A 1 328 ? 2.572 -26.691 0.176 1.00 81.38 328 VAL A C 1
ATOM 2612 O O . VAL A 1 328 ? 1.914 -27.437 0.908 1.00 81.38 328 VAL A O 1
ATOM 2615 N N . VAL A 1 329 ? 2.307 -25.407 0.024 1.00 84.31 329 VAL A N 1
ATOM 2616 C CA . VAL A 1 329 ? 1.189 -24.727 0.643 1.00 84.31 329 VAL A CA 1
ATOM 2617 C C . VAL A 1 329 ? 0.315 -24.087 -0.419 1.00 84.31 329 VAL A C 1
ATOM 2619 O O . VAL A 1 329 ? 0.817 -23.606 -1.421 1.00 84.31 329 VAL A O 1
ATOM 2622 N N . MET A 1 330 ? -0.993 -24.052 -0.222 1.00 85.56 330 MET A N 1
ATOM 2623 C CA . MET A 1 330 ? -1.912 -23.358 -1.121 1.00 85.56 330 MET A CA 1
ATOM 2624 C C . MET A 1 330 ? -2.741 -22.383 -0.328 1.00 85.56 330 MET A C 1
ATOM 2626 O O . MET A 1 330 ? -3.239 -22.698 0.755 1.00 85.56 330 MET A O 1
ATOM 2630 N N . VAL A 1 331 ? -2.887 -21.190 -0.883 1.00 84.88 331 VAL A N 1
ATOM 2631 C CA . VAL A 1 331 ? -3.746 -20.185 -0.282 1.00 84.88 331 VAL A CA 1
ATOM 2632 C C . VAL A 1 331 ? -5.178 -20.474 -0.680 1.00 84.88 331 VAL A C 1
ATOM 2634 O O . VAL A 1 331 ? -5.486 -20.647 -1.857 1.00 84.88 331 VAL A O 1
ATOM 2637 N N . LEU A 1 332 ? -6.047 -20.572 0.317 1.00 83.50 332 LEU A N 1
ATOM 2638 C CA . LEU A 1 332 ? -7.457 -20.861 0.102 1.00 83.50 332 LEU A CA 1
ATOM 2639 C C . LEU A 1 332 ? -8.213 -19.569 -0.226 1.00 83.50 332 LEU A C 1
ATOM 2641 O O . LEU A 1 332 ? -7.855 -18.501 0.287 1.00 83.50 332 LEU A O 1
ATOM 2645 N N . PRO A 1 333 ? -9.254 -19.625 -1.076 1.00 82.31 333 PRO A N 1
ATOM 2646 C CA . PRO A 1 333 ? -10.047 -18.445 -1.381 1.00 82.31 333 PRO A CA 1
ATOM 2647 C C . PRO A 1 333 ? -10.756 -17.952 -0.123 1.00 82.31 333 PRO A C 1
ATOM 2649 O O . PRO A 1 333 ? -11.181 -18.719 0.737 1.00 82.31 333 PRO A O 1
ATOM 2652 N N . THR A 1 334 ? -10.937 -16.642 -0.039 1.00 77.81 334 THR A N 1
ATOM 2653 C CA . THR A 1 334 ? -11.655 -16.009 1.069 1.00 77.81 334 THR A CA 1
ATOM 2654 C C . THR A 1 334 ? -13.178 -16.065 0.898 1.00 77.81 334 THR A C 1
ATOM 2656 O O . THR A 1 334 ? -13.908 -15.516 1.711 1.00 77.81 334 THR A O 1
ATOM 2659 N N . GLY A 1 335 ? -13.694 -16.713 -0.149 1.00 80.00 335 GLY A N 1
ATOM 2660 C CA . GLY A 1 335 ? -15.125 -16.899 -0.375 1.00 80.00 335 GLY A CA 1
ATOM 2661 C C . GLY A 1 335 ? -15.404 -18.057 -1.332 1.00 80.00 335 GLY A C 1
ATOM 2662 O O . GLY A 1 335 ? -14.545 -18.426 -2.128 1.00 80.00 335 GLY A O 1
ATOM 2663 N N . GLY A 1 336 ? -16.614 -18.617 -1.253 1.00 83.50 336 GLY A N 1
ATOM 2664 C CA . GLY A 1 336 ? -17.027 -19.777 -2.046 1.00 83.50 336 GLY A CA 1
ATOM 2665 C C . GLY A 1 336 ? -16.580 -21.118 -1.455 1.00 83.50 336 GLY A C 1
ATOM 2666 O O . GLY A 1 336 ? -16.086 -21.186 -0.330 1.00 83.50 336 GLY A O 1
ATOM 2667 N N . SER A 1 337 ? -16.805 -22.187 -2.220 1.00 87.56 337 SER A N 1
ATOM 2668 C CA . SER A 1 337 ? -16.377 -23.547 -1.877 1.00 87.56 337 SER A CA 1
ATOM 2669 C C . SER A 1 337 ? -14.907 -23.770 -2.234 1.00 87.56 337 SER A C 1
ATOM 2671 O O . SER A 1 337 ? -14.400 -23.187 -3.192 1.00 87.56 337 SER A O 1
ATOM 2673 N N . PHE A 1 338 ? -14.234 -24.651 -1.493 1.00 89.56 338 PHE A N 1
ATOM 2674 C CA . PHE A 1 338 ? -12.895 -25.134 -1.831 1.00 89.56 338 PHE A CA 1
ATOM 2675 C C . PHE A 1 338 ? -12.898 -26.280 -2.856 1.00 89.56 338 PHE A C 1
ATOM 2677 O O . PHE A 1 338 ? -11.827 -26.716 -3.283 1.00 89.56 338 PHE A O 1
ATOM 2684 N N . SER A 1 339 ? -14.079 -26.724 -3.307 1.00 88.00 339 SER A N 1
ATOM 2685 C CA . SER A 1 339 ? -14.222 -27.808 -4.283 1.00 88.00 339 SER A CA 1
ATOM 2686 C C . SER A 1 339 ? -13.471 -27.601 -5.606 1.00 88.00 339 SER A C 1
ATOM 2688 O O . SER A 1 339 ? -12.947 -28.598 -6.107 1.00 88.00 339 SER A O 1
ATOM 2690 N N . PRO A 1 340 ? -13.291 -26.373 -6.155 1.00 88.19 340 PRO A N 1
ATOM 2691 C CA . PRO A 1 340 ? -12.479 -26.175 -7.361 1.00 88.19 340 PRO A CA 1
ATOM 2692 C C . PRO A 1 340 ? -11.007 -26.569 -7.186 1.00 88.19 340 PRO A C 1
ATOM 2694 O O . PRO A 1 340 ? -10.301 -26.757 -8.171 1.00 88.19 340 PRO A O 1
ATOM 2697 N N . PHE A 1 341 ? -10.547 -26.704 -5.940 1.00 83.38 341 PHE A N 1
ATOM 2698 C CA . PHE A 1 341 ? -9.179 -27.080 -5.585 1.00 83.38 341 PHE A CA 1
ATOM 2699 C C . PHE A 1 341 ? -9.087 -28.522 -5.065 1.00 83.38 341 PHE A C 1
ATOM 2701 O O . PHE A 1 341 ? -8.069 -28.901 -4.491 1.00 83.38 341 PHE A O 1
ATOM 2708 N N . GLY A 1 342 ? -10.150 -29.323 -5.225 1.00 87.44 342 GLY A N 1
ATOM 2709 C CA . GLY A 1 342 ? -10.202 -30.709 -4.749 1.00 87.44 342 GLY A CA 1
ATOM 2710 C C . GLY A 1 342 ? -10.283 -30.846 -3.226 1.00 87.44 342 GLY A C 1
ATOM 2711 O O . GLY A 1 342 ? -10.009 -31.917 -2.692 1.00 87.44 342 GLY A O 1
ATOM 2712 N N . LEU A 1 343 ? -10.645 -29.774 -2.518 1.00 85.94 343 LEU A N 1
ATOM 2713 C CA . LEU A 1 343 ? -10.779 -29.751 -1.064 1.00 85.94 343 LEU A CA 1
ATOM 2714 C C . LEU A 1 343 ? -12.258 -29.663 -0.676 1.00 85.94 343 LEU A C 1
ATOM 2716 O O . LEU A 1 343 ? -13.049 -28.965 -1.312 1.00 85.94 343 LEU A O 1
ATOM 2720 N N . THR A 1 344 ? -12.644 -30.355 0.390 1.00 88.19 344 THR A N 1
ATOM 2721 C CA . THR A 1 344 ? -13.995 -30.257 0.956 1.00 88.19 344 THR A CA 1
ATOM 2722 C C . THR A 1 344 ? -14.116 -29.046 1.877 1.00 88.19 344 THR A C 1
ATOM 2724 O O . THR A 1 344 ? -13.186 -28.740 2.622 1.00 88.19 344 THR A O 1
ATOM 2727 N N . GLY A 1 345 ? -15.281 -28.398 1.862 1.00 87.94 345 GLY A N 1
ATOM 2728 C CA . GLY A 1 345 ? -15.613 -27.282 2.749 1.00 87.94 345 GLY A CA 1
ATOM 2729 C C . GLY A 1 345 ? -15.525 -25.904 2.092 1.00 87.94 345 GLY A C 1
ATOM 2730 O O . GLY A 1 345 ? -15.504 -25.757 0.863 1.00 87.94 345 GLY A O 1
ATOM 2731 N N . CYS A 1 346 ? -15.527 -24.881 2.933 1.00 86.62 346 CYS A N 1
ATOM 2732 C CA . CYS A 1 346 ? -15.439 -23.474 2.578 1.00 86.62 346 CYS A CA 1
ATOM 2733 C C . CYS A 1 346 ? -14.751 -22.678 3.694 1.00 86.62 346 CYS A C 1
ATOM 2735 O O . CYS A 1 346 ? -14.487 -23.188 4.779 1.00 86.62 346 CYS A O 1
ATOM 2737 N N . PHE A 1 347 ? -14.462 -21.398 3.447 1.00 81.12 347 PHE A N 1
ATOM 2738 C CA . PHE A 1 347 ? -13.804 -20.554 4.450 1.00 81.12 347 PHE A CA 1
ATOM 2739 C C . PHE A 1 347 ? -14.628 -20.410 5.739 1.00 81.12 347 PHE A C 1
ATOM 2741 O O . PHE A 1 347 ? -14.047 -20.269 6.815 1.00 81.12 347 PHE A O 1
ATOM 2748 N N . ASP A 1 348 ? -15.962 -20.478 5.651 1.00 77.88 348 ASP A N 1
ATOM 2749 C CA . ASP A 1 348 ? -16.832 -20.342 6.826 1.00 77.88 348 ASP A CA 1
ATOM 2750 C C . ASP A 1 348 ? -16.652 -21.487 7.822 1.00 77.88 348 ASP A C 1
ATOM 2752 O O . ASP A 1 348 ? -16.744 -21.253 9.024 1.00 77.88 348 ASP A O 1
ATOM 2756 N N . ASP A 1 349 ? -16.277 -22.678 7.349 1.00 81.38 349 ASP A N 1
ATOM 2757 C CA . ASP A 1 349 ? -15.968 -23.824 8.214 1.00 81.38 349 ASP A CA 1
ATOM 2758 C C . ASP A 1 349 ? -14.754 -23.545 9.124 1.00 81.38 349 ASP A C 1
ATOM 2760 O O . ASP A 1 349 ? -14.526 -24.230 10.119 1.00 81.38 349 ASP A O 1
ATOM 2764 N N . TYR A 1 350 ? -13.983 -22.499 8.806 1.00 76.25 350 TYR A N 1
ATOM 2765 C CA . TYR A 1 350 ? -12.819 -22.031 9.553 1.00 76.25 350 TYR A CA 1
ATOM 2766 C C . TYR A 1 350 ? -13.022 -20.630 10.155 1.00 76.25 350 TYR A C 1
ATOM 2768 O O . TYR A 1 350 ? -12.065 -20.050 10.676 1.00 76.25 350 TYR A O 1
ATOM 2776 N N . ALA A 1 351 ? -14.240 -20.072 10.108 1.00 70.75 351 ALA A N 1
ATOM 2777 C CA . ALA A 1 351 ? -14.524 -18.691 10.510 1.00 70.75 351 ALA A CA 1
ATOM 2778 C C . ALA A 1 351 ? -14.165 -18.398 11.973 1.00 70.75 351 ALA A C 1
ATOM 2780 O O . ALA A 1 351 ? -13.649 -17.319 12.283 1.00 70.75 351 ALA A O 1
ATOM 2781 N N . ASP A 1 352 ? -14.361 -19.368 12.865 1.00 72.75 352 ASP A N 1
ATOM 2782 C CA . ASP A 1 352 ? -14.029 -19.220 14.284 1.00 72.75 352 ASP A CA 1
ATOM 2783 C C . ASP A 1 352 ? -12.523 -19.009 14.490 1.00 72.75 352 ASP A C 1
ATOM 2785 O O . ASP A 1 352 ? -12.109 -18.169 15.293 1.00 72.75 352 ASP A O 1
ATOM 2789 N N . ASN A 1 353 ? -11.706 -19.652 13.652 1.00 72.06 353 ASN A N 1
ATOM 2790 C CA . ASN A 1 353 ? -10.248 -19.542 13.643 1.00 72.06 353 ASN A CA 1
ATOM 2791 C C . ASN A 1 353 ? -9.722 -18.486 12.659 1.00 72.06 353 ASN A C 1
ATOM 2793 O O . ASN A 1 353 ? -8.505 -18.341 12.493 1.00 72.06 353 ASN A O 1
ATOM 2797 N N . ALA A 1 354 ? -10.610 -17.736 11.99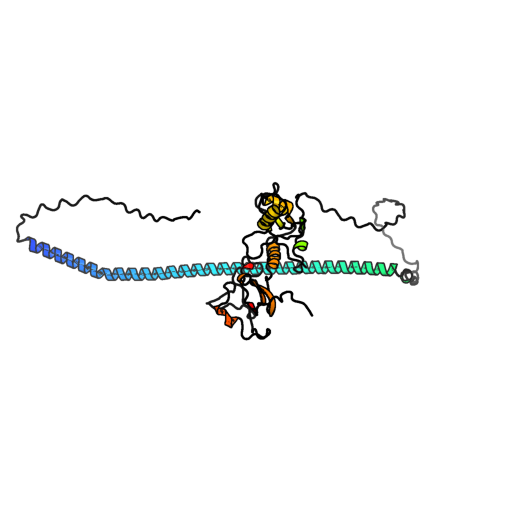8 1.00 72.12 354 ALA A N 1
ATOM 2798 C CA . ALA A 1 354 ? -10.205 -16.747 11.017 1.00 72.12 354 ALA A CA 1
ATOM 2799 C C . ALA A 1 354 ? -9.362 -15.645 11.686 1.00 72.12 354 ALA A C 1
ATOM 2801 O O . ALA A 1 354 ? -9.791 -15.058 12.689 1.00 72.12 354 ALA A O 1
ATOM 2802 N N . PRO A 1 355 ? -8.180 -15.320 11.136 1.00 73.44 355 PRO A N 1
ATOM 2803 C CA . PRO A 1 355 ? -7.306 -14.302 11.696 1.00 73.44 355 PRO A CA 1
ATOM 2804 C C . PRO A 1 355 ? -7.971 -12.931 11.885 1.00 73.44 355 PRO A C 1
ATOM 2806 O O . PRO A 1 355 ? -8.802 -12.509 11.086 1.00 73.44 355 PRO A O 1
ATOM 2809 N N . LEU A 1 356 ? -7.507 -12.164 12.878 1.00 76.06 356 LEU A N 1
ATOM 2810 C CA . LEU A 1 356 ? -7.994 -10.802 13.171 1.00 76.06 356 LEU A CA 1
ATOM 2811 C C . LEU A 1 356 ? -7.822 -9.790 12.020 1.00 76.06 356 LEU A C 1
ATOM 2813 O O . LEU A 1 356 ? -8.324 -8.675 12.109 1.00 76.06 356 LEU A O 1
ATOM 2817 N N . CYS A 1 357 ? -7.085 -10.136 10.962 1.00 79.38 357 CYS A N 1
ATOM 2818 C CA . CYS A 1 357 ? -6.941 -9.278 9.789 1.00 79.38 357 CYS A CA 1
ATOM 2819 C C . CYS A 1 357 ? -8.174 -9.280 8.870 1.00 79.38 357 CYS A C 1
ATOM 2821 O O . CYS A 1 357 ? -8.206 -8.480 7.939 1.00 79.38 357 CYS A O 1
ATOM 2823 N N . TYR A 1 358 ? -9.178 -10.127 9.118 1.00 79.56 358 TYR A N 1
ATOM 2824 C CA . TYR A 1 358 ? -10.468 -10.098 8.421 1.00 79.56 358 TYR A CA 1
ATOM 2825 C C . TYR A 1 358 ? -11.499 -9.281 9.203 1.00 79.56 358 TYR A C 1
ATOM 2827 O O . TYR A 1 358 ? -11.541 -9.330 10.434 1.00 79.56 358 TYR A O 1
ATOM 2835 N N . LEU A 1 359 ? -12.329 -8.518 8.492 1.00 77.94 359 LEU A N 1
ATOM 2836 C CA . LEU A 1 359 ? -13.369 -7.699 9.103 1.00 77.94 359 LEU A CA 1
ATOM 2837 C C . LEU A 1 359 ? -14.443 -8.603 9.722 1.00 77.94 359 LEU A C 1
ATOM 2839 O O . LEU A 1 359 ? -14.957 -9.508 9.064 1.00 77.94 359 LEU A O 1
ATOM 2843 N N . ARG A 1 360 ? -14.795 -8.344 10.985 1.00 78.56 360 ARG A N 1
ATOM 2844 C CA . ARG A 1 360 ? -15.900 -9.008 11.687 1.00 78.56 360 ARG A CA 1
ATOM 2845 C C . ARG A 1 360 ? -16.966 -7.981 12.060 1.00 78.56 360 ARG A C 1
ATOM 2847 O O . ARG A 1 360 ? -16.635 -6.921 12.581 1.00 78.56 360 ARG A O 1
ATOM 2854 N N . VAL A 1 361 ? -18.231 -8.314 11.827 1.00 74.94 361 VAL A N 1
ATOM 2855 C CA . VAL A 1 361 ? -19.404 -7.531 12.236 1.00 74.94 361 VAL A CA 1
ATOM 2856 C C . VAL A 1 361 ? -20.305 -8.453 13.056 1.00 74.94 361 VAL A C 1
ATOM 2858 O O . VAL A 1 361 ? -20.692 -9.525 12.595 1.00 74.94 361 VAL A O 1
ATOM 2861 N N . SER A 1 362 ? -20.581 -8.071 14.307 1.00 78.19 362 SER A N 1
ATOM 2862 C CA . SER A 1 362 ? -21.382 -8.865 15.258 1.00 78.19 362 SER A CA 1
ATOM 2863 C C . SER A 1 362 ? -20.866 -10.299 15.460 1.00 78.19 362 SER A C 1
ATOM 2865 O O . SER A 1 362 ? -21.631 -11.260 15.470 1.00 78.19 362 SER A O 1
ATOM 2867 N N . GLY A 1 363 ? -19.542 -10.456 15.565 1.00 72.62 363 GLY A N 1
ATOM 2868 C CA . GLY A 1 363 ? -18.885 -11.754 15.773 1.00 72.62 363 GLY A CA 1
ATOM 2869 C C . GLY A 1 363 ? -18.772 -12.633 14.523 1.00 72.62 363 GLY A C 1
AT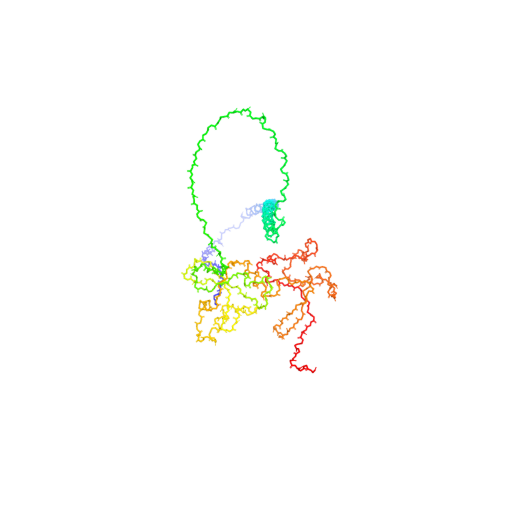OM 2870 O O . GLY A 1 363 ? -18.005 -13.591 14.537 1.00 72.62 363 GLY A O 1
ATOM 2871 N N . ARG A 1 364 ? -19.451 -12.280 13.425 1.00 72.25 364 ARG A N 1
ATOM 2872 C CA . ARG A 1 364 ? -19.385 -12.991 12.141 1.00 72.25 364 ARG A CA 1
ATOM 2873 C C . ARG A 1 364 ? -18.452 -12.280 11.174 1.00 72.25 364 ARG A C 1
ATOM 2875 O O . ARG A 1 364 ? -18.266 -11.068 11.254 1.00 72.25 364 ARG A O 1
ATOM 2882 N N . LEU A 1 365 ? -17.856 -13.029 10.254 1.00 78.00 365 LEU A N 1
ATOM 2883 C CA . LEU A 1 365 ? -17.024 -12.454 9.205 1.00 78.00 365 LEU A CA 1
ATOM 2884 C C . LEU A 1 365 ? -17.871 -11.613 8.240 1.00 78.00 365 LEU A C 1
ATOM 2886 O O . LEU A 1 365 ? -18.915 -12.057 7.764 1.00 78.00 365 LEU A O 1
ATOM 2890 N N . PHE A 1 366 ? -17.417 -10.395 7.951 1.00 75.44 366 PHE A N 1
ATOM 2891 C CA . PHE A 1 366 ? -18.109 -9.497 7.038 1.00 75.44 366 PHE A CA 1
ATOM 2892 C C . PHE A 1 366 ? -17.777 -9.848 5.590 1.00 75.44 366 PHE A C 1
ATOM 2894 O O . PHE A 1 366 ? -16.629 -9.729 5.144 1.00 75.44 366 PHE A O 1
ATOM 2901 N N . ARG A 1 367 ? -18.814 -10.243 4.853 1.00 75.75 367 ARG A N 1
ATOM 2902 C CA . ARG A 1 367 ? -18.789 -10.353 3.398 1.00 75.75 367 ARG A CA 1
ATOM 2903 C C . ARG A 1 367 ? -19.367 -9.071 2.821 1.00 75.75 367 ARG A C 1
ATOM 2905 O O . ARG A 1 367 ? -20.466 -8.678 3.199 1.00 75.75 367 ARG A O 1
ATOM 2912 N N . GLY A 1 368 ? -18.622 -8.421 1.939 1.00 73.25 368 GLY A N 1
ATOM 2913 C CA . GLY A 1 368 ? -19.158 -7.291 1.192 1.00 73.25 368 GLY A CA 1
ATOM 2914 C C . GLY A 1 368 ? -19.944 -7.758 -0.023 1.00 73.25 368 GLY A C 1
ATOM 2915 O O . GLY A 1 368 ? -20.355 -8.920 -0.128 1.00 73.25 368 GLY A O 1
ATOM 2916 N N . GLU A 1 369 ? -20.118 -6.843 -0.969 1.00 66.75 369 GLU A N 1
ATOM 2917 C CA . GLU A 1 369 ? -20.746 -7.143 -2.250 1.00 66.75 369 GLU A CA 1
ATOM 2918 C C . GLU A 1 369 ? -19.998 -8.297 -2.943 1.00 66.75 369 GLU A C 1
ATOM 2920 O O . GLU A 1 369 ? -18.768 -8.381 -2.920 1.00 66.75 369 GLU A O 1
ATOM 2925 N N . HIS A 1 370 ? -20.755 -9.238 -3.515 1.00 69.81 370 HIS A N 1
ATOM 2926 C CA . HIS A 1 370 ? -20.262 -10.478 -4.142 1.00 69.81 370 HIS A CA 1
ATOM 2927 C C . HIS A 1 370 ? -19.751 -11.574 -3.192 1.00 69.81 370 HIS A C 1
ATOM 2929 O O . HIS A 1 370 ? -19.107 -12.523 -3.639 1.00 69.81 370 HIS A O 1
ATOM 2935 N N . GLY A 1 371 ? -20.025 -11.485 -1.887 1.00 69.56 371 GLY A N 1
ATOM 2936 C CA . GLY A 1 371 ? -19.734 -12.582 -0.959 1.00 69.56 371 GLY A CA 1
ATOM 2937 C C . GLY A 1 371 ? -18.246 -12.761 -0.637 1.00 69.56 371 GLY A C 1
ATOM 2938 O O . GLY A 1 371 ? -17.876 -13.771 -0.034 1.00 69.56 371 GLY A O 1
ATOM 2939 N N . LYS A 1 372 ? -17.396 -11.799 -1.020 1.00 72.31 372 LYS A N 1
ATOM 2940 C CA . LYS A 1 372 ? -15.966 -11.771 -0.689 1.00 72.31 372 LYS A CA 1
ATOM 2941 C C . LYS A 1 372 ? -15.757 -11.203 0.712 1.00 72.31 372 LYS A C 1
ATOM 2943 O O . LYS A 1 372 ? -16.408 -10.232 1.097 1.00 72.31 372 LYS A O 1
ATOM 2948 N N . LEU A 1 373 ? -14.826 -11.784 1.465 1.00 75.38 373 LEU A N 1
ATOM 2949 C CA . LEU A 1 373 ? -14.419 -11.229 2.754 1.00 75.38 373 LEU A CA 1
ATOM 2950 C C . LEU A 1 373 ? -13.642 -9.931 2.571 1.00 75.38 373 LEU A C 1
ATOM 2952 O O . LEU A 1 373 ? -12.753 -9.838 1.723 1.00 75.38 373 LEU A O 1
ATOM 2956 N N . HIS A 1 374 ? -13.944 -8.958 3.424 1.00 77.75 374 HIS A N 1
ATOM 2957 C CA . HIS A 1 374 ? -13.176 -7.724 3.498 1.00 77.75 374 HIS A CA 1
ATOM 2958 C C . HIS A 1 374 ? -12.072 -7.829 4.544 1.00 77.75 374 HIS A C 1
ATOM 2960 O O . HIS A 1 374 ? -12.217 -8.452 5.599 1.00 77.75 374 HIS A O 1
ATOM 2966 N N . TRP A 1 375 ? -10.956 -7.169 4.253 1.00 80.75 375 TRP A N 1
ATOM 2967 C CA . TRP A 1 375 ? -9.903 -6.948 5.231 1.00 80.75 375 TRP A CA 1
ATOM 2968 C C . TRP A 1 375 ? -10.408 -6.026 6.345 1.00 80.75 375 TRP A C 1
ATOM 2970 O O . TRP A 1 375 ? -11.151 -5.077 6.091 1.00 80.75 375 TRP A O 1
ATOM 2980 N N . ALA A 1 376 ? -9.985 -6.290 7.580 1.00 81.81 376 ALA A N 1
ATOM 2981 C CA . ALA A 1 376 ? -10.160 -5.351 8.679 1.00 81.81 376 ALA A CA 1
ATOM 2982 C C . ALA A 1 376 ? -9.406 -4.041 8.382 1.00 81.81 376 ALA A C 1
ATOM 2984 O O . ALA A 1 376 ? -8.476 -4.010 7.568 1.00 81.81 376 ALA A O 1
ATOM 2985 N N . GLN A 1 377 ? -9.781 -2.956 9.062 1.00 79.81 377 GLN A N 1
ATOM 2986 C CA . GLN A 1 377 ? -9.161 -1.646 8.862 1.00 79.81 377 GLN A CA 1
ATOM 2987 C C . GLN A 1 377 ? -7.627 -1.730 8.971 1.00 79.81 377 GLN A C 1
ATOM 2989 O O . GLN A 1 377 ? -7.088 -2.365 9.884 1.00 79.81 377 GLN A O 1
ATOM 2994 N N . ASN A 1 378 ? -6.925 -1.072 8.044 1.00 76.69 378 ASN A N 1
ATOM 2995 C CA . ASN A 1 378 ? -5.462 -1.060 7.903 1.00 76.69 378 ASN A CA 1
ATOM 2996 C C . ASN A 1 378 ? -4.819 -2.370 7.405 1.00 76.69 378 ASN A C 1
ATOM 2998 O O . ASN A 1 378 ? -3.593 -2.462 7.345 1.00 76.69 378 ASN A O 1
ATOM 3002 N N . PHE A 1 379 ? -5.604 -3.394 7.061 1.00 75.62 379 PHE A N 1
ATOM 3003 C CA . PHE A 1 379 ? -5.106 -4.612 6.413 1.00 75.62 379 PHE A CA 1
ATOM 3004 C C . PHE A 1 379 ? -5.450 -4.651 4.920 1.00 75.62 379 PHE A C 1
ATOM 3006 O O . PHE A 1 379 ? -5.252 -5.684 4.297 1.00 75.62 379 PHE A O 1
ATOM 3013 N N . GLY A 1 380 ? -5.969 -3.573 4.328 1.00 73.19 380 GLY A N 1
ATOM 3014 C CA . GLY A 1 380 ? -6.172 -3.422 2.881 1.00 73.19 380 GLY A CA 1
ATOM 3015 C C . GLY A 1 380 ? -4.860 -3.405 2.083 1.00 73.19 380 GLY A C 1
ATOM 3016 O O . GLY A 1 380 ? -3.769 -3.480 2.648 1.00 73.19 380 GLY A O 1
ATOM 3017 N N . ALA A 1 381 ? -4.954 -3.456 0.753 1.00 67.62 381 ALA A N 1
ATOM 3018 C CA . ALA A 1 381 ? -3.760 -3.377 -0.088 1.00 67.62 381 ALA A CA 1
ATOM 3019 C C . ALA A 1 381 ? -3.190 -1.954 0.025 1.00 67.62 381 ALA A C 1
ATOM 3021 O O . ALA A 1 381 ? -3.963 -1.005 -0.034 1.00 67.62 381 ALA A O 1
ATOM 3022 N N . GLY A 1 382 ? -1.877 -1.820 0.235 1.00 62.44 382 GLY A N 1
ATOM 3023 C CA . GLY A 1 382 ? -1.239 -0.520 0.494 1.00 62.44 382 GLY A CA 1
ATOM 3024 C C . GLY A 1 382 ? -1.486 0.056 1.894 1.00 62.44 382 GLY A C 1
ATOM 3025 O O . GLY A 1 382 ? -1.179 1.214 2.136 1.00 62.44 382 GLY A O 1
ATOM 3026 N N . GLU A 1 383 ? -2.054 -0.724 2.819 1.00 74.94 383 GLU A N 1
ATOM 3027 C CA . GLU A 1 383 ? -2.320 -0.261 4.182 1.00 74.94 383 GLU A CA 1
ATOM 3028 C C . GLU A 1 383 ? -1.194 -0.643 5.171 1.00 74.94 383 GLU A C 1
ATOM 3030 O O . GLU A 1 383 ? -0.567 -1.699 5.016 1.00 74.94 383 GLU A O 1
ATOM 3035 N N . PRO A 1 384 ? -0.993 0.103 6.281 1.00 63.91 384 PRO A N 1
ATOM 3036 C CA . PRO A 1 384 ? 0.163 -0.061 7.179 1.00 63.91 384 PRO A CA 1
ATOM 3037 C C . PRO A 1 384 ? 0.334 -1.450 7.823 1.00 63.91 384 PRO A C 1
ATOM 3039 O O . PRO A 1 384 ? 1.417 -1.806 8.310 1.00 63.91 384 PRO A O 1
ATOM 3042 N N . ARG A 1 385 ? -0.737 -2.256 7.893 1.00 68.00 385 ARG A N 1
ATOM 3043 C CA . ARG A 1 385 ? -0.718 -3.615 8.465 1.00 68.00 385 ARG A CA 1
ATOM 3044 C C . ARG A 1 385 ? -0.802 -4.714 7.406 1.00 68.00 385 ARG A C 1
ATOM 3046 O O . ARG A 1 385 ? -0.929 -5.876 7.790 1.00 68.00 385 ARG A O 1
ATOM 3053 N N . VAL A 1 386 ? -0.653 -4.401 6.115 1.00 67.88 386 VAL A N 1
ATOM 3054 C CA . VAL A 1 386 ? -0.671 -5.384 5.012 1.00 67.88 386 VAL A CA 1
ATOM 3055 C C . VAL A 1 386 ? 0.318 -6.537 5.242 1.00 67.88 386 VAL A C 1
ATOM 3057 O O . VAL A 1 386 ? -0.045 -7.703 5.119 1.00 67.88 386 VAL A O 1
ATOM 3060 N N . ARG A 1 387 ? 1.526 -6.237 5.734 1.00 55.97 387 ARG A N 1
ATOM 3061 C CA . ARG A 1 387 ? 2.566 -7.224 6.092 1.00 55.97 387 ARG A CA 1
ATOM 3062 C C . ARG A 1 387 ? 2.213 -8.140 7.270 1.00 55.97 387 ARG A C 1
ATOM 3064 O O . ARG A 1 387 ? 2.888 -9.130 7.510 1.00 55.97 387 ARG A O 1
ATOM 3071 N N . LYS A 1 388 ? 1.186 -7.787 8.048 1.00 69.94 388 LYS A N 1
ATOM 3072 C CA . LYS A 1 388 ? 0.677 -8.582 9.177 1.00 69.94 388 LYS A CA 1
ATOM 3073 C C . LYS A 1 388 ? -0.564 -9.392 8.790 1.00 69.94 388 LYS A C 1
ATOM 3075 O O . LYS A 1 388 ? -1.192 -9.976 9.677 1.00 69.94 388 LYS A O 1
ATOM 3080 N N . ARG A 1 389 ? -0.952 -9.400 7.507 1.00 77.44 389 ARG A N 1
ATOM 3081 C CA . ARG A 1 389 ? -2.020 -10.267 7.009 1.00 77.44 389 ARG A CA 1
ATOM 3082 C C . ARG A 1 389 ? -1.661 -11.716 7.279 1.00 77.44 389 ARG A C 1
ATOM 3084 O O . ARG A 1 389 ? -0.537 -12.156 7.059 1.00 77.44 389 ARG A O 1
ATOM 3091 N N . LYS A 1 390 ? -2.659 -12.457 7.727 1.00 78.19 390 LYS A N 1
ATOM 3092 C CA . LYS A 1 390 ? -2.608 -13.906 7.810 1.00 78.19 390 LYS A CA 1
ATOM 3093 C C . LYS A 1 390 ? -3.589 -14.431 6.776 1.00 78.19 390 LYS A C 1
ATOM 3095 O O . LYS A 1 390 ? -4.782 -14.136 6.832 1.00 78.19 390 LYS A O 1
ATOM 3100 N N . VAL A 1 391 ? -3.067 -15.168 5.812 1.00 78.44 391 VAL A N 1
ATOM 3101 C CA . VAL A 1 391 ? -3.876 -15.884 4.828 1.00 78.44 391 VAL A CA 1
ATOM 3102 C C . VAL A 1 391 ? -4.177 -17.281 5.354 1.00 78.44 391 VAL A C 1
ATOM 3104 O O . VAL A 1 391 ? -3.399 -17.828 6.137 1.00 78.44 391 VAL A O 1
ATOM 3107 N N . LEU A 1 392 ? -5.330 -17.833 4.976 1.00 78.38 392 LEU A N 1
ATOM 3108 C CA . LEU A 1 392 ? -5.632 -19.227 5.269 1.00 78.38 392 LEU A CA 1
ATOM 3109 C C . LEU A 1 392 ? -4.868 -20.090 4.269 1.00 78.38 392 LEU A C 1
ATOM 3111 O O . LEU A 1 392 ? -4.943 -19.868 3.059 1.00 78.38 392 LEU A O 1
ATOM 3115 N N . VAL A 1 393 ? -4.112 -21.045 4.792 1.00 81.88 393 VAL A N 1
ATOM 3116 C CA . VAL A 1 393 ? -3.181 -21.845 4.012 1.00 81.88 393 VAL A CA 1
ATOM 3117 C C . VAL A 1 393 ? -3.455 -23.319 4.270 1.00 81.88 393 VAL A C 1
ATOM 3119 O O . VAL A 1 393 ? -3.483 -23.746 5.422 1.00 81.88 393 VAL A O 1
ATOM 3122 N N . HIS A 1 394 ? -3.630 -24.094 3.203 1.00 82.38 394 HIS A N 1
ATOM 3123 C CA . HIS A 1 394 ? -3.657 -25.551 3.259 1.00 82.38 394 HIS A CA 1
ATOM 3124 C C . HIS A 1 394 ? -2.258 -26.105 2.975 1.00 82.38 394 HIS A C 1
ATOM 3126 O O . HIS A 1 394 ? -1.606 -25.663 2.030 1.00 82.38 394 HIS A O 1
ATOM 3132 N N . ARG A 1 395 ? -1.779 -27.054 3.784 1.00 83.69 395 ARG A N 1
ATOM 3133 C CA . ARG A 1 395 ? -0.441 -27.659 3.661 1.00 83.69 395 ARG A CA 1
ATOM 3134 C C . ARG A 1 395 ? -0.596 -29.089 3.147 1.00 83.69 395 ARG A C 1
ATOM 3136 O O . ARG A 1 395 ? -1.184 -29.907 3.840 1.00 83.69 395 ARG A O 1
ATOM 3143 N N . PHE A 1 396 ? -0.043 -29.391 1.972 1.00 77.81 396 PHE A N 1
ATOM 3144 C CA . PHE A 1 396 ? -0.179 -30.710 1.324 1.00 77.81 396 PHE A CA 1
ATOM 3145 C C . PHE A 1 396 ? 0.816 -31.767 1.832 1.00 77.81 396 PHE A C 1
ATOM 3147 O O . PHE A 1 396 ? 0.815 -32.897 1.359 1.00 77.81 396 PHE A O 1
ATOM 3154 N N . GLY A 1 397 ? 1.660 -31.413 2.803 1.00 75.19 397 GLY A N 1
ATOM 3155 C CA . GLY A 1 397 ? 2.687 -32.285 3.371 1.00 75.19 397 GLY A CA 1
ATOM 3156 C C . GLY A 1 397 ? 4.088 -31.684 3.270 1.00 75.19 397 GLY A C 1
ATOM 3157 O O . GLY A 1 397 ? 4.294 -30.619 2.678 1.00 75.19 397 GLY A O 1
ATOM 3158 N N . ASN A 1 398 ? 5.053 -32.361 3.891 1.00 75.94 398 ASN A N 1
ATOM 3159 C CA . ASN A 1 398 ? 6.460 -31.981 3.814 1.00 75.94 398 ASN A CA 1
ATOM 3160 C C . ASN A 1 398 ? 7.051 -32.502 2.502 1.00 75.94 398 ASN A C 1
ATOM 3162 O O . ASN A 1 398 ? 6.921 -33.684 2.190 1.00 75.94 398 ASN A O 1
ATOM 3166 N N . LEU A 1 399 ? 7.728 -31.631 1.757 1.00 61.09 399 LEU A N 1
ATOM 3167 C CA . LEU A 1 399 ? 8.612 -32.055 0.683 1.00 61.09 399 LEU A CA 1
ATOM 3168 C C . LEU A 1 399 ? 9.797 -32.747 1.350 1.00 61.09 399 LEU A C 1
ATOM 3170 O O . LEU A 1 399 ? 10.601 -32.096 2.021 1.00 61.09 399 LEU A O 1
ATOM 3174 N N . GLN A 1 400 ? 9.883 -34.067 1.204 1.00 59.56 400 GLN A N 1
ATOM 3175 C CA . GLN A 1 400 ? 11.128 -34.759 1.492 1.00 59.56 400 GLN A CA 1
ATOM 3176 C C . GLN A 1 400 ? 12.143 -34.235 0.481 1.00 59.56 400 GLN A C 1
ATOM 3178 O O . GLN A 1 400 ? 11.964 -34.384 -0.728 1.00 59.56 400 GLN A O 1
ATOM 3183 N N . THR A 1 401 ? 13.171 -33.544 0.966 1.00 50.00 401 THR A N 1
ATOM 3184 C CA . THR A 1 401 ? 14.347 -33.282 0.148 1.00 50.00 401 THR A CA 1
ATOM 3185 C C . THR A 1 401 ? 14.880 -34.647 -0.246 1.00 50.00 401 THR A C 1
ATOM 3187 O O . THR A 1 401 ? 15.341 -35.382 0.624 1.00 50.00 401 THR A O 1
ATOM 3190 N N . LEU A 1 402 ? 14.755 -35.005 -1.526 1.00 44.62 402 LEU A N 1
ATOM 3191 C CA . LEU A 1 402 ? 15.529 -36.094 -2.104 1.00 44.62 402 LEU A CA 1
ATOM 3192 C C . LEU A 1 402 ? 16.987 -35.750 -1.806 1.00 44.62 402 LEU A C 1
ATOM 3194 O O . LEU A 1 402 ? 17.557 -34.828 -2.398 1.00 44.62 402 LEU A O 1
ATOM 3198 N N . GLU A 1 403 ? 17.547 -36.402 -0.788 1.00 39.50 403 GLU A N 1
ATOM 3199 C CA . GLU A 1 403 ? 18.975 -36.343 -0.533 1.00 39.50 403 GLU A CA 1
ATOM 3200 C C . GLU A 1 403 ? 19.663 -36.732 -1.836 1.00 39.50 403 GLU A C 1
ATOM 3202 O O . GLU A 1 403 ? 19.197 -37.620 -2.549 1.00 39.50 403 GLU A O 1
ATOM 3207 N N . HIS A 1 404 ? 20.716 -36.001 -2.192 1.00 45.62 404 HIS A N 1
ATOM 3208 C CA . HIS A 1 404 ? 21.482 -36.240 -3.405 1.00 45.62 404 HIS A CA 1
ATOM 3209 C C . HIS A 1 404 ? 22.020 -37.678 -3.390 1.00 45.62 404 HIS A C 1
ATOM 3211 O O . HIS A 1 404 ? 23.088 -37.954 -2.853 1.00 45.62 404 HIS A O 1
ATOM 3217 N N . GLY A 1 405 ? 21.261 -38.596 -3.973 1.00 41.62 405 GLY A N 1
ATOM 3218 C CA . GLY A 1 405 ? 21.560 -40.011 -4.059 1.00 41.62 405 GLY A CA 1
ATOM 3219 C C . GLY A 1 405 ? 21.210 -40.461 -5.460 1.00 41.62 405 GLY A C 1
ATOM 3220 O O . GLY A 1 405 ? 20.045 -40.696 -5.741 1.00 41.62 405 GLY A O 1
ATOM 3221 N N . LYS A 1 406 ? 22.242 -40.470 -6.313 1.00 36.34 406 LYS A N 1
ATOM 3222 C CA . LYS A 1 406 ? 22.358 -41.132 -7.621 1.00 36.34 406 LYS A CA 1
ATOM 3223 C C . LYS A 1 406 ? 21.051 -41.344 -8.393 1.00 36.34 406 LYS A C 1
ATOM 3225 O O . LYS A 1 406 ? 20.260 -42.229 -8.095 1.00 36.34 406 LYS A O 1
ATOM 3230 N N . VAL A 1 407 ? 20.924 -40.577 -9.471 1.00 36.22 407 VAL A N 1
ATOM 3231 C CA . VAL A 1 407 ? 20.180 -41.030 -10.645 1.00 36.22 407 VAL A CA 1
ATOM 3232 C C . VAL A 1 407 ? 20.953 -42.228 -11.206 1.00 36.22 407 VAL A C 1
ATOM 3234 O O . VAL A 1 407 ? 22.095 -42.044 -11.633 1.00 36.22 407 VAL A O 1
ATOM 3237 N N . ASP A 1 408 ? 20.370 -43.421 -11.119 1.00 36.84 408 ASP A N 1
ATOM 3238 C CA . ASP A 1 408 ? 20.683 -44.522 -12.039 1.00 36.84 408 ASP A CA 1
ATOM 3239 C C . ASP A 1 408 ? 19.919 -44.312 -13.354 1.00 36.84 408 ASP A C 1
ATOM 3241 O O . ASP A 1 408 ? 18.746 -43.861 -13.290 1.00 36.84 408 ASP A O 1
#

Secondary structure (DSSP, 8-state):
--PPP------------------SS--S---SSSHHHHHHHHHHHHHHHHHHHHHHHHHHHHHHHHHHHHHHHHHHHHHHHHHHHHHHHHHHHHHHHHHHHHHHHHHHHHHHHHHHHHHHHHHHHHHHHHHHHHHHH-TTTTS-----------TT-----------------------------------------SS-EEEHHHHHGGG--SSPPPPEEEE-S--TTS-TT-PEEEEEE-TTT-PEE---SSSS--HHHHHHHHHHHHTS-S---HHHHHHHHEEEEET--HHHHHHHHHHHTT-SSPPTT-EEEEEEGGGTEEEEEEEPPSSSBSGGGT--SBGGGGGGG--TTB-EETTEEPB-GGGPBPBPTT-STTSTTGGG----EEEEEEE----S----

Organism: NCBI:txid3040156